Protein AF-0000000065826212 (afdb_homodimer)

Radius of gyration: 25.52 Å; Cα contacts (8 Å, |Δi|>4): 1946; chains: 2; bounding box: 63×69×55 Å

pLDDT: mean 96.59, std 3.27, range [66.75, 99.0]

Nearest PDB structures (foldseek):
  5uc5-assembly1_B  TM=9.990E-01  e=2.179E-78  Malus domestica
  8v8m-assembly1_B  TM=9.984E-01  e=6.139E-76  Panicum virgatum
  4yjy-assembly1_B  TM=9.982E-01  e=7.394E-76  Oryza sativa Indica Group
  8v8n-assembly1_A  TM=9.983E-01  e=1.374E-75  Panicum virgatum
  3wd7-assembly1_B  TM=9.946E-01  e=1.121E-73  Citrus x microcarpa

Solvent-accessible surface area (backbone atoms only — not comparable to full-atom values): 37090 Å² total; per-residue (Å²): 125,76,47,72,62,59,51,48,66,67,33,40,37,87,40,59,15,20,34,36,25,64,14,66,33,59,48,89,45,71,43,52,37,91,54,37,45,64,50,52,29,55,76,34,71,41,66,90,39,61,69,61,43,52,53,46,37,51,50,25,65,66,44,60,34,51,27,26,18,30,79,71,42,73,66,57,42,69,75,35,58,46,47,28,34,62,77,36,70,35,27,49,66,36,41,67,46,34,51,56,47,34,31,52,45,25,44,53,1,38,51,45,10,41,59,65,34,66,58,64,66,75,57,42,41,30,36,38,27,35,27,66,58,34,71,32,26,45,35,48,44,57,52,31,37,61,75,71,64,44,55,52,56,38,34,72,43,55,34,51,39,57,42,29,15,33,38,34,50,55,50,45,50,44,32,31,48,10,27,40,28,48,77,29,26,29,38,37,32,22,24,33,60,52,70,43,54,54,49,26,83,49,96,86,42,57,49,48,50,51,50,70,54,37,56,19,20,23,12,15,14,34,32,30,23,18,64,69,50,82,94,65,45,52,67,42,35,34,51,70,48,64,49,31,34,46,48,81,96,28,85,70,28,26,32,34,44,62,38,33,52,20,41,45,62,43,58,43,89,58,46,39,58,58,48,37,73,44,48,60,60,56,48,46,68,70,25,50,86,60,72,53,84,60,75,75,66,37,31,57,35,50,45,54,89,40,51,64,38,54,52,35,42,33,59,70,64,66,48,56,91,66,57,52,41,44,30,50,49,42,28,18,57,32,28,30,18,47,28,14,37,44,49,48,22,51,48,45,31,34,51,50,10,55,74,70,64,31,61,10,26,34,66,50,26,55,40,30,42,35,39,10,53,23,33,45,34,27,36,21,45,32,37,34,32,37,30,68,105,124,77,48,73,63,58,52,48,65,67,33,40,35,88,40,56,13,20,35,37,24,62,13,66,33,60,48,88,44,70,43,51,37,90,54,37,44,64,50,52,28,54,77,32,71,40,67,91,39,60,69,61,43,52,53,46,38,51,50,26,64,66,45,60,34,52,26,26,19,31,79,72,43,72,68,58,44,70,76,34,58,46,47,27,34,63,77,34,70,36,26,51,65,37,39,66,46,34,51,56,48,34,31,53,44,24,45,52,1,39,50,44,10,41,60,65,35,66,57,65,65,75,58,44,40,29,36,38,28,35,27,67,57,34,72,33,27,46,35,49,43,56,52,32,36,61,75,72,64,45,55,52,55,38,34,73,45,54,33,51,40,56,43,29,15,33,38,35,48,54,50,45,50,44,31,32,48,9,27,40,28,47,77,28,26,31,38,37,32,21,22,33,60,53,70,44,54,53,49,26,83,51,94,86,42,57,48,50,52,52,49,70,54,38,54,20,20,22,10,16,13,35,32,28,23,18,63,68,49,84,95,65,44,52,66,44,35,34,49,70,48,60,48,32,34,45,48,82,95,28,84,70,28,24,33,35,45,63,39,34,54,20,39,44,62,43,58,42,88,57,47,38,58,57,48,37,74,45,47,62,60,55,49,46,68,69,27,49,84,60,75,53,85,58,74,75,65,37,30,58,35,48,42,54,88,40,51,64,40,55,52,35,42,35,59,70,63,65,48,57,89,65,56,54,43,44,28,51,50,43,28,18,58,32,28,30,19,46,27,15,38,43,50,48,22,51,48,46,32,34,50,50,9,55,75,71,65,32,62,11,26,34,66,49,25,55,41,29,40,35,38,10,53,23,32,44,33,27,36,20,43,32,36,34,32,37,30,68,105

Sequence (778 aa):
MVTVNEFRKAQRAEGPATVLAIGTATPPNCVDQSAYADYYFRITNSEDKPELKEKFRRMCEKSMINTRYMHLTEDLLKQNPSFCEYMASSLDARQDIVVNEVPKLGKEAALRAIKEWGRPKSKITHLIFCTTSGVDMPGADFRLTKLLGLRPSVKRFMMYQQGCFAGGTVLRLAKDLAENNKNARVLVVCSEITVITFRGPNDTHLDSLVGQALFGDGAGAVIVGSDPVIGIEKPLFEIVSAAQTILPDSDGAIDGHLREVGLTFHLLKDVPGLISKNIRKSLVEAFKPLGISDWNSIFWIAHPGGPAILDQVETELSLKPDKLKSTRQVLRDYGNMSSACVLFILDEMRNASAKDGHRTTGEGLDWGVLFGFGPGLTVETVVLHSVPTMVTVNEFRKAQRAEGPATVLAIGTATPPNCVDQSAYADYYFRITNSEDKPELKEKFRRMCEKSMINTRYMHLTEDLLKQNPSFCEYMASSLDARQDIVVNEVPKLGKEAALRAIKEWGRPKSKITHLIFCTTSGVDMPGADFRLTKLLGLRPSVKRFMMYQQGCFAGGTVLRLAKDLAENNKNARVLVVCSEITVITFRGPNDTHLDSLVGQALFGDGAGAVIVGSDPVIGIEKPLFEIVSAAQTILPDSDGAIDGHLREVGLTFHLLKDVPGLISKNIRKSLVEAFKPLGISDWNSIFWIAHPGGPAILDQVETELSLKPDKLKSTRQVLRDYGNMSSACVLFILDEMRNASAKDGHRTTGEGLDWGVLFGFGPGLTVETVVLHSVPT

Secondary structure (DSSP, 8-state):
---HHHHHHHH--SS--EEEEEEEE--S-EEEHHHHHHHHHHHTT-TT-HHHHHHHHHHHHHTT--EEE-S--HHHHHH-GGGGSSS---HHHHHHHHHHHHHHHHHHHHHHHHHHHTS-GGG--EEEEEESS--EES-HHHHHHHHHT--TT-EEEEEES--TTHHHHHHHHHHHHHHHSTT--EEEEEEE-GGGT-----TT-HHHHHHHHHB--EEEEEEEESSPPTTTS---EEEEEEEEEEPTT-TTSEEEEEETTEEEEEE-TTHHHHHHHHHHHHHHHHHGGGT---GGGSEEEE--S-HHHHHHHHHHTTPPTTTTHHHHHHHHHH-B-GGGHHHHHHHHHHHHHHHTT-SBTBTTBSEEEEEEEEGGGEEEEEEEEE-B-/---HHHHHHHH--SS--EEEEEEEE--S-EEEHHHHHHHHHHHTT-TT-HHHHHHHHHHHHHTT--EEE-S--HHHHHH-GGGGSSS---HHHHHHHHHHHHHHHHHHHHHHHHHHHTS-GGG--EEEEEESS--EES-HHHHHHHHHT--TT-EEEEEES--TTHHHHHHHHHHHHHHHSTT--EEEEEEE-GGGT-----TT-HHHHHHHHHB--EEEEEEEESSPPTTTS---EEEEEEEEEEPTT-TTSEEEEEETTEEEEEE-TTHHHHHHHHHHHHHHHHHGGGT---GGGSEEEE--S-HHHHHHHHHHTTPPTTTTHHHHHHHHHH-B-GGGHHHHHHHHHHHHHHHTT-SBTBTTBSEEEEEEEEGGGEEEEEEEEE-B-

Organism: Daucus carota (NCBI:txid4039)

Foldseek 3Di:
DQDPVNVQVVFFFDFFKFWFFKFKFFDPAKDFLQCVLVVLCVLLVNVVCVVVSVVLNVLLVQQLAGMAGAPDDSVNCVVPNLLAAAQRQDQVVLLVPCLPVQLVQQLRRLVRRVVSQPDDLQLAQEEEEEEADNDDVVGSQVVNCVVNVYDPNRHYDYHYRPWQQVLLVQVQVLRVVQRSGPSHKYKYKYWYHCSQLGYHDDPVACVSSSCVSFAHTMMMITIMHGPDDPPRTHGFKGFDDKDKDQQPPCPPQWDWDQDSSGIYIDHDPCLLVSCLVCVLVVVCVVCVVVVDNQQQLAAEQEQPPGPSNVVSNCVSNVHDPCSCVLLSVLCHHHGHNISRSSSSSLVSQQVVLVVVVAQWSRVVHFKYWHWTAHPSGMIMIIIIGTDGD/DQDPVNVQVVFFFDFFKFWFFKFKFFDPAKDFLQCVLVVLCVLLVNVVCVVVSVVLNVLLVQQLAGMAGAPDDSVNCVVPNLLAAAQRQDQVVLLVPCLPVQLVQQLRRLVRRVVSQPDDLQLAQEEEEEEADNDDVVGSQVVNCVVNVYDPNRHYDYHYRPWQQVLLVQVQVLRVVQRSGPSHKYKYKYWYHCSQLGYHDDPVACVSSSCVSFAHTMMMITIMHGPDDPPRTHGFKGFDDKDKDQQPPCPPQWDWDQDSSGIYIDHDPCLLVSCLVCVQVVVCVVCVVVVDNQQQLAAEQEQPPGPSNVVSNCVSNVHDPCSCVLLSVLCHHHGHNISRSSSSSLVSQQVVLVVVVAQWSRVVHFKYWHWTAHPSGMIMIIIIGTDGD

InterPro domains:
  IPR001099 Chalcone/stilbene synthase, N-terminal [PF00195] (5-228)
  IPR011141 Polyketide synthase, type III [PIRSF000451] (4-386)
  IPR011141 Polyketide synthase, type III [PTHR11877] (4-387)
  IPR012328 Chalcone/stilbene synthase, C-terminal [PF02797] (238-388)
  IPR016039 Thiolase-like [G3DSA:3.40.47.10] (1-235)
  IPR016039 Thiolase-like [G3DSA:3.40.47.10] (236-389)
  IPR016039 Thiolase-like [SSF53901] (1-233)
  IPR016039 Thiolase-like [SSF53901] (235-387)
  IPR018088 Chalcone/stilbene synthase, active site [PS00441] (156-172)

Structure (mmCIF, N/CA/C/O backbone):
data_AF-0000000065826212-model_v1
#
loop_
_entity.id
_entity.type
_entity.pdbx_description
1 polymer 'Chalcone synthase 9'
#
loop_
_atom_site.group_PDB
_atom_site.id
_atom_site.type_symbol
_atom_site.label_atom_id
_atom_site.label_alt_id
_atom_site.label_comp_id
_atom_site.label_asym_id
_atom_site.label_entity_id
_atom_site.label_seq_id
_atom_site.pdbx_PDB_ins_code
_atom_site.Cartn_x
_atom_site.Cartn_y
_atom_site.Cartn_z
_atom_site.occupancy
_atom_site.B_iso_or_equiv
_atom_site.auth_seq_id
_atom_site.auth_comp_id
_atom_site.auth_asym_id
_atom_site.auth_atom_id
_atom_site.pdbx_PDB_model_num
ATOM 1 N N . MET A 1 1 ? 29.766 -10.992 -20.578 1 66.75 1 MET A N 1
ATOM 2 C CA . MET A 1 1 ? 28.453 -10.992 -19.938 1 66.75 1 MET A CA 1
ATOM 3 C C . MET A 1 1 ? 28.484 -10.211 -18.625 1 66.75 1 MET A C 1
ATOM 5 O O . MET A 1 1 ? 29.406 -10.359 -17.828 1 66.75 1 MET A O 1
ATOM 9 N N . VAL A 1 2 ? 27.594 -9.188 -18.531 1 77 2 VAL A N 1
ATOM 10 C CA . VAL A 1 2 ? 27.562 -8.352 -17.328 1 77 2 VAL A CA 1
ATOM 11 C C . VAL A 1 2 ? 27.234 -9.203 -16.109 1 77 2 VAL A C 1
ATOM 13 O O . VAL A 1 2 ? 26.375 -10.086 -16.172 1 77 2 VAL A O 1
ATOM 16 N N . THR A 1 3 ? 28.047 -9.125 -15.07 1 85.38 3 THR A N 1
ATOM 17 C CA . THR A 1 3 ? 27.781 -9.844 -13.836 1 85.38 3 THR A CA 1
ATOM 18 C C . THR A 1 3 ? 26.656 -9.164 -13.047 1 85.38 3 THR A C 1
ATOM 20 O O . THR A 1 3 ? 26.344 -8 -13.297 1 85.38 3 THR A O 1
ATOM 23 N N . VAL A 1 4 ? 26.047 -9.859 -12.18 1 91.56 4 VAL A N 1
ATOM 24 C CA . VAL A 1 4 ? 24.984 -9.328 -11.328 1 91.56 4 VAL A CA 1
ATOM 25 C C . VAL A 1 4 ? 25.516 -8.133 -10.539 1 91.56 4 VAL A C 1
ATOM 27 O O . VAL A 1 4 ? 24.828 -7.113 -10.422 1 91.56 4 VAL A O 1
ATOM 3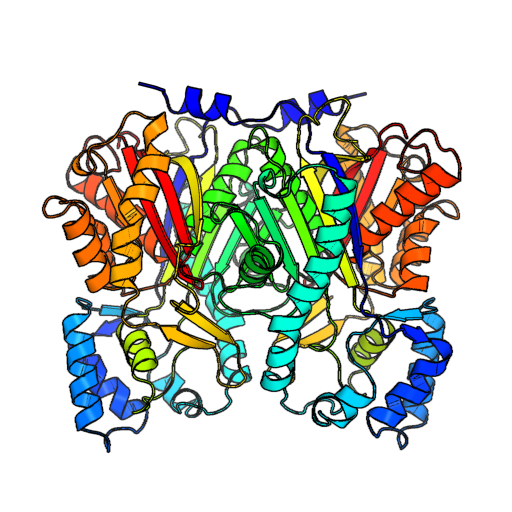0 N N . ASN A 1 5 ? 26.734 -8.203 -10.07 1 89.5 5 ASN A N 1
ATOM 31 C CA . ASN A 1 5 ? 27.312 -7.125 -9.266 1 89.5 5 ASN A CA 1
ATOM 32 C C . ASN A 1 5 ? 27.562 -5.871 -10.102 1 89.5 5 ASN A C 1
ATOM 34 O O . ASN A 1 5 ? 27.391 -4.754 -9.617 1 89.5 5 ASN A O 1
ATOM 38 N N . GLU A 1 6 ? 28.016 -6.051 -11.273 1 86.12 6 GLU A N 1
ATOM 39 C CA . GLU A 1 6 ? 28.219 -4.91 -12.164 1 86.12 6 GLU A CA 1
ATOM 40 C C . GLU A 1 6 ? 26.891 -4.223 -12.484 1 86.12 6 GLU A C 1
ATOM 42 O O . GLU A 1 6 ? 26.828 -2.992 -12.531 1 86.12 6 GLU A O 1
ATOM 47 N N . PHE A 1 7 ? 25.969 -5.016 -12.625 1 87.62 7 PHE A N 1
ATOM 48 C CA . PHE A 1 7 ? 24.641 -4.477 -12.883 1 87.62 7 PHE A CA 1
ATOM 49 C C . PHE A 1 7 ? 24.141 -3.674 -11.688 1 87.62 7 PHE A C 1
ATOM 51 O O . PHE A 1 7 ? 23.641 -2.564 -11.852 1 87.62 7 PHE A O 1
ATOM 58 N N . ARG A 1 8 ? 24.297 -4.23 -10.578 1 89.06 8 ARG A N 1
ATOM 59 C CA . ARG A 1 8 ? 23.875 -3.594 -9.336 1 89.06 8 ARG A CA 1
ATOM 60 C C . ARG A 1 8 ? 24.594 -2.262 -9.133 1 89.06 8 ARG A C 1
ATOM 62 O O . ARG A 1 8 ? 23.953 -1.255 -8.805 1 89.06 8 ARG A O 1
ATOM 69 N N . LYS A 1 9 ? 25.859 -2.215 -9.32 1 87.31 9 LYS A N 1
ATOM 70 C CA . LYS A 1 9 ? 26.656 -1.01 -9.102 1 87.31 9 LYS A CA 1
ATOM 71 C C . LYS A 1 9 ? 26.234 0.1 -10.07 1 87.31 9 LYS A C 1
ATOM 73 O O . LYS A 1 9 ? 26.266 1.28 -9.711 1 87.31 9 LYS A O 1
ATOM 78 N N . ALA A 1 10 ? 25.781 -0.319 -11.156 1 87.25 10 ALA A N 1
ATOM 79 C CA . ALA A 1 10 ? 25.406 0.648 -12.188 1 87.25 10 ALA A CA 1
ATOM 80 C C . ALA A 1 10 ? 24.031 1.25 -11.922 1 87.25 10 ALA A C 1
ATOM 82 O O . ALA A 1 10 ? 23.703 2.305 -12.461 1 87.25 10 ALA A O 1
ATOM 83 N N . GLN A 1 11 ? 23.297 0.675 -11.094 1 89.88 11 GLN A N 1
ATOM 84 C CA . GLN A 1 11 ? 21.906 1.058 -10.922 1 89.88 11 GLN A CA 1
ATOM 85 C C . GLN A 1 11 ? 21.734 2.012 -9.75 1 89.88 11 GLN A C 1
ATOM 87 O O . GLN A 1 11 ? 20.672 2.615 -9.578 1 89.88 11 GLN A O 1
ATOM 92 N N . ARG A 1 12 ? 22.766 2.283 -8.977 1 93.56 12 ARG A N 1
ATOM 93 C CA . ARG A 1 12 ? 22.609 3.041 -7.742 1 93.56 12 ARG A CA 1
ATOM 94 C C . ARG A 1 12 ? 22.984 4.508 -7.945 1 93.56 12 ARG A C 1
ATOM 96 O O . ARG A 1 12 ? 23.891 4.82 -8.703 1 93.56 12 ARG A O 1
ATOM 103 N N . ALA A 1 13 ? 22.266 5.348 -7.195 1 96.25 13 ALA A N 1
ATOM 104 C CA . ALA A 1 13 ? 22.609 6.766 -7.176 1 96.25 13 ALA A CA 1
ATOM 105 C C . ALA A 1 13 ? 23.766 7.039 -6.219 1 96.25 13 ALA A C 1
ATOM 107 O O . ALA A 1 13 ? 24.141 6.172 -5.422 1 96.25 13 ALA A O 1
ATOM 108 N N . GLU A 1 14 ? 24.344 8.234 -6.312 1 95.06 14 GLU A N 1
ATOM 109 C CA . GLU A 1 14 ? 25.484 8.594 -5.473 1 95.06 14 GLU A CA 1
ATOM 110 C C . GLU A 1 14 ? 25.047 9.414 -4.266 1 95.06 14 GLU A C 1
ATOM 112 O O . GLU A 1 14 ? 25.469 9.141 -3.139 1 95.06 14 GLU A O 1
ATOM 117 N N . GLY A 1 15 ? 24.203 10.383 -4.488 1 95.56 15 GLY A N 1
ATOM 118 C CA . GLY A 1 15 ? 23.844 11.32 -3.441 1 95.56 15 GLY A CA 1
ATOM 119 C C . GLY A 1 15 ? 22.594 10.922 -2.693 1 95.56 15 GLY A C 1
ATOM 120 O O . GLY A 1 15 ? 21.953 9.914 -3.021 1 95.56 15 GLY A O 1
ATOM 121 N N . PRO A 1 16 ? 22.25 11.68 -1.645 1 97.12 16 PRO A N 1
ATOM 122 C CA . PRO A 1 16 ? 21.047 11.391 -0.864 1 97.12 16 PRO A CA 1
ATOM 123 C C . PRO A 1 16 ? 19.766 11.742 -1.612 1 97.12 16 PRO A C 1
ATOM 125 O O . PRO A 1 16 ? 19.781 12.594 -2.5 1 97.12 16 PRO A O 1
ATOM 128 N N . ALA A 1 17 ? 18.703 11.039 -1.271 1 98.38 17 ALA A N 1
ATOM 129 C CA . ALA A 1 17 ? 17.391 11.438 -1.74 1 98.38 17 ALA A CA 1
ATOM 130 C C . ALA A 1 17 ? 17.062 12.859 -1.312 1 98.38 17 ALA A C 1
ATOM 132 O O . ALA A 1 17 ? 17.312 13.25 -0.168 1 98.38 17 ALA A O 1
ATOM 133 N N . THR A 1 18 ? 16.5 13.617 -2.23 1 98.69 18 THR A N 1
ATOM 134 C CA . THR A 1 18 ? 16.219 15.031 -2.006 1 98.69 18 THR A CA 1
ATOM 135 C C . THR A 1 18 ? 14.859 15.414 -2.561 1 98.69 18 THR A C 1
ATOM 137 O O . THR A 1 18 ? 14.5 15.031 -3.678 1 98.69 18 THR A O 1
ATOM 140 N N . VAL A 1 19 ? 14.109 16.109 -1.721 1 98.88 19 VAL A N 1
ATOM 141 C CA . VAL A 1 19 ? 12.883 16.719 -2.225 1 98.88 19 VAL A CA 1
ATOM 142 C C . VAL A 1 19 ? 13.227 17.844 -3.193 1 98.88 19 VAL A C 1
ATOM 144 O O . VAL A 1 19 ? 13.961 18.781 -2.84 1 98.88 19 VAL A O 1
ATOM 147 N N . LEU A 1 20 ? 12.617 17.797 -4.383 1 98.88 20 LEU A N 1
ATOM 148 C CA . LEU A 1 20 ? 13.031 18.703 -5.445 1 98.88 20 LEU A CA 1
ATOM 149 C C . LEU A 1 20 ? 11.906 19.672 -5.801 1 98.88 20 LEU A C 1
ATOM 151 O O . LEU A 1 20 ? 12.148 20.703 -6.438 1 98.88 20 LEU A O 1
ATOM 155 N N . ALA A 1 21 ? 10.758 19.328 -5.48 1 98.88 21 ALA A N 1
ATOM 156 C CA . ALA A 1 21 ? 9.578 20.156 -5.73 1 98.88 21 ALA A CA 1
ATOM 157 C C . ALA A 1 21 ? 8.414 19.734 -4.836 1 98.88 21 ALA A C 1
ATOM 159 O O . ALA A 1 21 ? 8.359 18.594 -4.379 1 98.88 21 ALA A O 1
ATOM 160 N N . ILE A 1 22 ? 7.57 20.656 -4.566 1 98.88 22 ILE A N 1
ATOM 161 C CA . ILE A 1 22 ? 6.383 20.422 -3.754 1 98.88 22 ILE A CA 1
ATOM 162 C C . ILE A 1 22 ? 5.168 21.078 -4.398 1 98.88 22 ILE A C 1
ATOM 164 O O . ILE A 1 22 ? 5.266 22.203 -4.914 1 98.88 22 ILE A O 1
ATOM 168 N N . GLY A 1 23 ? 4.047 20.344 -4.473 1 98.94 23 GLY A N 1
ATOM 169 C CA . GLY A 1 23 ? 2.754 20.875 -4.883 1 98.94 23 GLY A CA 1
ATOM 170 C C . GLY A 1 23 ? 1.63 20.5 -3.934 1 98.94 23 GLY A C 1
ATOM 171 O O . GLY A 1 23 ? 1.597 19.391 -3.412 1 98.94 23 GLY A O 1
ATOM 172 N N . THR A 1 24 ? 0.751 21.469 -3.65 1 98.94 24 THR A N 1
ATOM 173 C CA . THR A 1 24 ? -0.397 21.219 -2.785 1 98.94 24 THR A CA 1
ATOM 174 C C . THR A 1 24 ? -1.692 21.641 -3.475 1 98.94 24 THR A C 1
ATOM 176 O O . THR A 1 24 ? -1.679 22.484 -4.375 1 98.94 24 THR A O 1
ATOM 179 N N . ALA A 1 25 ? -2.758 20.984 -3.107 1 98.94 25 ALA A N 1
ATOM 180 C CA . ALA A 1 25 ? -4.078 21.297 -3.658 1 98.94 25 ALA A CA 1
ATOM 181 C C . ALA A 1 25 ? -5.176 20.969 -2.648 1 98.94 25 ALA A C 1
ATOM 183 O O . ALA A 1 25 ? -5.016 20.094 -1.8 1 98.94 25 ALA A O 1
ATOM 184 N N . THR A 1 26 ? -6.223 21.703 -2.686 1 98.88 26 THR A N 1
ATOM 185 C CA . THR A 1 26 ? -7.441 21.469 -1.927 1 98.88 26 THR A CA 1
ATOM 186 C C . THR A 1 26 ? -8.664 21.531 -2.836 1 98.88 26 THR A C 1
ATOM 188 O O . THR A 1 26 ? -8.609 22.094 -3.926 1 98.88 26 THR A O 1
ATOM 191 N N . PRO A 1 27 ? -9.766 20.844 -2.441 1 98.56 27 PRO A N 1
ATOM 192 C CA . PRO A 1 27 ? -11.016 21.125 -3.152 1 98.56 27 PRO A CA 1
ATOM 193 C C . PRO A 1 27 ? -11.445 22.594 -3.049 1 98.56 27 PRO A C 1
ATOM 195 O O . PRO A 1 27 ? -10.945 23.328 -2.186 1 98.56 27 PRO A O 1
ATOM 198 N N . PRO A 1 28 ? -12.336 23.016 -3.945 1 97.88 28 PRO A N 1
ATOM 199 C CA . PRO A 1 28 ? -12.695 24.438 -3.982 1 97.88 28 PRO A CA 1
ATOM 200 C C . PRO A 1 28 ? -13.609 24.844 -2.83 1 97.88 28 PRO A C 1
ATOM 202 O O . PRO A 1 28 ? -13.641 26.016 -2.449 1 97.88 28 PRO A O 1
ATOM 205 N N . ASN A 1 29 ? -14.352 23.922 -2.201 1 98.06 29 ASN A N 1
ATOM 206 C CA . ASN A 1 29 ? -15.305 24.266 -1.153 1 98.06 29 ASN A CA 1
ATOM 207 C C . ASN A 1 29 ? -14.609 24.531 0.179 1 98.06 29 ASN A C 1
ATOM 209 O O . ASN A 1 29 ? -14.078 23.594 0.8 1 98.06 29 ASN A O 1
ATOM 213 N N . CYS A 1 30 ? -14.609 25.719 0.633 1 98.06 30 CYS A N 1
ATOM 214 C CA . CYS A 1 30 ? -14 26.141 1.896 1 98.06 30 CYS A CA 1
ATOM 215 C C . CYS A 1 30 ? -15.055 26.25 2.992 1 98.06 30 CYS A C 1
ATOM 217 O O . CYS A 1 30 ? -16.078 26.906 2.803 1 98.06 30 CYS A O 1
ATOM 219 N N . VAL A 1 31 ? -14.781 25.656 4.055 1 96.75 31 VAL A N 1
ATOM 220 C CA . VAL A 1 31 ? -15.68 25.656 5.203 1 96.75 31 VAL A CA 1
ATOM 221 C C . VAL A 1 31 ? -15.07 26.484 6.332 1 96.75 31 VAL A C 1
ATOM 223 O O . VAL A 1 31 ? -13.898 26.312 6.676 1 96.75 31 VAL A O 1
ATOM 226 N N . ASP A 1 32 ? -15.883 27.375 6.91 1 97.94 32 ASP A N 1
ATOM 227 C CA . ASP A 1 32 ? -15.477 28.141 8.078 1 97.94 32 ASP A CA 1
ATOM 228 C C . ASP A 1 32 ? -15.766 27.391 9.367 1 97.94 32 ASP A C 1
ATOM 230 O O . ASP A 1 32 ? -16.922 27.062 9.656 1 97.94 32 ASP A O 1
ATOM 234 N N . GLN A 1 33 ? -14.727 27.219 10.172 1 98.25 33 GLN A N 1
ATOM 235 C CA . GLN A 1 33 ? -14.844 26.391 11.375 1 98.25 33 GLN A CA 1
ATOM 236 C C . GLN A 1 33 ? -15.828 27.016 12.359 1 98.25 33 GLN A C 1
ATOM 238 O O . GLN A 1 33 ? -16.516 26.297 13.086 1 98.25 33 GLN A O 1
ATOM 243 N N . SER A 1 34 ? -15.938 28.312 12.453 1 97.81 34 SER A N 1
ATOM 244 C CA . SER A 1 34 ? -16.781 29 13.438 1 97.81 34 SER A CA 1
ATOM 245 C C . SER A 1 34 ? -18.266 28.766 13.148 1 97.81 34 SER A C 1
ATOM 247 O O . SER A 1 34 ? -19.094 28.844 14.055 1 97.81 34 SER A O 1
ATOM 249 N N . ALA A 1 35 ? -18.594 28.484 11.898 1 97.56 35 ALA A N 1
ATOM 250 C CA . ALA A 1 35 ? -19.984 28.281 11.508 1 97.56 35 ALA A CA 1
ATOM 251 C C . ALA A 1 35 ? -20.297 26.797 11.336 1 97.56 35 ALA A C 1
ATOM 253 O O . ALA A 1 35 ? -21.438 26.422 11.047 1 97.56 35 ALA A O 1
ATOM 254 N N . TYR A 1 36 ? -19.375 25.969 11.547 1 98.12 36 TYR A N 1
ATOM 255 C CA . TYR A 1 36 ? -19.469 24.578 11.094 1 98.12 36 TYR A CA 1
ATOM 256 C C . TYR A 1 36 ? -20.453 23.797 11.953 1 98.12 36 TYR A C 1
ATOM 258 O O . TYR A 1 36 ? -21.172 22.922 11.453 1 98.12 36 TYR A O 1
ATOM 266 N N . ALA A 1 37 ? -20.453 24.016 13.242 1 98.25 37 ALA A N 1
ATOM 267 C CA . ALA A 1 37 ? -21.359 23.297 14.125 1 98.25 37 ALA A CA 1
ATOM 268 C C . ALA A 1 37 ? -22.812 23.484 13.688 1 98.25 37 ALA A C 1
ATOM 270 O O . ALA A 1 37 ? -23.578 22.516 13.633 1 98.25 37 ALA A O 1
ATOM 271 N N . ASP A 1 38 ? -23.234 24.75 13.375 1 98.19 38 ASP A N 1
ATOM 272 C CA . ASP A 1 38 ? -24.594 25.031 12.906 1 98.19 38 ASP A CA 1
ATOM 273 C C . ASP A 1 38 ? -24.859 24.312 11.578 1 98.19 38 ASP A C 1
ATOM 275 O O . ASP A 1 38 ? -25.922 23.703 11.406 1 98.19 38 ASP A O 1
ATOM 279 N N . TYR A 1 39 ? -24 24.453 10.719 1 97.88 39 TYR A N 1
ATOM 280 C CA . TYR A 1 39 ? -24.125 23.797 9.422 1 97.88 39 TYR A CA 1
ATOM 281 C C . TYR A 1 39 ? -24.266 22.297 9.578 1 97.88 39 TYR A C 1
ATOM 283 O O . TYR A 1 39 ? -25.188 21.688 9.008 1 97.88 39 TYR A O 1
ATOM 291 N N . TYR A 1 40 ? -23.328 21.688 10.32 1 98.19 40 TYR A N 1
ATOM 292 C CA . TYR A 1 40 ? -23.234 20.25 10.484 1 98.19 40 TYR A CA 1
ATOM 293 C C . TYR A 1 40 ? -24.531 19.688 11.07 1 98.19 40 TYR A C 1
ATOM 295 O O . TYR A 1 40 ? -25.062 18.688 10.57 1 98.19 40 TYR A O 1
ATOM 303 N N . PHE A 1 41 ? -25.062 20.266 12.055 1 98.31 41 PHE A N 1
ATOM 304 C CA . PHE A 1 41 ? -26.266 19.75 12.711 1 98.31 41 PHE A CA 1
ATOM 305 C C . PHE A 1 41 ? -27.5 20.016 11.859 1 98.31 41 PHE A C 1
ATOM 307 O O . PHE A 1 41 ? -28.469 19.234 11.883 1 98.31 41 PHE A O 1
ATOM 314 N N . ARG A 1 42 ? -27.5 21.078 11.102 1 98.19 42 ARG A N 1
ATOM 315 C CA . ARG A 1 42 ? -28.609 21.344 10.188 1 98.19 42 ARG A CA 1
ATOM 316 C C . ARG A 1 42 ? -28.641 20.312 9.062 1 98.19 42 ARG A C 1
ATOM 318 O O . ARG A 1 42 ? -29.656 19.641 8.852 1 98.19 42 ARG A O 1
ATOM 325 N N . ILE A 1 43 ? -27.516 20.094 8.375 1 97.62 43 ILE A N 1
ATOM 326 C CA . ILE A 1 43 ? -27.469 19.281 7.16 1 97.62 43 ILE A CA 1
ATOM 327 C C . ILE A 1 43 ? -27.656 17.812 7.52 1 97.62 43 ILE A C 1
ATOM 329 O O . ILE A 1 43 ? -28.125 17.016 6.699 1 97.62 43 ILE A O 1
ATOM 333 N N . THR A 1 44 ? -27.281 17.406 8.758 1 97.75 44 THR A N 1
ATOM 334 C CA . THR A 1 44 ? -27.438 16.031 9.195 1 97.75 44 THR A CA 1
ATOM 335 C C . THR A 1 44 ? -28.781 15.828 9.898 1 97.75 44 THR A C 1
ATOM 337 O O . THR A 1 44 ? -29 14.805 10.547 1 97.75 44 THR A O 1
ATOM 340 N N . ASN A 1 45 ? -29.625 16.844 9.859 1 96.62 45 ASN A N 1
ATOM 341 C CA . ASN A 1 45 ? -30.938 16.797 10.477 1 96.62 45 ASN A CA 1
ATOM 342 C C . ASN A 1 45 ? -30.844 16.422 11.961 1 96.62 45 ASN A C 1
ATOM 344 O O . ASN A 1 45 ? -31.531 15.516 12.414 1 96.62 45 ASN A O 1
ATOM 348 N N . SER A 1 46 ? -29.953 17.062 12.68 1 97.06 46 SER A N 1
ATOM 349 C CA . SER A 1 46 ? -29.703 16.734 14.078 1 97.06 46 SER A CA 1
ATOM 350 C C . SER A 1 46 ? -29.875 17.953 14.969 1 97.06 46 SER A C 1
ATOM 352 O O . SER A 1 46 ? -29.25 18.062 16.031 1 97.06 46 SER A O 1
ATOM 354 N N . GLU A 1 47 ? -30.703 18.875 14.609 1 96.62 47 GLU A N 1
ATOM 355 C CA . GLU A 1 47 ? -30.938 20.094 15.375 1 96.62 47 GLU A CA 1
ATOM 356 C C . GLU A 1 47 ? -31.719 19.812 16.656 1 96.62 47 GLU A C 1
ATOM 358 O O . GLU A 1 47 ? -31.781 20.641 17.547 1 96.62 47 GLU A O 1
ATOM 363 N N . ASP A 1 48 ? -32.312 18.656 16.656 1 96 48 ASP A N 1
ATOM 364 C CA . ASP A 1 48 ? -33.094 18.25 17.844 1 96 48 ASP A CA 1
ATOM 365 C C . ASP A 1 48 ? -32.156 17.844 18.969 1 96 48 ASP A C 1
ATOM 367 O O . ASP A 1 48 ? -32.625 17.406 20.031 1 96 48 ASP A O 1
ATOM 371 N N . LYS A 1 49 ? -30.859 17.938 18.828 1 95.44 49 LYS A N 1
ATOM 372 C CA . LYS A 1 49 ? -29.859 17.594 19.828 1 95.44 49 LYS A CA 1
ATOM 373 C C . LYS A 1 49 ? -29.031 18.828 20.219 1 95.44 49 LYS A C 1
ATOM 375 O O . LYS A 1 49 ? -27.812 18.828 20.062 1 95.44 49 LYS A O 1
ATOM 380 N N . PRO A 1 50 ? -29.625 19.828 20.875 1 96.75 50 PRO A N 1
ATOM 381 C CA . PRO A 1 50 ? -28.953 21.094 21.125 1 96.75 50 PRO A CA 1
ATOM 382 C C . PRO A 1 50 ? -27.75 20.938 22.047 1 96.75 50 PRO A C 1
ATOM 384 O O . PRO A 1 50 ? -26.75 21.656 21.891 1 96.75 50 PRO A O 1
ATOM 387 N N . GLU A 1 51 ? -27.781 20.078 23.047 1 97.19 51 GLU A N 1
ATOM 388 C CA . GLU A 1 51 ? -26.672 19.875 23.953 1 97.19 51 GLU A CA 1
ATOM 389 C C . GLU A 1 51 ? -25.453 19.297 23.234 1 97.19 51 GLU A C 1
ATOM 391 O O . GLU A 1 51 ? -24.328 19.703 23.484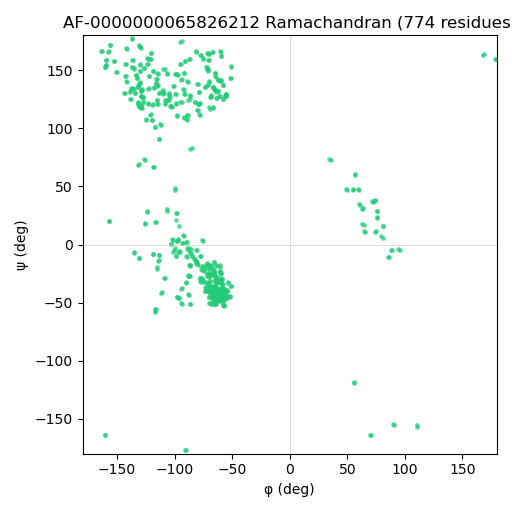 1 97.19 51 GLU A O 1
ATOM 396 N N . LEU A 1 52 ? -25.781 18.281 22.406 1 97.38 52 LEU A N 1
ATOM 397 C CA . LEU A 1 52 ? -24.703 17.688 21.609 1 97.38 52 LEU A CA 1
ATOM 398 C C . LEU A 1 52 ? -24.109 18.703 20.641 1 97.38 52 LEU A C 1
ATOM 400 O O . LEU A 1 52 ? -22.891 18.719 20.406 1 97.38 52 LEU A O 1
ATOM 404 N N . LYS A 1 53 ? -24.875 19.562 20.062 1 97.94 53 LYS A N 1
ATOM 405 C CA . LYS A 1 53 ? -24.406 20.625 19.188 1 97.94 53 LYS A CA 1
ATOM 406 C C . LYS A 1 53 ? -23.469 21.578 19.922 1 97.94 53 LYS A C 1
ATOM 408 O O . LYS A 1 53 ? -22.438 21.984 19.375 1 97.94 53 LYS A O 1
ATOM 413 N N . GLU A 1 54 ? -23.844 21.969 21.094 1 97.62 54 GLU A N 1
ATOM 414 C CA . GLU A 1 54 ? -23.016 22.875 21.875 1 97.62 54 GLU A CA 1
ATOM 415 C C . GLU A 1 54 ? -21.672 22.219 22.219 1 97.62 54 GLU A C 1
ATOM 417 O O . GLU A 1 54 ? -20.641 22.891 22.203 1 97.62 54 GLU A O 1
ATOM 422 N N . LYS A 1 55 ? -21.75 20.984 22.562 1 96.75 55 LYS A N 1
ATOM 423 C CA . LYS A 1 55 ? -20.5 20.266 22.797 1 96.75 55 LYS A CA 1
ATOM 424 C C . LYS A 1 55 ? -19.609 20.266 21.547 1 96.75 55 LYS A C 1
ATOM 426 O O . LYS A 1 55 ? -18.406 20.484 21.656 1 96.75 55 LYS A O 1
ATOM 431 N N . PHE A 1 56 ? -20.281 20.016 20.406 1 97.75 56 PHE A N 1
ATOM 432 C CA . PHE A 1 56 ? -19.547 20.016 19.156 1 97.75 56 PHE A CA 1
ATOM 433 C C . PHE A 1 56 ? -18.984 21.391 18.844 1 97.75 56 PHE A C 1
ATOM 435 O O . PHE A 1 56 ? -17.875 21.516 18.328 1 97.75 56 PHE A O 1
ATOM 442 N N . ARG A 1 57 ? -19.656 22.406 19.094 1 97.94 57 ARG A N 1
ATOM 443 C CA . ARG A 1 57 ? -19.203 23.781 18.906 1 97.94 57 ARG A CA 1
ATOM 444 C C . ARG A 1 57 ? -17.922 24.031 19.703 1 97.94 57 ARG A C 1
ATOM 446 O O . ARG A 1 57 ? -16.984 24.641 19.203 1 97.94 57 ARG A O 1
ATOM 453 N N . ARG A 1 58 ? -17.891 23.578 20.875 1 97 58 ARG A N 1
ATOM 454 C CA . ARG A 1 58 ? -16.703 23.734 21.719 1 97 58 ARG A CA 1
ATOM 455 C C . ARG A 1 58 ? -15.523 22.969 21.125 1 97 58 ARG A C 1
ATOM 457 O O . ARG A 1 58 ? -14.391 23.438 21.188 1 97 58 ARG A O 1
ATOM 464 N N . MET A 1 59 ? -15.805 21.781 20.594 1 95.81 59 MET A N 1
ATOM 465 C CA . MET A 1 59 ? -14.758 21.016 19.922 1 95.81 59 MET A CA 1
ATOM 466 C C . MET A 1 59 ? -14.188 21.812 18.75 1 95.81 59 MET A C 1
ATOM 468 O O . MET A 1 59 ? -12.969 21.859 18.562 1 95.81 59 MET A O 1
ATOM 472 N N . CYS A 1 60 ? -15.039 22.391 17.969 1 97.75 60 CYS A N 1
ATOM 473 C CA . CYS A 1 60 ? -14.617 23.188 16.828 1 97.75 60 CYS A CA 1
ATOM 474 C C . CYS A 1 60 ? -13.773 24.375 17.281 1 97.75 60 CYS A C 1
ATOM 476 O O . CYS A 1 60 ? -12.734 24.672 16.688 1 97.75 60 CYS A O 1
ATOM 478 N N . GLU A 1 61 ? -14.18 25.031 18.312 1 96.56 61 GLU A N 1
ATOM 479 C CA . GLU A 1 61 ? -13.469 26.188 18.844 1 96.56 61 GLU A CA 1
ATOM 480 C C . GLU A 1 61 ? -12.086 25.812 19.359 1 96.56 61 GLU A C 1
ATOM 482 O O . GLU A 1 61 ? -11.117 26.547 19.156 1 96.56 61 GLU A O 1
ATOM 487 N N . LYS A 1 62 ? -11.984 24.688 19.953 1 95.5 62 LYS A N 1
ATOM 488 C CA . LYS A 1 62 ? -10.742 24.25 20.594 1 95.5 62 LYS A CA 1
ATOM 489 C C . LYS A 1 62 ? -9.805 23.625 19.562 1 95.5 62 LYS A C 1
ATOM 491 O O . LYS A 1 62 ? -8.625 23.391 19.859 1 95.5 62 LYS A O 1
ATOM 496 N N . SER A 1 63 ? -10.281 23.344 18.391 1 96 63 SER A N 1
ATOM 497 C CA . SER A 1 63 ? -9.492 22.672 17.359 1 96 63 SER A CA 1
ATOM 498 C C . SER A 1 63 ? -8.391 23.594 16.844 1 96 63 SER A C 1
ATOM 500 O O . SER A 1 63 ? -7.449 23.125 16.188 1 96 63 SER A O 1
ATOM 502 N N . MET A 1 64 ? -8.469 24.859 17.047 1 96.19 64 MET A N 1
ATOM 503 C CA . MET A 1 64 ? -7.559 25.891 16.562 1 96.19 64 MET A CA 1
ATOM 504 C C . MET A 1 64 ? -7.586 25.969 15.039 1 96.19 64 MET A C 1
ATOM 506 O O . MET A 1 64 ? -6.648 26.469 14.414 1 96.19 64 MET A O 1
ATOM 510 N N . ILE A 1 65 ? -8.602 25.391 14.445 1 98.44 65 ILE A N 1
ATOM 511 C CA . ILE A 1 65 ? -8.828 25.438 13 1 98.44 65 ILE A CA 1
ATOM 512 C C . ILE A 1 65 ? -9.719 26.625 12.656 1 98.44 65 ILE A C 1
ATOM 514 O O . ILE A 1 65 ? -10.703 26.906 13.352 1 98.44 65 ILE A O 1
ATOM 518 N N . ASN A 1 66 ? -9.305 27.406 11.617 1 98.62 66 ASN A N 1
ATOM 519 C CA . ASN A 1 66 ? -10.133 28.484 11.109 1 98.62 66 ASN A CA 1
ATOM 520 C C . ASN A 1 66 ? -10.953 28.047 9.898 1 98.62 66 ASN A C 1
ATOM 522 O O . ASN A 1 66 ? -12.133 28.375 9.789 1 98.62 66 ASN A O 1
ATOM 526 N N . THR A 1 67 ? -10.25 27.375 8.984 1 98.69 67 THR A N 1
ATOM 527 C CA . THR A 1 67 ? -10.898 26.938 7.754 1 98.69 67 THR A CA 1
ATOM 528 C C . THR A 1 67 ? -10.484 25.5 7.414 1 98.69 67 THR A C 1
ATOM 530 O O . THR A 1 67 ? -9.43 25.031 7.852 1 98.69 67 THR A O 1
ATOM 533 N N . ARG A 1 68 ? -11.344 24.859 6.738 1 98.12 68 ARG A N 1
ATOM 534 C CA . ARG A 1 68 ? -11.07 23.562 6.109 1 98.12 68 ARG A CA 1
ATOM 535 C C . ARG A 1 68 ? -11.648 23.516 4.699 1 98.12 68 ARG A C 1
ATOM 537 O O . ARG A 1 68 ? -12.516 24.312 4.344 1 98.12 68 ARG A O 1
ATOM 544 N N . TYR A 1 69 ? -11.102 22.641 3.957 1 98.75 69 TYR A N 1
ATOM 545 C CA . TYR A 1 69 ? -11.602 22.406 2.604 1 98.75 69 TYR A CA 1
ATOM 546 C C . TYR A 1 69 ? -12.164 21 2.457 1 98.75 69 TYR A C 1
ATOM 548 O O . TYR A 1 69 ? -11.617 20.047 3.008 1 98.75 69 TYR A O 1
ATOM 556 N N . MET A 1 70 ? -13.273 20.938 1.757 1 98.25 70 MET A N 1
ATOM 557 C CA . MET A 1 70 ? -13.945 19.656 1.642 1 98.25 70 MET A CA 1
ATOM 558 C C . MET A 1 70 ? -14.523 19.469 0.245 1 98.25 70 MET A C 1
ATOM 560 O O . MET A 1 70 ? -15.039 20.406 -0.35 1 98.25 70 MET A O 1
ATOM 564 N N . HIS A 1 71 ? -14.391 18.266 -0.232 1 98.5 71 HIS A N 1
ATOM 565 C CA . HIS A 1 71 ? -15.094 17.891 -1.454 1 98.5 71 HIS A CA 1
ATOM 566 C C . HIS A 1 71 ? -16.609 17.922 -1.25 1 98.5 71 HIS A C 1
ATOM 568 O O . HIS A 1 71 ? -17.359 18.266 -2.17 1 98.5 71 HIS A O 1
ATOM 574 N N . LEU A 1 72 ? -17.047 17.531 -0.097 1 98 72 LEU A N 1
ATOM 575 C CA . LEU A 1 72 ? -18.453 17.516 0.249 1 98 72 LEU A CA 1
ATOM 576 C C . LEU A 1 72 ? -19.031 18.938 0.222 1 98 72 LEU A C 1
ATOM 578 O O . LEU A 1 72 ? -18.422 19.875 0.74 1 98 72 LEU A O 1
ATOM 582 N N . THR A 1 73 ? -20.078 19.078 -0.386 1 97.94 73 THR A N 1
ATOM 583 C CA . THR A 1 73 ? -20.875 20.297 -0.39 1 97.94 73 THR A CA 1
ATOM 584 C C . THR A 1 73 ? -22.281 20.047 0.148 1 97.94 73 THR A C 1
ATOM 586 O O . THR A 1 73 ? -22.688 18.891 0.286 1 97.94 73 THR A O 1
ATOM 589 N N . GLU A 1 74 ? -22.906 21.141 0.456 1 97.31 74 GLU A N 1
ATOM 590 C CA . GLU A 1 74 ? -24.297 21 0.916 1 97.31 74 GLU A CA 1
ATOM 591 C C . GLU A 1 74 ? -25.156 20.297 -0.127 1 97.31 74 GLU A C 1
ATOM 593 O O . GLU A 1 74 ? -25.953 19.422 0.211 1 97.31 74 GLU A O 1
ATOM 598 N N . ASP A 1 75 ? -24.984 20.625 -1.356 1 97.94 75 ASP A N 1
ATOM 599 C CA . ASP A 1 75 ? -25.75 20.016 -2.439 1 97.94 75 ASP A CA 1
ATOM 600 C C . ASP A 1 75 ? -25.484 18.516 -2.541 1 97.94 75 ASP A C 1
ATOM 602 O O . ASP A 1 75 ? -26.422 17.719 -2.709 1 97.94 75 ASP A O 1
ATOM 606 N N . LEU A 1 76 ? -24.266 18.141 -2.49 1 97.88 76 LEU A N 1
ATOM 607 C CA . LEU A 1 76 ? -23.906 16.734 -2.557 1 97.88 76 LEU A CA 1
ATOM 608 C C . LEU A 1 76 ? -24.531 15.945 -1.409 1 97.88 76 LEU A C 1
ATOM 610 O O . LEU A 1 76 ? -25.031 14.836 -1.607 1 97.88 76 LEU A O 1
ATOM 614 N N . LEU A 1 77 ? -24.516 16.547 -0.255 1 98 77 LEU A N 1
ATOM 615 C CA . LEU A 1 77 ? -25.062 15.883 0.922 1 98 77 LEU A CA 1
ATOM 616 C C . LEU A 1 77 ? -26.578 15.766 0.823 1 98 77 LEU A C 1
ATOM 618 O O . LEU A 1 77 ? -27.156 14.758 1.237 1 98 77 LEU A O 1
ATOM 622 N N . LYS A 1 78 ? -27.219 16.797 0.289 1 97.81 78 LYS A N 1
ATOM 623 C CA . LYS A 1 78 ? -28.672 16.734 0.081 1 97.81 78 LYS A CA 1
ATOM 624 C C . LYS A 1 78 ? -29.031 15.625 -0.901 1 97.81 78 LYS A C 1
ATOM 626 O O . LYS A 1 78 ? -30.078 14.984 -0.763 1 97.81 78 LYS A O 1
ATOM 631 N N . GLN A 1 79 ? -28.172 15.359 -1.826 1 97.56 79 GLN A N 1
ATOM 632 C CA . GLN A 1 79 ? -28.406 14.336 -2.838 1 97.56 79 GLN A CA 1
ATOM 633 C C . GLN A 1 79 ? -28.078 12.945 -2.297 1 97.56 79 GLN A C 1
ATOM 635 O O . GLN A 1 79 ? -28.469 11.938 -2.887 1 97.56 79 GLN A O 1
ATOM 640 N N . ASN A 1 80 ? -27.359 12.898 -1.187 1 97.62 80 ASN A N 1
ATOM 641 C CA . ASN A 1 80 ? -26.969 11.648 -0.549 1 97.62 80 ASN A CA 1
ATOM 642 C C . ASN A 1 80 ? -27.281 11.656 0.944 1 97.62 80 ASN A C 1
ATOM 644 O O . ASN A 1 80 ? -26.375 11.594 1.774 1 97.62 80 ASN A O 1
ATOM 648 N N . PRO A 1 81 ? -28.547 11.633 1.282 1 97.19 81 PRO A N 1
ATOM 649 C CA . PRO A 1 81 ? -28.938 11.781 2.689 1 97.19 81 PRO A CA 1
ATOM 650 C C . PRO A 1 81 ? -28.344 10.68 3.576 1 97.19 81 PRO A C 1
ATOM 652 O O . PRO A 1 81 ? -28.156 10.891 4.777 1 97.19 81 PRO A O 1
ATOM 655 N N . SER A 1 82 ? -28.031 9.516 2.992 1 97.19 82 SER A N 1
ATOM 656 C CA . SER A 1 82 ? -27.453 8.422 3.773 1 97.19 82 SER A CA 1
ATOM 657 C C . SER A 1 82 ? -26.078 8.773 4.293 1 97.19 82 SER A C 1
ATOM 659 O O . SER A 1 82 ? -25.594 8.18 5.266 1 97.19 82 SER A O 1
ATOM 661 N N . PHE A 1 83 ? -25.406 9.703 3.689 1 97.56 83 PHE A N 1
ATOM 662 C CA . PHE A 1 83 ? -24.109 10.172 4.172 1 97.56 83 PHE A CA 1
ATOM 663 C C . PHE A 1 83 ? -24.25 10.867 5.52 1 97.56 83 PHE A C 1
ATOM 665 O O . PHE A 1 83 ? -23.297 10.938 6.293 1 97.56 83 PHE A O 1
ATOM 672 N N . CYS A 1 84 ? -25.453 11.359 5.773 1 97 84 CYS A N 1
ATOM 673 C CA . CYS A 1 84 ? -25.688 12.242 6.91 1 97 84 CYS A CA 1
ATOM 674 C C . CYS A 1 84 ? -26.203 11.461 8.117 1 97 84 CYS A C 1
ATOM 676 O O . CYS A 1 84 ? -26.391 12.023 9.195 1 97 84 CYS A O 1
ATOM 678 N N . GLU A 1 85 ? -26.469 10.195 7.906 1 95.75 85 GLU A N 1
ATOM 679 C CA . GLU A 1 85 ? -26.875 9.32 9 1 95.75 85 GLU A CA 1
ATOM 680 C C . GLU A 1 85 ? -25.656 8.633 9.625 1 95.75 85 GLU A C 1
ATOM 682 O O . GLU A 1 85 ? -24.734 8.234 8.922 1 95.75 85 GLU A O 1
ATOM 687 N N . TYR A 1 86 ? -25.766 8.406 10.875 1 92.81 86 TYR A N 1
ATOM 688 C CA . TYR A 1 86 ? -24.594 7.898 11.586 1 92.81 86 TYR A CA 1
ATOM 689 C C . TYR A 1 86 ? -24.266 6.473 11.148 1 92.81 86 TYR A C 1
ATOM 691 O O . TYR A 1 86 ? -23.109 6.137 10.93 1 92.81 86 TYR A O 1
ATOM 699 N N . MET A 1 87 ? -25.234 5.566 10.977 1 90.56 87 MET A N 1
ATOM 700 C CA . MET A 1 87 ? -24.906 4.164 10.734 1 90.56 87 MET A CA 1
ATOM 701 C C . MET A 1 87 ? -25.594 3.66 9.461 1 90.56 87 MET A C 1
ATOM 703 O O . MET A 1 87 ? -25.734 2.451 9.266 1 90.56 87 MET A O 1
ATOM 707 N N . ALA A 1 88 ? -26.016 4.523 8.648 1 94.94 88 ALA A N 1
ATOM 708 C CA . ALA A 1 88 ? -26.656 4.074 7.41 1 94.94 88 ALA A CA 1
ATOM 709 C C . ALA A 1 88 ? -25.609 3.521 6.434 1 94.94 88 ALA A C 1
ATOM 711 O O . ALA A 1 88 ? -24.531 4.098 6.266 1 94.94 88 ALA A O 1
ATOM 712 N N . SER A 1 89 ? -25.953 2.35 5.805 1 96.25 89 SER A N 1
ATOM 713 C CA . SER A 1 89 ? -25.094 1.817 4.75 1 96.25 89 SER A CA 1
ATOM 714 C C . SER A 1 89 ? -25.047 2.764 3.553 1 96.25 89 SER A C 1
ATOM 716 O O . SER A 1 89 ? -26.078 3.127 2.994 1 96.25 89 SER A O 1
ATOM 718 N N . SER A 1 90 ? -23.828 3.148 3.148 1 97.94 90 SER A N 1
ATOM 719 C CA . SER A 1 90 ? -23.672 4.094 2.049 1 97.94 90 SER A CA 1
ATOM 720 C C . SER A 1 90 ? -22.297 3.959 1.395 1 97.94 90 SER A C 1
ATOM 722 O O . SER A 1 90 ? -21.828 4.879 0.713 1 97.94 90 SER A O 1
ATOM 724 N N . LEU A 1 91 ? -21.656 2.824 1.584 1 98 91 LEU A N 1
ATOM 725 C CA . LEU A 1 91 ? -20.297 2.641 1.078 1 98 91 LEU A CA 1
ATOM 726 C C . LEU A 1 91 ? -20.266 2.734 -0.444 1 98 91 LEU A C 1
ATOM 728 O O . LEU A 1 91 ? -19.359 3.34 -1.015 1 98 91 LEU A O 1
ATOM 732 N N . ASP A 1 92 ? -21.219 2.119 -1.091 1 98.06 92 ASP A N 1
ATOM 733 C CA . ASP A 1 92 ? -21.203 2.094 -2.551 1 98.06 92 ASP A CA 1
ATOM 734 C C . ASP A 1 92 ? -21.219 3.51 -3.123 1 98.06 92 ASP A C 1
ATOM 736 O O . ASP A 1 92 ? -20.438 3.824 -4.023 1 98.06 92 ASP A O 1
ATOM 740 N N . ALA A 1 93 ? -22.125 4.336 -2.566 1 98.19 93 ALA A N 1
ATOM 741 C CA . ALA A 1 93 ? -22.219 5.711 -3.043 1 98.19 93 ALA A CA 1
ATOM 742 C C . ALA A 1 93 ? -20.938 6.488 -2.744 1 98.19 93 ALA A C 1
ATOM 744 O O . ALA A 1 93 ? -20.5 7.309 -3.553 1 98.19 93 ALA A O 1
ATOM 745 N N . ARG A 1 94 ? -20.375 6.316 -1.628 1 98.44 94 ARG A N 1
ATOM 746 C CA . ARG A 1 94 ? -19.125 6.973 -1.256 1 98.44 94 ARG A CA 1
ATOM 747 C C . ARG A 1 94 ? -18 6.543 -2.178 1 98.44 94 ARG A C 1
ATOM 749 O O . ARG A 1 94 ? -17.219 7.379 -2.656 1 98.44 94 ARG A O 1
ATOM 756 N N . GLN A 1 95 ? -17.891 5.223 -2.424 1 98.12 95 GLN A N 1
ATOM 757 C CA . GLN A 1 95 ? -16.875 4.676 -3.312 1 98.12 95 GLN A CA 1
ATOM 758 C C . GLN A 1 95 ? -17 5.266 -4.715 1 98.12 95 GLN A C 1
ATOM 760 O O . GLN A 1 95 ? -15.984 5.578 -5.352 1 98.12 95 GLN A O 1
ATOM 765 N N . ASP A 1 96 ? -18.203 5.441 -5.176 1 97.94 96 ASP A N 1
ATOM 766 C CA . ASP A 1 96 ? -18.406 6.012 -6.504 1 97.94 96 ASP A CA 1
ATOM 767 C C . ASP A 1 96 ? -17.781 7.402 -6.613 1 97.94 96 ASP A C 1
ATOM 769 O O . ASP A 1 96 ? -17.344 7.801 -7.691 1 97.94 96 ASP A O 1
ATOM 773 N N . ILE A 1 97 ? -17.734 8.062 -5.527 1 98.38 97 ILE A N 1
ATOM 774 C CA . ILE A 1 97 ? -17.203 9.422 -5.523 1 98.38 97 ILE A CA 1
ATOM 775 C C . ILE A 1 97 ? -15.688 9.375 -5.344 1 98.38 97 ILE A C 1
ATOM 777 O O . ILE A 1 97 ? -14.945 9.891 -6.184 1 98.38 97 ILE A O 1
ATOM 781 N N . VAL A 1 98 ? -15.211 8.688 -4.367 1 98.5 98 VAL A N 1
ATOM 782 C CA . VAL A 1 98 ? -13.828 8.859 -3.941 1 98.5 98 VAL A CA 1
ATOM 783 C C . VAL A 1 98 ? -12.898 8.117 -4.902 1 98.5 98 VAL A C 1
ATOM 785 O O . VAL A 1 98 ? -11.75 8.523 -5.094 1 98.5 98 VAL A O 1
ATOM 788 N N . VAL A 1 99 ? -13.312 7.062 -5.535 1 98.25 99 VAL A N 1
ATOM 789 C CA . VAL A 1 99 ? -12.477 6.344 -6.496 1 98.25 99 VAL A CA 1
ATOM 790 C C . VAL A 1 99 ? -12.094 7.277 -7.645 1 98.25 99 VAL A C 1
ATOM 792 O O . VAL A 1 99 ? -10.992 7.176 -8.195 1 98.25 99 VAL A O 1
ATOM 795 N N . ASN A 1 100 ? -12.984 8.188 -7.922 1 98 100 ASN A N 1
ATOM 796 C CA . ASN A 1 100 ? -12.734 9.117 -9.023 1 98 100 ASN A CA 1
ATOM 797 C C . ASN A 1 100 ? -12.102 10.414 -8.523 1 98 100 ASN A C 1
ATOM 799 O O . ASN A 1 100 ? -11.203 10.953 -9.164 1 98 100 ASN A O 1
ATOM 803 N N . GLU A 1 101 ? -12.508 10.906 -7.387 1 98.75 101 GLU A N 1
ATOM 804 C CA . GLU A 1 101 ? -12.172 12.266 -6.977 1 98.75 101 GLU A CA 1
ATOM 805 C C . GLU A 1 101 ? -10.82 12.305 -6.258 1 98.75 101 GLU A C 1
ATOM 807 O O . GLU A 1 101 ? -10.109 13.305 -6.32 1 98.75 101 GLU A O 1
ATOM 812 N N . VAL A 1 102 ? -10.453 11.219 -5.641 1 98.81 102 VAL A N 1
ATOM 813 C CA . VAL A 1 102 ? -9.188 11.188 -4.918 1 98.81 102 VAL A CA 1
ATOM 814 C C . VAL A 1 102 ? -8.031 11.352 -5.902 1 98.81 102 VAL A C 1
ATOM 816 O O . VAL A 1 102 ? -7.172 12.219 -5.723 1 98.81 102 VAL A O 1
ATOM 819 N N . PRO A 1 103 ? -7.965 10.555 -6.992 1 98.88 103 PRO A N 1
ATOM 820 C CA . PRO A 1 103 ? -6.871 10.75 -7.945 1 98.88 103 PRO A CA 1
ATOM 821 C C . PRO A 1 103 ? -6.938 12.102 -8.648 1 98.88 103 PRO A C 1
ATOM 823 O O . PRO A 1 103 ? -5.898 12.672 -8.992 1 98.88 103 PRO A O 1
ATOM 826 N N . LYS A 1 104 ? -8.133 12.664 -8.852 1 98.88 104 LYS A N 1
ATOM 827 C CA . LYS A 1 104 ? -8.25 13.977 -9.484 1 98.88 104 LYS A CA 1
ATOM 828 C C . LYS A 1 104 ? -7.648 15.07 -8.609 1 98.88 104 LYS A C 1
ATOM 830 O O . LYS A 1 104 ? -6.961 15.961 -9.109 1 98.88 104 LYS A O 1
ATOM 835 N N . LEU A 1 105 ? -7.973 15.031 -7.332 1 98.94 105 LEU A N 1
ATOM 836 C CA . LEU A 1 105 ? -7.359 15.984 -6.414 1 98.94 105 LEU A CA 1
ATOM 837 C C . LEU A 1 105 ? -5.844 15.805 -6.379 1 98.94 105 LEU A C 1
ATOM 839 O O . LEU A 1 105 ? -5.098 16.781 -6.367 1 98.94 105 LEU A O 1
ATOM 843 N N . GLY A 1 106 ? -5.398 14.539 -6.344 1 98.94 106 GLY A N 1
ATOM 844 C CA . GLY A 1 106 ? -3.975 14.25 -6.418 1 98.94 106 GLY A CA 1
ATOM 845 C C . GLY A 1 106 ? -3.316 14.805 -7.664 1 98.94 106 GLY A C 1
ATOM 846 O O . GLY A 1 106 ? -2.178 15.273 -7.617 1 98.94 106 GLY A O 1
ATOM 847 N N . LYS A 1 107 ? -4.023 14.734 -8.75 1 98.94 107 LYS A N 1
ATOM 848 C CA . LYS A 1 107 ? -3.518 15.25 -10.023 1 98.94 107 LYS A CA 1
ATOM 849 C C . LYS A 1 107 ? -3.205 16.75 -9.93 1 98.94 107 LYS A C 1
ATOM 851 O O . LYS A 1 107 ? -2.18 17.203 -10.43 1 98.94 107 LYS A O 1
ATOM 856 N N . GLU A 1 108 ? -4.074 17.469 -9.266 1 98.94 108 GLU A N 1
ATOM 857 C CA . GLU A 1 108 ? -3.859 18.906 -9.133 1 98.94 108 GLU A CA 1
ATOM 858 C C . GLU A 1 108 ? -2.562 19.203 -8.383 1 98.94 108 GLU A C 1
ATOM 860 O O . GLU A 1 108 ? -1.772 20.047 -8.805 1 98.94 108 GLU A O 1
ATOM 865 N N . ALA A 1 109 ? -2.361 18.531 -7.289 1 98.94 109 ALA A N 1
ATOM 866 C CA . ALA A 1 109 ? -1.124 18.703 -6.531 1 98.94 109 ALA A CA 1
ATOM 867 C C . ALA A 1 109 ? 0.087 18.266 -7.352 1 98.94 109 ALA A C 1
ATOM 869 O O . ALA A 1 109 ? 1.12 18.938 -7.352 1 98.94 109 ALA A O 1
ATOM 870 N N . ALA A 1 110 ? -0.03 17.141 -8.031 1 98.94 110 ALA A N 1
ATOM 871 C CA . ALA A 1 110 ? 1.062 16.594 -8.828 1 98.94 110 ALA A CA 1
ATOM 872 C C . ALA A 1 110 ? 1.469 17.547 -9.938 1 98.94 110 ALA A C 1
ATOM 874 O O . ALA A 1 110 ? 2.66 17.75 -10.188 1 98.94 110 ALA A O 1
ATOM 875 N N . LEU A 1 111 ? 0.469 18.109 -10.586 1 98.94 111 LEU A N 1
ATOM 876 C CA . LEU A 1 111 ? 0.758 19.031 -11.68 1 98.94 111 LEU A CA 1
ATOM 877 C C . LEU A 1 111 ? 1.516 20.25 -11.172 1 98.94 111 LEU A C 1
ATOM 879 O O . LEU A 1 111 ? 2.416 20.75 -11.844 1 98.94 111 LEU A O 1
ATOM 883 N N . ARG A 1 112 ? 1.18 20.766 -10 1 98.88 112 ARG A N 1
ATOM 884 C CA . ARG A 1 112 ? 1.885 21.891 -9.414 1 98.88 112 ARG A CA 1
ATOM 885 C C . ARG A 1 112 ? 3.322 21.516 -9.062 1 98.88 112 ARG A C 1
ATOM 887 O O . ARG A 1 112 ? 4.242 22.312 -9.266 1 98.88 112 ARG A O 1
ATOM 894 N N . ALA A 1 113 ? 3.506 20.344 -8.516 1 98.88 113 ALA A N 1
ATOM 895 C CA . ALA A 1 113 ? 4.855 19.875 -8.211 1 98.88 113 ALA A CA 1
ATOM 896 C C . ALA A 1 113 ? 5.688 19.734 -9.484 1 98.88 113 ALA A C 1
ATOM 898 O O . ALA A 1 113 ? 6.859 20.125 -9.516 1 98.88 113 ALA A O 1
ATOM 899 N N . ILE A 1 114 ? 5.098 19.125 -10.5 1 98.88 114 ILE A N 1
ATOM 900 C CA . ILE A 1 114 ? 5.801 18.922 -11.766 1 98.88 114 ILE A CA 1
ATOM 901 C C . ILE A 1 114 ? 6.16 20.266 -12.391 1 98.88 114 ILE A C 1
ATOM 903 O O . ILE A 1 114 ? 7.266 20.438 -12.914 1 98.88 114 ILE A O 1
ATOM 907 N N . LYS A 1 115 ? 5.215 21.172 -12.367 1 98.56 115 LYS A N 1
ATOM 908 C CA . LYS A 1 115 ? 5.492 22.516 -12.875 1 98.56 115 LYS A CA 1
ATOM 909 C C . LYS A 1 115 ? 6.668 23.156 -12.148 1 98.56 115 LYS A C 1
ATOM 911 O O . LYS A 1 115 ? 7.562 23.719 -12.773 1 98.56 115 LYS A O 1
ATOM 916 N N . GLU A 1 116 ? 6.652 23.062 -10.859 1 98.25 116 GLU A N 1
ATOM 917 C CA . GLU A 1 116 ? 7.754 23.625 -10.078 1 98.25 116 GLU A CA 1
ATOM 918 C C . GLU A 1 116 ? 9.07 22.906 -10.391 1 98.25 116 GLU A C 1
ATOM 920 O O . GLU A 1 116 ? 10.125 23.547 -10.469 1 98.25 116 GLU A O 1
ATOM 925 N N . TRP A 1 117 ? 9 21.625 -10.461 1 98.5 117 TRP A N 1
ATOM 926 C CA . TRP A 1 117 ? 10.164 20.812 -10.766 1 98.5 117 TRP A CA 1
ATOM 927 C C . TRP A 1 117 ? 10.812 21.25 -12.078 1 98.5 117 TRP A C 1
ATOM 929 O O . TRP A 1 117 ? 12.039 21.25 -12.203 1 98.5 117 TRP A O 1
ATOM 939 N N . GLY A 1 118 ? 9.977 21.594 -13.062 1 97.5 118 GLY A N 1
ATOM 940 C CA . GLY A 1 118 ? 10.453 22.188 -14.297 1 97.5 118 GLY A CA 1
ATOM 941 C C . GLY A 1 118 ? 10.992 21.172 -15.289 1 97.5 118 GLY A C 1
ATOM 942 O O . GLY A 1 118 ? 11.797 21.516 -16.156 1 97.5 118 GLY A O 1
ATOM 943 N N . ARG A 1 119 ? 10.734 19.984 -15.156 1 97.62 119 ARG A N 1
ATOM 944 C CA . ARG A 1 119 ? 11.156 18.953 -16.094 1 97.62 119 ARG A CA 1
ATOM 945 C C . ARG A 1 119 ? 9.961 18.203 -16.656 1 97.62 119 ARG A C 1
ATOM 947 O O . ARG A 1 119 ? 8.859 18.266 -16.109 1 97.62 119 ARG A O 1
ATOM 954 N N . PRO A 1 120 ? 10.172 17.547 -17.797 1 97.44 120 PRO A N 1
ATOM 955 C CA . PRO A 1 120 ? 9.055 16.828 -18.422 1 97.44 120 PRO A CA 1
ATOM 956 C C . PRO A 1 120 ? 8.555 15.664 -17.562 1 97.44 120 PRO A C 1
ATOM 958 O O . PRO A 1 120 ? 9.359 14.961 -16.938 1 97.44 120 PRO A O 1
ATOM 961 N N . LYS A 1 121 ? 7.293 15.461 -17.609 1 97 121 LYS A N 1
ATOM 962 C CA . LYS A 1 121 ? 6.676 14.391 -16.828 1 97 121 LYS A CA 1
ATOM 963 C C . LYS A 1 121 ? 7.23 13.031 -17.234 1 97 121 LYS A C 1
ATOM 965 O O . LYS A 1 121 ? 7.203 12.078 -16.453 1 97 121 LYS A O 1
ATOM 970 N N . SER A 1 122 ? 7.762 12.883 -18.438 1 97.56 122 SER A N 1
ATOM 971 C CA . SER A 1 122 ? 8.305 11.617 -18.922 1 97.56 122 SER A CA 1
ATOM 972 C C . SER A 1 122 ? 9.539 11.211 -18.125 1 97.56 122 SER A C 1
ATOM 974 O O . SER A 1 122 ? 9.984 10.062 -18.203 1 97.56 122 SER A O 1
ATOM 976 N N . LYS A 1 123 ? 10.117 12.125 -17.375 1 98.31 123 LYS A N 1
ATOM 977 C CA . LYS A 1 123 ? 11.297 11.836 -16.578 1 98.31 123 LYS A CA 1
ATOM 978 C C . LYS A 1 123 ? 10.914 11.234 -15.234 1 98.31 123 LYS A C 1
ATOM 980 O O . LYS A 1 123 ? 11.773 10.711 -14.508 1 98.31 123 LYS A O 1
ATOM 985 N N . ILE A 1 124 ? 9.625 11.281 -14.961 1 98.88 124 ILE A N 1
ATOM 986 C CA . ILE A 1 124 ? 9.172 10.594 -13.758 1 98.88 124 ILE A CA 1
ATOM 987 C C . ILE A 1 124 ? 9.305 9.086 -13.938 1 98.88 124 ILE A C 1
ATOM 989 O O . ILE A 1 124 ? 8.789 8.516 -14.906 1 98.88 124 ILE A O 1
ATOM 993 N N . THR A 1 125 ? 9.969 8.461 -13.016 1 98.81 125 THR A N 1
ATOM 994 C CA . THR A 1 125 ? 10.273 7.043 -13.172 1 98.81 125 THR A CA 1
ATOM 995 C C . THR A 1 125 ? 9.445 6.199 -12.203 1 98.81 125 THR A C 1
ATOM 997 O O . THR A 1 125 ? 9.25 5.004 -12.43 1 98.81 125 THR A O 1
ATOM 1000 N N . HIS A 1 126 ? 9.102 6.762 -11.094 1 98.94 126 HIS A N 1
ATOM 1001 C CA . HIS A 1 126 ? 8.312 6.086 -10.07 1 98.94 126 HIS A CA 1
ATOM 1002 C C . HIS A 1 126 ? 7.129 6.941 -9.633 1 98.94 126 HIS A C 1
ATOM 1004 O O . HIS A 1 126 ? 7.203 8.172 -9.656 1 98.94 126 HIS A O 1
ATOM 1010 N N . LEU A 1 127 ? 6.047 6.301 -9.25 1 98.94 127 LEU A N 1
ATOM 1011 C CA . LEU A 1 127 ? 4.891 6.945 -8.641 1 98.94 127 LEU A CA 1
ATOM 1012 C C . LEU A 1 127 ? 4.492 6.234 -7.348 1 98.94 127 LEU A C 1
ATOM 1014 O O . LEU A 1 127 ? 4.238 5.027 -7.352 1 98.94 127 LEU A O 1
ATOM 1018 N N . ILE A 1 128 ? 4.535 6.945 -6.254 1 98.94 128 ILE A N 1
ATOM 1019 C CA . ILE A 1 128 ? 3.928 6.5 -5.004 1 98.94 128 ILE A CA 1
ATOM 1020 C C . ILE A 1 128 ? 2.619 7.25 -4.77 1 98.94 128 ILE A C 1
ATOM 1022 O O . ILE A 1 128 ? 2.604 8.484 -4.715 1 98.94 128 ILE A O 1
ATOM 1026 N N . PHE A 1 129 ? 1.564 6.566 -4.703 1 98.94 129 PHE A N 1
ATOM 1027 C CA . PHE A 1 129 ? 0.28 7.18 -4.383 1 98.94 129 PHE A CA 1
ATOM 1028 C C . PHE A 1 129 ? -0.234 6.68 -3.037 1 98.94 129 PHE A C 1
ATOM 1030 O O . PHE A 1 129 ? -0.242 5.473 -2.777 1 98.94 129 PHE A O 1
ATOM 1037 N N . CYS A 1 130 ? -0.65 7.609 -2.139 1 98.81 130 CYS A N 1
ATOM 1038 C CA . CYS A 1 130 ? -1.111 7.27 -0.797 1 98.81 130 CYS A CA 1
ATOM 1039 C C . CYS A 1 130 ? -2.453 7.926 -0.5 1 98.81 130 CYS A C 1
ATOM 1041 O O . CYS A 1 130 ? -2.637 9.117 -0.751 1 98.81 130 CYS A O 1
ATOM 1043 N N . THR A 1 131 ? -3.385 7.148 0.006 1 98.69 131 THR A N 1
ATOM 1044 C CA . THR A 1 131 ? -4.684 7.684 0.409 1 98.69 131 THR A CA 1
ATOM 1045 C C . THR A 1 131 ? -5.371 6.738 1.392 1 98.69 131 THR A C 1
ATOM 1047 O O . THR A 1 131 ? -5.07 5.543 1.429 1 98.69 131 THR A O 1
ATOM 1050 N N . THR A 1 132 ? -6.309 7.281 2.146 1 97.19 132 THR A N 1
ATOM 1051 C CA . THR A 1 132 ? -7.09 6.488 3.088 1 97.19 132 THR A CA 1
ATOM 1052 C C . THR A 1 132 ? -8.438 6.102 2.479 1 97.19 132 THR A C 1
ATOM 1054 O O . THR A 1 132 ? -9.281 5.508 3.152 1 97.19 132 THR A O 1
ATOM 1057 N N . SER A 1 133 ? -8.68 6.453 1.231 1 95 133 SER A N 1
ATOM 1058 C CA . SER A 1 133 ? -9.992 6.207 0.646 1 95 133 SER A CA 1
ATOM 1059 C C . SER A 1 133 ? -9.883 5.789 -0.815 1 95 133 SER A C 1
ATOM 1061 O O . SER A 1 133 ? -8.781 5.746 -1.369 1 95 133 SER A O 1
ATOM 1063 N N . GLY A 1 134 ? -10.977 5.336 -1.339 1 96.12 134 GLY A N 1
ATOM 1064 C CA . GLY A 1 134 ? -11.047 4.992 -2.75 1 96.12 134 GLY A CA 1
ATOM 1065 C C . GLY A 1 134 ? -10.336 3.699 -3.09 1 96.12 134 GLY A C 1
ATOM 1066 O O . GLY A 1 134 ? -9.633 3.621 -4.098 1 96.12 134 GLY A O 1
ATOM 1067 N N . VAL A 1 135 ? -10.438 2.73 -2.203 1 96 135 VAL A N 1
ATOM 1068 C CA . VAL A 1 135 ? -9.789 1.441 -2.416 1 96 135 VAL A CA 1
ATOM 1069 C C . VAL A 1 135 ? -10.43 0.728 -3.602 1 96 135 VAL A C 1
ATOM 1071 O O . VAL A 1 135 ? -11.633 0.432 -3.58 1 96 135 VAL A O 1
ATOM 1074 N N . ASP A 1 136 ? -9.633 0.49 -4.598 1 96.19 136 ASP A N 1
ATOM 1075 C CA . ASP A 1 136 ? -10.109 -0.089 -5.852 1 96.19 136 ASP A CA 1
ATOM 1076 C C . ASP A 1 136 ? -8.969 -0.761 -6.613 1 96.19 136 ASP A C 1
ATOM 1078 O O . ASP A 1 136 ? -7.801 -0.652 -6.223 1 96.19 136 ASP A O 1
ATOM 1082 N N . MET A 1 137 ? -9.328 -1.578 -7.629 1 96.81 137 MET A N 1
ATOM 1083 C CA . MET A 1 137 ? -8.359 -2.197 -8.531 1 96.81 137 MET A CA 1
ATOM 1084 C C . MET A 1 137 ? -8.773 -2.006 -9.984 1 96.81 137 MET A C 1
ATOM 1086 O O . MET A 1 137 ? -9.867 -2.416 -10.391 1 96.81 137 MET A O 1
ATOM 1090 N N . PRO A 1 138 ? -8.016 -1.407 -10.828 1 96.88 138 PRO A N 1
ATOM 1091 C CA . PRO A 1 138 ? -6.715 -0.835 -10.461 1 96.88 138 PRO A CA 1
ATOM 1092 C C . PRO A 1 138 ? -6.844 0.355 -9.516 1 96.88 138 PRO A C 1
ATOM 1094 O O . PRO A 1 138 ? -7.945 0.864 -9.305 1 96.88 138 PRO A O 1
ATOM 1097 N N . GLY A 1 139 ? -5.793 0.726 -8.93 1 97.38 139 GLY A N 1
ATOM 1098 C CA . GLY A 1 139 ? -5.812 1.692 -7.844 1 97.38 139 GLY A CA 1
ATOM 1099 C C . GLY A 1 139 ? -5.664 3.125 -8.32 1 97.38 139 GLY A C 1
ATOM 1100 O O . GLY A 1 139 ? -5.688 3.395 -9.523 1 97.38 139 GLY A O 1
ATOM 1101 N N . ALA A 1 140 ? -5.613 4.02 -7.344 1 98.5 140 ALA A N 1
ATOM 1102 C CA . ALA A 1 140 ? -5.473 5.449 -7.605 1 98.5 140 ALA A CA 1
ATOM 1103 C C . ALA A 1 140 ? -4.16 5.754 -8.32 1 98.5 140 ALA A C 1
ATOM 1105 O O . ALA A 1 140 ? -4.074 6.699 -9.109 1 98.5 140 ALA A O 1
ATOM 1106 N N . ASP A 1 141 ? -3.113 4.98 -8.031 1 98.69 141 ASP A N 1
ATOM 1107 C CA . ASP A 1 141 ? -1.839 5.133 -8.727 1 98.69 141 ASP A CA 1
ATOM 1108 C C . ASP A 1 141 ? -2.006 4.941 -10.234 1 98.69 141 ASP A C 1
ATOM 1110 O O . ASP A 1 141 ? -1.485 5.727 -11.023 1 98.69 141 ASP A O 1
ATOM 1114 N N . PHE A 1 142 ? -2.732 3.875 -10.594 1 98.44 142 PHE A N 1
ATOM 1115 C CA . PHE A 1 142 ? -3.041 3.592 -11.992 1 98.44 142 PHE A CA 1
ATOM 1116 C C . PHE A 1 142 ? -3.84 4.73 -12.617 1 98.44 142 PHE A C 1
ATOM 1118 O O . PHE A 1 142 ? -3.502 5.215 -13.695 1 98.44 142 PHE A O 1
ATOM 1125 N N . ARG A 1 143 ? -4.867 5.168 -11.938 1 98.12 143 ARG A N 1
ATOM 1126 C CA . ARG A 1 143 ? -5.723 6.238 -12.445 1 98.12 143 ARG A CA 1
ATOM 1127 C C . ARG A 1 143 ? -4.938 7.535 -12.617 1 98.12 143 ARG A C 1
ATOM 1129 O O . ARG A 1 143 ? -5.102 8.242 -13.609 1 98.12 143 ARG A O 1
ATOM 1136 N N . LEU A 1 144 ? -4.133 7.855 -11.625 1 98.81 144 LEU A N 1
ATOM 1137 C CA . LEU A 1 144 ? -3.34 9.078 -11.727 1 98.81 144 LEU A CA 1
ATOM 1138 C C . LEU A 1 144 ? -2.369 9 -12.898 1 98.81 144 LEU A C 1
ATOM 1140 O O . LEU A 1 144 ? -2.123 10.008 -13.57 1 98.81 144 LEU A O 1
ATOM 1144 N N . THR A 1 145 ? -1.721 7.828 -13.117 1 98.75 145 THR A N 1
ATOM 1145 C CA . THR A 1 145 ? -0.828 7.641 -14.25 1 98.75 145 THR A CA 1
ATOM 1146 C C . THR A 1 145 ? -1.521 8.031 -15.555 1 98.75 145 THR A C 1
ATOM 1148 O O . THR A 1 145 ? -0.947 8.75 -16.375 1 98.75 145 THR A O 1
ATOM 1151 N N . LYS A 1 146 ? -2.721 7.598 -15.672 1 97.81 146 LYS A N 1
ATOM 1152 C CA . LYS A 1 146 ? -3.494 7.914 -16.875 1 97.81 146 LYS A CA 1
ATOM 1153 C C . LYS A 1 146 ? -3.859 9.391 -16.922 1 97.81 146 LYS A C 1
ATOM 1155 O O . LYS A 1 146 ? -3.725 10.039 -17.953 1 97.81 146 LYS A O 1
ATOM 1160 N N . LEU A 1 147 ? -4.324 9.938 -15.797 1 98.56 147 LEU A N 1
ATOM 1161 C CA . LEU A 1 147 ? -4.754 11.336 -15.719 1 98.56 147 LEU A CA 1
ATOM 1162 C C . LEU A 1 147 ? -3.605 12.273 -16.078 1 98.56 147 LEU A C 1
ATOM 1164 O O . LEU A 1 147 ? -3.818 13.297 -16.734 1 98.56 147 LEU A O 1
ATOM 1168 N N . LEU A 1 148 ? -2.391 11.922 -15.633 1 98.75 148 LEU A N 1
ATOM 1169 C CA . LEU A 1 148 ? -1.229 12.781 -15.836 1 98.75 148 LEU A CA 1
ATOM 1170 C C . LEU A 1 148 ? -0.581 12.5 -17.188 1 98.75 148 LEU A C 1
ATOM 1172 O O . LEU A 1 148 ? 0.215 13.312 -17.672 1 98.75 148 LEU A O 1
ATOM 1176 N N . GLY A 1 149 ? -0.902 11.32 -17.781 1 98.25 149 GLY A N 1
ATOM 1177 C CA . GLY A 1 149 ? -0.216 10.914 -18.984 1 98.25 149 GLY A CA 1
ATOM 1178 C C . GLY A 1 149 ? 1.224 10.5 -18.75 1 98.25 149 GLY A C 1
ATOM 1179 O O . GLY A 1 149 ? 2.113 10.852 -19.531 1 98.25 149 GLY A O 1
ATOM 1180 N N . LEU A 1 150 ? 1.491 9.844 -17.656 1 98.75 150 LEU A N 1
ATOM 1181 C CA . LEU A 1 150 ? 2.834 9.32 -17.422 1 98.75 150 LEU A CA 1
ATOM 1182 C C . LEU A 1 150 ? 3.131 8.141 -18.328 1 98.75 150 LEU A C 1
ATOM 1184 O O . LEU A 1 150 ? 2.215 7.551 -18.906 1 98.75 150 LEU A O 1
ATOM 1188 N N . ARG A 1 151 ? 4.434 7.781 -18.438 1 97.94 151 ARG A N 1
ATOM 1189 C CA . ARG A 1 151 ? 4.82 6.609 -19.219 1 97.94 151 ARG A CA 1
ATOM 1190 C C . ARG A 1 151 ? 4.191 5.344 -18.656 1 97.94 151 ARG A C 1
ATOM 1192 O O . ARG A 1 151 ? 4.098 5.18 -17.438 1 97.94 151 ARG A O 1
ATOM 1199 N N . PRO A 1 152 ? 3.768 4.434 -19.516 1 97.38 152 PRO A N 1
ATOM 1200 C CA . PRO A 1 152 ? 3.193 3.174 -19.047 1 97.38 152 PRO A CA 1
ATOM 1201 C C . PRO A 1 152 ? 4.176 2.357 -18.203 1 97.38 152 PRO A C 1
ATOM 1203 O O . PRO A 1 152 ? 3.768 1.454 -17.469 1 97.38 152 PRO A O 1
ATOM 1206 N N . SER A 1 153 ? 5.445 2.662 -18.328 1 97.81 153 SER A N 1
ATOM 1207 C CA . SER A 1 153 ? 6.473 1.896 -17.625 1 97.81 153 SER A CA 1
ATOM 1208 C C . SER A 1 153 ? 6.812 2.52 -16.281 1 97.81 153 SER A C 1
ATOM 1210 O O . SER A 1 153 ? 7.723 2.062 -15.594 1 97.81 153 SER A O 1
ATOM 1212 N N . VAL A 1 154 ? 6.102 3.662 -15.914 1 98.69 154 VAL A N 1
ATOM 1213 C CA . VAL A 1 154 ? 6.34 4.215 -14.586 1 98.69 154 VAL A CA 1
ATOM 1214 C C . VAL A 1 154 ? 6.105 3.141 -13.531 1 98.69 154 VAL A C 1
ATOM 1216 O O . VAL A 1 154 ? 5.121 2.4 -13.594 1 98.69 154 VAL A O 1
ATOM 1219 N N . LYS A 1 155 ? 7.02 2.93 -12.664 1 98.62 155 LYS A N 1
ATOM 1220 C CA . LYS A 1 155 ? 6.895 1.93 -11.609 1 98.62 155 LYS A CA 1
ATOM 1221 C C . LYS A 1 155 ? 6.09 2.471 -10.43 1 98.62 155 LYS A C 1
ATOM 1223 O O . LYS A 1 155 ? 6.5 3.436 -9.781 1 98.62 155 LYS A O 1
ATOM 1228 N N . ARG A 1 156 ? 5.004 1.805 -10.07 1 98.81 156 ARG A N 1
ATOM 1229 C CA . ARG A 1 156 ? 4.035 2.398 -9.156 1 98.81 156 ARG A CA 1
ATOM 1230 C C . ARG A 1 156 ? 3.98 1.624 -7.84 1 98.81 156 ARG A C 1
ATOM 1232 O O . ARG A 1 156 ? 4.164 0.405 -7.824 1 98.81 156 ARG A O 1
ATOM 1239 N N . PHE A 1 157 ? 3.734 2.328 -6.77 1 98.81 157 PHE A N 1
ATOM 1240 C CA . PHE A 1 157 ? 3.379 1.788 -5.465 1 98.81 157 PHE A CA 1
ATOM 1241 C C . PHE A 1 157 ? 2.119 2.455 -4.926 1 98.81 157 PHE A C 1
ATOM 1243 O O . PHE A 1 157 ? 2.098 3.668 -4.707 1 98.81 157 PHE A O 1
ATOM 1250 N N . MET A 1 158 ? 1.105 1.683 -4.734 1 98.75 158 MET A N 1
ATOM 1251 C CA . MET A 1 158 ? -0.169 2.154 -4.199 1 98.75 158 MET A CA 1
ATOM 1252 C C . MET A 1 158 ? -0.273 1.862 -2.707 1 98.75 158 MET A C 1
ATOM 1254 O O . MET A 1 158 ? -0.161 0.709 -2.287 1 98.75 158 MET A O 1
ATOM 1258 N N . MET A 1 159 ? -0.46 2.9 -1.845 1 98.38 159 MET A N 1
ATOM 1259 C CA . MET A 1 159 ? -0.56 2.744 -0.396 1 98.38 159 MET A CA 1
ATOM 1260 C C . MET A 1 159 ? -1.934 3.178 0.104 1 98.38 159 MET A C 1
ATOM 1262 O O . MET A 1 159 ? -2.17 4.367 0.328 1 98.38 159 MET A O 1
ATOM 1266 N N . TYR A 1 160 ? -2.758 2.217 0.357 1 98.19 160 TYR A N 1
ATOM 1267 C CA . TYR A 1 160 ? -4.086 2.486 0.892 1 98.19 160 TYR A CA 1
ATOM 1268 C C . TYR A 1 160 ? -4.094 2.396 2.412 1 98.19 160 TYR A C 1
ATOM 1270 O O . TYR A 1 160 ? -3.42 1.539 2.992 1 98.19 160 TYR A O 1
ATOM 1278 N N . GLN A 1 161 ? -4.824 3.258 3 1 97.12 161 GLN A N 1
ATOM 1279 C CA . GLN A 1 161 ? -5.336 3.121 4.359 1 97.12 161 GLN A CA 1
ATOM 1280 C C . GLN A 1 161 ? -4.195 3.006 5.367 1 97.12 161 GLN A C 1
ATOM 1282 O O . GLN A 1 161 ? -4.215 2.133 6.238 1 97.12 161 GLN A O 1
ATOM 1287 N N . GLN A 1 162 ? -3.252 3.887 5.203 1 96.56 162 GLN A N 1
ATOM 1288 C CA . GLN A 1 162 ? -2.172 3.953 6.184 1 96.56 162 GLN A CA 1
ATOM 1289 C C . GLN A 1 162 ? -2.518 4.918 7.316 1 96.56 162 GLN A C 1
ATOM 1291 O O . GLN A 1 162 ? -2.105 4.715 8.461 1 96.56 162 GLN A O 1
ATOM 1296 N N . GLY A 1 163 ? -3.26 5.961 6.988 1 95.38 163 GLY A N 1
ATOM 1297 C CA . GLY A 1 163 ? -3.625 6.973 7.969 1 95.38 163 GLY A CA 1
ATOM 1298 C C . GLY A 1 163 ? -2.615 8.102 8.062 1 95.38 163 GLY A C 1
ATOM 1299 O O . GLY A 1 163 ? -1.918 8.406 7.094 1 95.38 163 GLY A O 1
ATOM 1300 N N . CYS A 1 164 ? -2.545 8.742 9.164 1 96.19 164 CYS A N 1
ATOM 1301 C CA . CYS A 1 164 ? -1.909 10.047 9.328 1 96.19 164 CYS A CA 1
ATOM 1302 C C . CYS A 1 164 ? -0.392 9.914 9.359 1 96.19 164 CYS A C 1
ATOM 1304 O O . CYS A 1 164 ? 0.326 10.883 9.109 1 96.19 164 CYS A O 1
ATOM 1306 N N . PHE A 1 165 ? 0.139 8.789 9.648 1 97.88 165 PHE A N 1
ATOM 1307 C CA . PHE A 1 165 ? 1.594 8.688 9.672 1 97.88 165 PHE A CA 1
ATOM 1308 C C . PHE A 1 165 ? 2.141 8.5 8.258 1 97.88 165 PHE A C 1
ATOM 1310 O O . PHE A 1 165 ? 3.35 8.609 8.039 1 97.88 165 PHE A O 1
ATOM 1317 N N . ALA A 1 166 ? 1.3 8.359 7.312 1 98.12 166 ALA A N 1
ATOM 1318 C CA . ALA A 1 166 ? 1.69 7.891 5.988 1 98.12 166 ALA A CA 1
ATOM 1319 C C . ALA A 1 166 ? 2.496 8.953 5.246 1 98.12 166 ALA A C 1
ATOM 1321 O O . ALA A 1 166 ? 3.246 8.633 4.316 1 98.12 166 ALA A O 1
ATOM 1322 N N . GLY A 1 167 ? 2.311 10.227 5.598 1 98.44 167 GLY A N 1
ATOM 1323 C CA . GLY A 1 167 ? 3.172 11.234 5.004 1 98.44 167 GLY A CA 1
ATOM 1324 C C . GLY A 1 167 ? 4.648 10.938 5.195 1 98.44 167 GLY A C 1
ATOM 1325 O O . GLY A 1 167 ? 5.457 11.203 4.301 1 98.44 167 GLY A O 1
ATOM 1326 N N . GLY A 1 168 ? 4.996 10.453 6.391 1 98.69 168 GLY A N 1
ATOM 1327 C CA . GLY A 1 168 ? 6.359 10.016 6.633 1 98.69 168 GLY A CA 1
ATOM 1328 C C . GLY A 1 168 ? 6.711 8.727 5.914 1 98.69 168 GLY A C 1
ATOM 1329 O O . GLY A 1 168 ? 7.832 8.57 5.426 1 98.69 168 GLY A O 1
ATOM 1330 N N . THR A 1 169 ? 5.742 7.852 5.824 1 98.81 169 THR A N 1
ATOM 1331 C CA . THR A 1 169 ? 5.965 6.547 5.207 1 98.81 169 THR A CA 1
ATOM 1332 C C . THR A 1 169 ? 6.328 6.703 3.732 1 98.81 169 THR A C 1
ATOM 1334 O O . THR A 1 169 ? 7.238 6.035 3.238 1 98.81 169 THR A O 1
ATOM 1337 N N . VAL A 1 170 ? 5.613 7.566 3.029 1 98.88 170 VAL A N 1
ATOM 1338 C CA . VAL A 1 170 ? 5.84 7.715 1.596 1 98.88 170 VAL A CA 1
ATOM 1339 C C . VAL A 1 170 ? 7.199 8.367 1.353 1 98.88 170 VAL A C 1
ATOM 1341 O O . VAL A 1 170 ? 7.871 8.07 0.363 1 98.88 170 VAL A O 1
ATOM 1344 N N . LEU A 1 171 ? 7.648 9.219 2.232 1 98.94 171 LEU A N 1
ATOM 1345 C CA . LEU A 1 171 ? 8.977 9.812 2.102 1 98.94 171 LEU A CA 1
ATOM 1346 C C . LEU A 1 171 ? 10.062 8.781 2.381 1 98.94 171 LEU A C 1
ATOM 1348 O O . LEU A 1 171 ? 11.102 8.773 1.714 1 98.94 171 LEU A O 1
ATOM 1352 N N . ARG A 1 172 ? 9.805 7.93 3.41 1 98.88 172 ARG A N 1
ATOM 1353 C CA . ARG A 1 172 ? 10.727 6.836 3.689 1 98.88 172 ARG A CA 1
ATOM 1354 C C . ARG A 1 172 ? 10.883 5.926 2.477 1 98.88 172 ARG A C 1
ATOM 1356 O O . ARG A 1 172 ? 12 5.562 2.104 1 98.88 172 ARG A O 1
ATOM 1363 N N . LEU A 1 173 ? 9.789 5.609 1.849 1 98.88 173 LEU A N 1
ATOM 1364 C CA . LEU A 1 173 ? 9.805 4.777 0.65 1 98.88 173 LEU A CA 1
ATOM 1365 C C . LEU A 1 173 ? 10.508 5.5 -0.497 1 98.88 173 LEU A C 1
ATOM 1367 O O . LEU A 1 173 ? 11.352 4.914 -1.181 1 98.88 173 LEU A O 1
ATOM 1371 N N . ALA A 1 174 ? 10.172 6.734 -0.717 1 98.94 174 ALA A N 1
ATOM 1372 C CA . ALA A 1 174 ? 10.766 7.523 -1.789 1 98.94 174 ALA A CA 1
ATOM 1373 C C . ALA A 1 174 ? 12.289 7.602 -1.632 1 98.94 174 ALA A C 1
ATOM 1375 O O . ALA A 1 174 ? 13.023 7.57 -2.621 1 98.94 174 ALA A O 1
ATOM 1376 N N . LYS A 1 175 ? 12.727 7.715 -0.413 1 98.75 175 LYS A N 1
ATOM 1377 C CA . LYS A 1 175 ? 14.164 7.762 -0.137 1 98.75 175 LYS A CA 1
ATOM 1378 C C . LYS A 1 175 ? 14.867 6.52 -0.671 1 98.75 175 LYS A C 1
ATOM 1380 O O . LYS A 1 175 ? 15.875 6.625 -1.379 1 98.75 175 LYS A O 1
ATOM 1385 N N . ASP A 1 176 ? 14.344 5.375 -0.306 1 98.5 176 ASP A N 1
ATOM 1386 C CA . ASP A 1 176 ? 14.977 4.125 -0.722 1 98.5 176 ASP A CA 1
ATOM 1387 C C . ASP A 1 176 ? 14.93 3.969 -2.24 1 98.5 176 ASP A C 1
ATOM 1389 O O . ASP A 1 176 ? 15.898 3.508 -2.85 1 98.5 176 ASP A O 1
ATOM 1393 N N . LEU A 1 177 ? 13.852 4.352 -2.873 1 98.75 177 LEU A N 1
ATOM 1394 C CA . LEU A 1 177 ? 13.719 4.242 -4.324 1 98.75 177 LEU A CA 1
ATOM 1395 C C . LEU A 1 177 ? 14.703 5.176 -5.027 1 98.75 177 LEU A C 1
ATOM 1397 O O . LEU A 1 177 ? 15.398 4.762 -5.957 1 98.75 177 LEU A O 1
ATOM 1401 N N . ALA A 1 178 ? 14.719 6.387 -4.582 1 98.69 178 ALA A N 1
ATOM 1402 C CA . ALA A 1 178 ? 15.555 7.395 -5.227 1 98.69 178 ALA A CA 1
ATOM 1403 C C . ALA A 1 178 ? 17.031 7.035 -5.117 1 98.69 178 ALA A C 1
ATOM 1405 O O . ALA A 1 178 ? 17.797 7.207 -6.07 1 98.69 178 ALA A O 1
ATOM 1406 N N . GLU A 1 179 ? 17.422 6.551 -3.977 1 98.12 179 GLU A N 1
ATOM 1407 C CA . GLU A 1 179 ? 18.828 6.285 -3.709 1 98.12 179 GLU A CA 1
ATOM 1408 C C . GLU A 1 179 ? 19.281 4.992 -4.379 1 98.12 179 GLU A C 1
ATOM 1410 O O . GLU A 1 179 ? 20.438 4.879 -4.793 1 98.12 179 GLU A O 1
ATOM 1415 N N . ASN A 1 180 ? 18.344 4.012 -4.508 1 97.81 180 ASN A N 1
ATOM 1416 C CA . ASN A 1 180 ? 18.75 2.711 -5.035 1 97.81 180 ASN A CA 1
ATOM 1417 C C . ASN A 1 180 ? 18.609 2.662 -6.555 1 97.81 180 ASN A C 1
ATOM 1419 O O . ASN A 1 180 ? 19.062 1.699 -7.188 1 97.81 180 ASN A O 1
ATOM 1423 N N . ASN A 1 181 ? 18 3.629 -7.188 1 97.88 181 ASN A N 1
ATOM 1424 C CA . ASN A 1 181 ? 17.781 3.66 -8.633 1 97.88 181 ASN A CA 1
ATOM 1425 C C . ASN A 1 181 ? 18.344 4.938 -9.25 1 97.88 181 ASN A C 1
ATOM 1427 O O . ASN A 1 181 ? 17.734 6.004 -9.141 1 97.88 181 ASN A O 1
ATOM 1431 N N . LYS A 1 182 ? 19.438 4.789 -9.953 1 97.25 182 LYS A N 1
ATOM 1432 C CA . LYS A 1 182 ? 20.094 5.922 -10.586 1 97.25 182 LYS A CA 1
ATOM 1433 C C . LYS A 1 182 ? 19.141 6.688 -11.492 1 97.25 182 LYS A C 1
ATOM 1435 O O . LYS A 1 182 ? 18.391 6.086 -12.266 1 97.25 182 LYS A O 1
ATOM 1440 N N . ASN A 1 183 ? 19.047 8.008 -11.359 1 97.06 183 ASN A N 1
ATOM 1441 C CA . ASN A 1 183 ? 18.266 8.93 -12.18 1 97.06 183 ASN A CA 1
ATOM 1442 C C . ASN A 1 183 ? 16.781 8.836 -11.859 1 97.06 183 ASN A C 1
ATOM 1444 O O . ASN A 1 183 ? 15.945 9.391 -12.578 1 97.06 183 ASN A O 1
ATOM 1448 N N . ALA A 1 184 ? 16.484 8.172 -10.797 1 98.62 184 ALA A N 1
ATOM 1449 C CA . ALA A 1 184 ? 15.078 8.07 -10.422 1 98.62 184 ALA A CA 1
ATOM 1450 C C . ALA A 1 184 ? 14.5 9.438 -10.047 1 98.62 184 ALA A C 1
ATOM 1452 O O . ALA A 1 184 ? 15.172 10.234 -9.391 1 98.62 184 ALA A O 1
ATOM 1453 N N . ARG A 1 185 ? 13.391 9.734 -10.555 1 98.94 185 ARG A N 1
ATOM 1454 C CA . ARG A 1 185 ? 12.508 10.812 -10.117 1 98.94 185 ARG A CA 1
ATOM 1455 C C . ARG A 1 185 ? 11.156 10.266 -9.68 1 98.94 185 ARG A C 1
ATOM 1457 O O . ARG A 1 185 ? 10.344 9.859 -10.508 1 98.94 185 ARG A O 1
ATOM 1464 N N . VAL A 1 186 ? 10.977 10.297 -8.352 1 98.94 186 VAL A N 1
ATOM 1465 C CA . VAL A 1 186 ? 9.82 9.664 -7.715 1 98.94 186 VAL A CA 1
ATOM 1466 C C . VAL A 1 186 ? 8.75 10.711 -7.434 1 98.94 186 VAL A C 1
ATOM 1468 O O . VAL A 1 186 ? 8.953 11.617 -6.613 1 98.94 186 VAL A O 1
ATOM 1471 N N . LEU A 1 187 ? 7.66 10.641 -8.141 1 99 187 LEU A N 1
ATOM 1472 C CA . LEU A 1 187 ? 6.492 11.445 -7.809 1 99 187 LEU A CA 1
ATOM 1473 C C . LEU A 1 187 ? 5.703 10.812 -6.664 1 99 187 LEU A C 1
ATOM 1475 O O . LEU A 1 187 ? 5.23 9.688 -6.785 1 99 187 LEU A O 1
ATOM 1479 N N . VAL A 1 188 ? 5.645 11.508 -5.551 1 99 188 VAL A N 1
ATOM 1480 C CA . VAL A 1 188 ? 4.859 11.078 -4.398 1 99 188 VAL A CA 1
ATOM 1481 C C . VAL A 1 188 ? 3.586 11.922 -4.297 1 99 188 VAL A C 1
ATOM 1483 O O . VAL A 1 188 ? 3.645 13.148 -4.316 1 99 188 VAL A O 1
ATOM 1486 N N . VAL A 1 189 ? 2.463 11.227 -4.164 1 98.94 189 VAL A N 1
ATOM 1487 C CA . VAL A 1 189 ? 1.198 11.945 -4.031 1 98.94 189 VAL A CA 1
ATOM 1488 C C . VAL A 1 189 ? 0.414 11.398 -2.842 1 98.94 189 VAL A C 1
ATOM 1490 O O . VAL A 1 189 ? 0.123 10.195 -2.783 1 98.94 189 VAL A O 1
ATOM 1493 N N . CYS A 1 190 ? 0.117 12.211 -1.853 1 98.94 190 CYS A N 1
ATOM 1494 C CA . CYS A 1 190 ? -0.857 11.961 -0.796 1 98.94 190 CYS A CA 1
ATOM 1495 C C . CYS A 1 190 ? -2.148 12.727 -1.052 1 98.94 190 CYS A C 1
ATOM 1497 O O . CYS A 1 190 ? -2.139 13.953 -1.14 1 98.94 190 CYS A O 1
ATOM 1499 N N . SER A 1 191 ? -3.246 12.023 -1.212 1 98.94 191 SER A N 1
ATOM 1500 C CA . SER A 1 191 ? -4.531 12.648 -1.516 1 98.94 191 SER A CA 1
ATOM 1501 C C . SER A 1 191 ? -5.633 12.117 -0.603 1 98.94 191 SER A C 1
ATOM 1503 O O . SER A 1 191 ? -5.887 10.914 -0.568 1 98.94 191 SER A O 1
ATOM 1505 N N . GLU A 1 192 ? -6.285 13.023 0.127 1 98.75 192 GLU A N 1
ATOM 1506 C CA . GLU A 1 192 ? -7.254 12.641 1.15 1 98.75 192 GLU A CA 1
ATOM 1507 C C . GLU A 1 192 ? -8.57 13.383 0.966 1 98.75 192 GLU A C 1
ATOM 1509 O O . GLU A 1 192 ? -8.586 14.602 0.802 1 98.75 192 GLU A O 1
ATOM 1514 N N . ILE A 1 193 ? -9.625 12.656 0.927 1 98.5 193 ILE A N 1
ATOM 1515 C CA . ILE A 1 193 ? -10.984 13.18 0.84 1 98.5 193 ILE A CA 1
ATOM 1516 C C . ILE A 1 193 ? -11.844 12.555 1.936 1 98.5 193 ILE A C 1
ATOM 1518 O O . ILE A 1 193 ? -11.914 11.328 2.059 1 98.5 193 ILE A O 1
ATOM 1522 N N . THR A 1 194 ? -12.617 13.305 2.68 1 97 194 THR A N 1
ATOM 1523 C CA . THR A 1 194 ? -13.289 12.883 3.906 1 97 194 THR A CA 1
ATOM 1524 C C . THR A 1 194 ? -14.664 12.289 3.6 1 97 194 THR A C 1
ATOM 1526 O O . THR A 1 194 ? -15.398 11.914 4.512 1 97 194 THR A O 1
ATOM 1529 N N . VAL A 1 195 ? -15.031 12.195 2.328 1 98.12 195 VAL A N 1
ATOM 1530 C CA . VAL A 1 195 ? -16.312 11.633 1.925 1 98.12 195 VAL A CA 1
ATOM 1531 C C . VAL A 1 195 ? -16.516 10.266 2.578 1 98.12 195 VAL A C 1
ATOM 1533 O O . VAL A 1 195 ? -17.625 9.922 2.992 1 98.12 195 VAL A O 1
ATOM 1536 N N . ILE A 1 196 ? -15.5 9.531 2.734 1 97.38 196 ILE A N 1
ATOM 1537 C CA . ILE A 1 196 ? -15.547 8.148 3.195 1 97.38 196 ILE A CA 1
ATOM 1538 C C . ILE A 1 196 ? -15.805 8.117 4.699 1 97.38 196 ILE A C 1
ATOM 1540 O O . ILE A 1 196 ? -16.25 7.098 5.238 1 97.38 196 ILE A O 1
ATOM 1544 N N . THR A 1 197 ? -15.586 9.211 5.461 1 96.5 197 THR A N 1
ATOM 1545 C CA . THR A 1 197 ? -15.641 9.211 6.922 1 96.5 197 THR A CA 1
ATOM 1546 C C . THR A 1 197 ? -16.797 10.078 7.418 1 96.5 197 THR A C 1
ATOM 1548 O O . THR A 1 197 ? -17.141 10.031 8.602 1 96.5 197 THR A O 1
ATOM 1551 N N . PHE A 1 198 ? -17.391 10.898 6.582 1 97.62 198 PHE A N 1
ATOM 1552 C CA . PHE A 1 198 ? -18.422 11.836 7.02 1 97.62 198 PHE A CA 1
ATOM 1553 C C . PHE A 1 198 ? -19.672 11.086 7.477 1 97.62 198 PHE A C 1
ATOM 1555 O O . PHE A 1 198 ? -20.109 10.141 6.816 1 97.62 198 PHE A O 1
ATOM 1562 N N . ARG A 1 199 ? -20.203 11.477 8.531 1 97.19 199 ARG A N 1
ATOM 1563 C CA . ARG A 1 199 ? -21.469 10.938 9 1 97.19 199 ARG A CA 1
ATOM 1564 C C . ARG A 1 199 ? -22.094 11.844 10.062 1 97.19 199 ARG A C 1
ATOM 1566 O O . ARG A 1 199 ? -21.438 12.758 10.555 1 97.19 199 ARG A O 1
ATOM 1573 N N . GLY A 1 200 ? -23.391 11.648 10.406 1 97.25 200 GLY A N 1
ATOM 1574 C CA . GLY A 1 200 ? -24.094 12.445 11.406 1 97.25 200 GLY A CA 1
ATOM 1575 C C . GLY A 1 200 ? -23.609 12.172 12.82 1 97.25 200 GLY A C 1
ATOM 1576 O O . GLY A 1 200 ? -22.875 11.211 13.062 1 97.25 200 GLY A O 1
ATOM 1577 N N . PRO A 1 201 ? -23.969 13.078 13.703 1 96.94 201 PRO A N 1
ATOM 1578 C CA . PRO A 1 201 ? -23.531 12.953 15.094 1 96.94 201 PRO A CA 1
ATOM 1579 C C . PRO A 1 201 ? -24.234 11.812 15.836 1 96.94 201 PRO A C 1
ATOM 1581 O O . PRO A 1 201 ? -25.312 11.375 15.414 1 96.94 201 PRO A O 1
ATOM 1584 N N . ASN A 1 202 ? -23.562 11.32 16.719 1 93.88 202 ASN A N 1
ATOM 1585 C CA . ASN A 1 202 ? -24.094 10.305 17.625 1 93.88 202 ASN A CA 1
ATOM 1586 C C . ASN A 1 202 ? -23.656 10.555 19.062 1 93.88 202 ASN A C 1
ATOM 1588 O O . ASN A 1 202 ? -22.469 10.812 19.328 1 93.88 202 ASN A O 1
ATOM 1592 N N . ASP A 1 203 ? -24.578 10.453 20.078 1 90.25 203 ASP A N 1
ATOM 1593 C CA . ASP A 1 203 ? -24.344 10.852 21.469 1 90.25 203 ASP A CA 1
ATOM 1594 C C . ASP A 1 203 ? -23.406 9.867 22.172 1 90.25 203 ASP A C 1
ATOM 1596 O O . ASP A 1 203 ? -22.797 10.195 23.188 1 90.25 203 ASP A O 1
ATOM 1600 N N . THR A 1 204 ? -23.297 8.695 21.641 1 89.75 204 THR A N 1
ATOM 1601 C CA . THR A 1 204 ? -22.469 7.691 22.297 1 89.75 204 THR A CA 1
ATOM 1602 C C . THR A 1 204 ? -21.109 7.578 21.609 1 89.75 204 THR A C 1
ATOM 1604 O O . THR A 1 204 ? -20.234 6.852 22.078 1 89.75 204 THR A O 1
ATOM 1607 N N . HIS A 1 205 ? -20.938 8.25 20.578 1 89.69 205 HIS A N 1
ATOM 1608 C CA . HIS A 1 205 ? -19.672 8.172 19.844 1 89.69 205 HIS A CA 1
ATOM 1609 C C . HIS A 1 205 ? -19.078 9.562 19.641 1 89.69 205 HIS A C 1
ATOM 1611 O O . HIS A 1 205 ? -18.969 10.031 18.5 1 89.69 205 HIS A O 1
ATOM 1617 N N . LEU A 1 206 ? -18.578 10.109 20.656 1 88.94 206 LEU A N 1
ATOM 1618 C CA . LEU A 1 206 ? -18.031 11.461 20.641 1 88.94 206 LEU A CA 1
ATOM 1619 C C . LEU A 1 206 ? -16.734 11.508 19.844 1 88.94 206 LEU A C 1
ATOM 1621 O O . LEU A 1 206 ? -16.359 12.555 19.312 1 88.94 206 LEU A O 1
ATOM 1625 N N . ASP A 1 207 ? -15.977 10.375 19.766 1 87.81 207 ASP A N 1
ATOM 1626 C CA . ASP A 1 207 ? -14.758 10.297 18.953 1 87.81 207 ASP A CA 1
ATOM 1627 C C . ASP A 1 207 ? -15.047 10.602 17.5 1 87.81 207 ASP A C 1
ATOM 1629 O O . ASP A 1 207 ? -14.227 11.219 16.812 1 87.81 207 ASP A O 1
ATOM 1633 N N . SER A 1 208 ? -16.219 10.203 17.062 1 90.62 208 SER A N 1
ATOM 1634 C CA . SER A 1 208 ? -16.625 10.523 15.695 1 90.62 208 SER A CA 1
ATOM 1635 C C . SER A 1 208 ? -16.75 12.031 15.5 1 90.62 208 SER A C 1
ATOM 1637 O O . SER A 1 208 ? -16.391 12.562 14.453 1 90.62 208 SER A O 1
ATOM 1639 N N . LEU A 1 209 ? -17.25 12.742 16.516 1 94.44 209 LEU A N 1
ATOM 1640 C CA . LEU A 1 209 ? -17.406 14.195 16.453 1 94.44 209 LEU A CA 1
ATOM 1641 C C . LEU A 1 209 ? -16.062 14.898 16.391 1 94.44 209 LEU A C 1
ATOM 1643 O O . LEU A 1 209 ? -15.906 15.898 15.68 1 94.44 209 LEU A O 1
ATOM 1647 N N . VAL A 1 210 ? -15.148 14.359 17.094 1 92.81 210 VAL A N 1
ATOM 1648 C CA . VAL A 1 210 ? -13.805 14.93 17.062 1 92.81 210 VAL A CA 1
ATOM 1649 C C . VAL A 1 210 ? -13.258 14.891 15.641 1 92.81 210 VAL A C 1
ATOM 1651 O O . VAL A 1 210 ? -12.719 15.883 15.148 1 92.81 210 VAL A O 1
ATOM 1654 N N . GLY A 1 211 ? -13.391 13.719 14.992 1 94.06 211 GLY A N 1
ATOM 1655 C CA . GLY A 1 211 ? -12.961 13.602 13.609 1 94.06 211 GLY A CA 1
ATOM 1656 C C . GLY A 1 211 ? -13.648 14.594 12.68 1 94.06 211 GLY A C 1
ATOM 1657 O O . GLY A 1 211 ? -13.016 15.188 11.812 1 94.06 211 GLY A O 1
ATOM 1658 N N . GLN A 1 212 ? -14.938 14.781 12.914 1 96.62 212 GLN A N 1
ATOM 1659 C CA . GLN A 1 212 ? -15.711 15.703 12.078 1 96.62 212 GLN A CA 1
ATOM 1660 C C . GLN A 1 212 ? -15.25 17.141 12.273 1 96.62 212 GLN A C 1
ATOM 1662 O O . GLN A 1 212 ? -15.391 17.969 11.375 1 96.62 212 GLN A O 1
ATOM 1667 N N . ALA A 1 213 ? -14.688 17.438 13.406 1 96.69 213 ALA A N 1
ATOM 1668 C CA . ALA A 1 213 ? -14.242 18.797 13.719 1 96.69 213 ALA A CA 1
ATOM 1669 C C . ALA A 1 213 ? -12.828 19.047 13.211 1 96.69 213 ALA A C 1
ATOM 1671 O O . ALA A 1 213 ? -12.414 20.188 13.055 1 96.69 213 ALA A O 1
ATOM 1672 N N . LEU A 1 214 ? -12.094 17.969 12.906 1 96.69 214 LEU A N 1
ATOM 1673 C CA . LEU A 1 214 ? -10.656 18.125 12.695 1 96.69 214 LEU A CA 1
ATOM 1674 C C . LEU A 1 214 ? -10.297 17.891 11.234 1 96.69 214 LEU A C 1
ATOM 1676 O O . LEU A 1 214 ? -9.453 18.609 10.68 1 96.69 214 LEU A O 1
ATOM 1680 N N . PHE A 1 215 ? -10.898 16.875 10.609 1 97.25 215 PHE A N 1
ATOM 1681 C CA . PHE A 1 215 ? -10.398 16.375 9.336 1 97.25 215 PHE A CA 1
ATOM 1682 C C . PHE A 1 215 ? -10.852 17.281 8.188 1 97.25 215 PHE A C 1
ATOM 1684 O O . PHE A 1 215 ? -11.984 17.766 8.18 1 97.25 215 PHE A O 1
ATOM 1691 N N . GLY A 1 216 ? -9.977 17.547 7.277 1 98.19 216 GLY A N 1
ATOM 1692 C CA . GLY A 1 216 ? -10.219 18.234 6.02 1 98.19 216 GLY A CA 1
ATOM 1693 C C . GLY A 1 216 ? -9.633 17.5 4.82 1 98.19 216 GLY A C 1
ATOM 1694 O O . GLY A 1 216 ? -8.969 16.469 4.977 1 98.19 216 GLY A O 1
ATOM 1695 N N . ASP A 1 217 ? -9.984 18 3.652 1 98.81 217 ASP A N 1
ATOM 1696 C CA . ASP A 1 217 ? -9.508 17.406 2.412 1 98.81 217 ASP A CA 1
ATOM 1697 C C . ASP A 1 217 ? -8.289 18.156 1.871 1 98.81 217 ASP A C 1
ATOM 1699 O O . ASP A 1 217 ? -8.203 19.375 1.989 1 98.81 217 ASP A O 1
ATOM 1703 N N . GLY A 1 218 ? -7.395 17.406 1.252 1 98.94 218 GLY A N 1
ATOM 1704 C CA . GLY A 1 218 ? -6.227 18 0.618 1 98.94 218 GLY A CA 1
ATOM 1705 C C . GLY A 1 218 ? -5.305 16.969 -0.012 1 98.94 218 GLY A C 1
ATOM 1706 O O . GLY A 1 218 ? -5.414 15.781 0.267 1 98.94 218 GLY A O 1
ATOM 1707 N N . ALA A 1 219 ? -4.516 17.469 -0.914 1 98.94 219 ALA A N 1
ATOM 1708 C CA . ALA A 1 219 ? -3.51 16.625 -1.563 1 98.94 219 ALA A CA 1
ATOM 1709 C C . ALA A 1 219 ? -2.158 17.344 -1.616 1 98.94 219 ALA A C 1
ATOM 1711 O O . ALA A 1 219 ? -2.088 18.531 -1.894 1 98.94 219 ALA A O 1
ATOM 1712 N N . GLY A 1 220 ? -1.166 16.656 -1.199 1 98.94 220 GLY A N 1
ATOM 1713 C CA . GLY A 1 220 ? 0.216 17.094 -1.364 1 98.94 220 GLY A CA 1
ATOM 1714 C C . GLY A 1 220 ? 1.021 16.156 -2.258 1 98.94 220 GLY A C 1
ATOM 1715 O O . GLY A 1 220 ? 0.822 14.945 -2.24 1 98.94 220 GLY A O 1
ATOM 1716 N N . ALA A 1 221 ? 1.893 16.719 -3.059 1 98.94 221 ALA A N 1
ATOM 1717 C CA . ALA A 1 221 ? 2.781 15.969 -3.938 1 98.94 221 ALA A CA 1
ATOM 1718 C C . ALA A 1 221 ? 4.219 16.469 -3.832 1 98.94 221 ALA A C 1
ATOM 1720 O O . ALA A 1 221 ? 4.449 17.672 -3.682 1 98.94 221 ALA A O 1
ATOM 1721 N N . VAL A 1 222 ? 5.156 15.609 -3.898 1 98.94 222 VAL A N 1
ATOM 1722 C CA . VAL A 1 222 ? 6.566 15.984 -3.961 1 98.94 222 VAL A CA 1
ATOM 1723 C C . VAL A 1 222 ? 7.273 15.156 -5.031 1 98.94 222 VAL A C 1
ATOM 1725 O O . VAL A 1 222 ? 6.824 14.062 -5.383 1 98.94 222 VAL A O 1
ATOM 1728 N N . ILE A 1 223 ? 8.258 15.672 -5.605 1 98.94 223 ILE A N 1
ATOM 1729 C CA . ILE A 1 223 ? 9.195 14.93 -6.441 1 98.94 223 ILE A CA 1
ATOM 1730 C C . ILE A 1 223 ? 10.508 14.711 -5.684 1 98.94 223 ILE A C 1
ATOM 1732 O O . ILE A 1 223 ? 11.117 15.672 -5.199 1 98.94 223 ILE A O 1
ATOM 1736 N N . VAL A 1 224 ? 10.922 13.469 -5.555 1 98.94 224 VAL A N 1
ATOM 1737 C CA . VAL A 1 224 ? 12.125 13.094 -4.816 1 98.94 224 VAL A CA 1
ATOM 1738 C C . VAL A 1 224 ? 13.125 12.43 -5.758 1 98.94 224 VAL A C 1
ATOM 1740 O O . VAL A 1 224 ? 12.75 11.602 -6.586 1 98.94 224 VAL A O 1
ATOM 1743 N N . GLY A 1 225 ? 14.32 12.789 -5.684 1 98.75 225 GLY A N 1
ATOM 1744 C CA . GLY A 1 225 ? 15.383 12.18 -6.469 1 98.75 225 GLY A CA 1
ATOM 1745 C C . GLY A 1 225 ? 16.766 12.414 -5.875 1 98.75 225 GLY A C 1
ATOM 1746 O O . GLY A 1 225 ? 16.969 13.344 -5.102 1 98.75 225 GLY A O 1
ATOM 1747 N N . SER A 1 226 ? 17.688 11.531 -6.168 1 98.06 226 SER A N 1
ATOM 1748 C CA . SER A 1 226 ? 19.094 11.727 -5.844 1 98.06 226 SER A CA 1
ATOM 1749 C C . SER A 1 226 ? 19.828 12.414 -6.988 1 98.06 226 SER A C 1
ATOM 1751 O O . SER A 1 226 ? 19.359 12.406 -8.133 1 98.06 226 SER A O 1
ATOM 1753 N N . ASP A 1 227 ? 20.984 13.07 -6.664 1 97.69 227 ASP A N 1
ATOM 1754 C CA . ASP A 1 227 ? 21.891 13.648 -7.66 1 97.69 227 ASP A CA 1
ATOM 1755 C C . ASP A 1 227 ? 21.141 14.648 -8.547 1 97.69 227 ASP A C 1
ATOM 1757 O O . ASP A 1 227 ? 21.109 14.5 -9.766 1 97.69 227 ASP A O 1
ATOM 1761 N N . PRO A 1 228 ? 20.609 15.672 -7.922 1 97.56 228 PRO A N 1
ATOM 1762 C CA . PRO A 1 228 ? 19.875 16.672 -8.703 1 97.56 228 PRO A CA 1
ATOM 1763 C C . PRO A 1 228 ? 20.688 17.203 -9.883 1 97.56 228 PRO A C 1
ATOM 1765 O O . PRO A 1 228 ? 21.906 17.359 -9.781 1 97.56 228 PRO A O 1
ATOM 1768 N N . VAL A 1 229 ? 19.984 17.438 -10.945 1 96.75 229 VAL A N 1
ATOM 1769 C CA . VAL A 1 229 ? 20.609 18.062 -12.117 1 96.75 229 VAL A CA 1
ATOM 1770 C C . VAL A 1 229 ? 20.953 19.516 -11.812 1 96.75 229 VAL A C 1
ATOM 1772 O O . VAL A 1 229 ? 20.062 20.359 -11.703 1 96.75 229 VAL A O 1
ATOM 1775 N N . ILE A 1 230 ? 22.203 19.812 -11.836 1 94.12 230 ILE A N 1
ATOM 1776 C CA . ILE A 1 230 ? 22.703 21.125 -11.438 1 94.12 230 ILE A CA 1
ATOM 1777 C C . ILE A 1 230 ? 22.172 22.188 -12.391 1 94.12 230 ILE A C 1
ATOM 1779 O O . ILE A 1 230 ? 22.219 22.016 -13.609 1 94.12 230 ILE A O 1
ATOM 1783 N N . GLY A 1 231 ? 21.656 23.234 -11.859 1 93.88 231 GLY A N 1
ATOM 1784 C CA . GLY A 1 231 ? 21.188 24.359 -12.656 1 93.88 231 GLY A CA 1
ATOM 1785 C C . GLY A 1 231 ? 19.766 24.203 -13.133 1 93.88 231 GLY A C 1
ATOM 1786 O O . GLY A 1 231 ? 19.156 25.156 -13.617 1 93.88 231 GLY A O 1
ATOM 1787 N N . ILE A 1 232 ? 19.188 23.016 -12.984 1 95.31 232 ILE A N 1
ATOM 1788 C CA . ILE A 1 232 ? 17.844 22.766 -13.453 1 95.31 232 ILE A CA 1
ATOM 1789 C C . ILE A 1 232 ? 16.938 22.422 -12.266 1 95.31 232 ILE A C 1
ATOM 1791 O O . ILE A 1 232 ? 15.922 23.094 -12.039 1 95.31 232 ILE A O 1
ATOM 1795 N N . GLU A 1 233 ? 17.312 21.406 -11.547 1 97.5 233 GLU A N 1
ATOM 1796 C CA . GLU A 1 233 ? 16.547 20.984 -10.383 1 97.5 233 GLU A CA 1
ATOM 1797 C C . GLU A 1 233 ? 17 21.703 -9.117 1 97.5 233 GLU A C 1
ATOM 1799 O O . GLU A 1 233 ? 18.203 21.953 -8.945 1 97.5 233 GLU A O 1
ATOM 1804 N N . LYS A 1 234 ? 16.125 22.062 -8.312 1 96 234 LYS A N 1
ATOM 1805 C CA . LYS A 1 234 ? 16.391 22.828 -7.102 1 96 234 LYS A CA 1
ATOM 1806 C C . LYS A 1 234 ? 16.125 22 -5.852 1 96 234 LYS A C 1
ATOM 1808 O O . LYS A 1 234 ? 15 21.953 -5.363 1 96 234 LYS A O 1
ATOM 1813 N N . PRO A 1 235 ? 17.172 21.531 -5.227 1 98 235 PRO A N 1
ATOM 1814 C CA . PRO A 1 235 ? 16.984 20.766 -3.992 1 98 235 PRO A CA 1
ATOM 1815 C C . PRO A 1 235 ? 16.344 21.594 -2.881 1 98 235 PRO A C 1
ATOM 1817 O O . PRO A 1 235 ? 16.656 22.781 -2.732 1 98 235 PRO A O 1
ATOM 1820 N N . LEU A 1 236 ? 15.484 21 -2.129 1 98.56 236 LEU A N 1
ATOM 1821 C CA . LEU A 1 236 ? 14.797 21.703 -1.047 1 98.56 236 LEU A CA 1
ATOM 1822 C C . LEU A 1 236 ? 15.156 21.094 0.305 1 98.56 236 LEU A C 1
ATOM 1824 O O . LEU A 1 236 ? 15.555 21.812 1.227 1 98.56 236 LEU A O 1
ATOM 1828 N N . PHE A 1 237 ? 14.961 19.766 0.5 1 98.75 237 PHE A N 1
ATOM 1829 C CA . PHE A 1 237 ? 15.258 19.016 1.715 1 98.75 237 PHE A CA 1
ATOM 1830 C C . PHE A 1 237 ? 15.883 17.656 1.378 1 98.75 237 PHE A C 1
ATOM 1832 O O . PHE A 1 237 ? 15.312 16.875 0.618 1 98.75 237 PHE A O 1
ATOM 1839 N N . GLU A 1 238 ? 17.031 17.391 1.929 1 98.56 238 GLU A N 1
ATOM 1840 C CA . GLU A 1 238 ? 17.578 16.047 1.846 1 98.56 238 GLU A CA 1
ATOM 1841 C C . GLU A 1 238 ? 16.922 15.117 2.867 1 98.56 238 GLU A C 1
ATOM 1843 O O . GLU A 1 238 ? 16.688 15.516 4.012 1 98.56 238 GLU A O 1
ATOM 1848 N N . ILE A 1 239 ? 16.5 13.984 2.438 1 98.69 239 ILE A N 1
ATOM 1849 C CA . ILE A 1 239 ? 15.992 12.961 3.34 1 98.69 239 ILE A CA 1
ATOM 1850 C C . ILE A 1 239 ? 17.141 12.07 3.812 1 98.69 239 ILE A C 1
ATOM 1852 O O . ILE A 1 239 ? 17.641 11.242 3.053 1 98.69 239 ILE A O 1
ATOM 1856 N N . VAL A 1 240 ? 17.484 12.156 5.062 1 98 240 VAL A N 1
ATOM 1857 C CA . VAL A 1 240 ? 18.734 11.602 5.543 1 98 240 VAL A CA 1
ATOM 1858 C C . VAL A 1 240 ? 18.516 10.18 6.066 1 98 240 VAL A C 1
ATOM 1860 O O . VAL A 1 240 ? 19.219 9.25 5.684 1 98 240 VAL A O 1
ATOM 1863 N N . SER A 1 241 ? 17.562 10.039 6.902 1 97.19 241 SER A N 1
ATOM 1864 C CA . SER A 1 241 ? 17.188 8.742 7.453 1 97.19 241 SER A CA 1
ATOM 1865 C C . SER A 1 241 ? 15.711 8.719 7.84 1 97.19 241 SER A C 1
ATOM 1867 O O . SER A 1 241 ? 15.07 9.773 7.91 1 97.19 241 SER A O 1
ATOM 1869 N N . ALA A 1 242 ? 15.188 7.602 7.91 1 97.25 242 ALA A N 1
ATOM 1870 C CA . ALA A 1 242 ? 13.789 7.43 8.297 1 97.25 242 ALA A CA 1
ATOM 1871 C C . ALA A 1 242 ? 13.609 6.184 9.164 1 97.25 242 ALA A C 1
ATOM 1873 O O . ALA A 1 242 ? 14.297 5.176 8.961 1 97.25 242 ALA A O 1
ATOM 1874 N N . ALA A 1 243 ? 12.703 6.266 10.109 1 97.38 243 ALA A N 1
ATOM 1875 C CA . ALA A 1 243 ? 12.383 5.168 11.016 1 97.38 243 ALA A CA 1
ATOM 1876 C C . ALA A 1 243 ? 10.883 5.129 11.312 1 97.38 243 ALA A C 1
ATOM 1878 O O . ALA A 1 243 ? 10.18 6.121 11.125 1 97.38 243 ALA A O 1
ATOM 1879 N N . GLN A 1 244 ? 10.43 4.008 11.656 1 98.25 244 GLN A N 1
ATOM 1880 C CA . GLN A 1 244 ? 9.055 3.789 12.094 1 98.25 244 GLN A CA 1
ATOM 1881 C C . GLN A 1 244 ? 9.016 3.016 13.414 1 98.25 244 GLN A C 1
ATOM 1883 O O . GLN A 1 244 ? 9.781 2.072 13.609 1 98.25 244 GLN A O 1
ATOM 1888 N N . THR A 1 245 ? 8.125 3.406 14.297 1 98.12 245 THR A N 1
ATOM 1889 C CA . THR A 1 245 ? 8.047 2.744 15.594 1 98.12 245 THR A CA 1
ATOM 1890 C C . THR A 1 245 ? 6.598 2.643 16.062 1 98.12 245 THR A C 1
ATOM 1892 O O . THR A 1 245 ? 5.848 3.617 15.977 1 98.12 245 THR A O 1
ATOM 1895 N N . ILE A 1 246 ? 6.188 1.442 16.469 1 97.88 246 ILE A N 1
ATOM 1896 C CA . ILE A 1 246 ? 4.941 1.277 17.203 1 97.88 246 ILE A CA 1
ATOM 1897 C C . ILE A 1 246 ? 5.145 1.675 18.672 1 97.88 246 ILE A C 1
ATOM 1899 O O . ILE A 1 246 ? 6 1.112 19.359 1 97.88 246 ILE A O 1
ATOM 1903 N N . LEU A 1 247 ? 4.379 2.656 19.125 1 97.31 247 LEU A N 1
ATOM 1904 C CA . LEU A 1 247 ? 4.551 3.121 20.5 1 97.31 247 LEU A CA 1
ATOM 1905 C C . LEU A 1 247 ? 4.074 2.07 21.5 1 97.31 247 LEU A C 1
ATOM 1907 O O . LEU A 1 247 ? 3.062 1.403 21.266 1 97.31 247 LEU A O 1
ATOM 1911 N N . PRO A 1 248 ? 4.785 1.887 22.594 1 94.62 248 PRO A N 1
ATOM 1912 C CA . PRO A 1 248 ? 4.383 0.902 23.609 1 94.62 248 PRO A CA 1
ATOM 1913 C C . PRO A 1 248 ? 3.055 1.251 24.281 1 94.62 248 PRO A C 1
ATOM 1915 O O . PRO A 1 248 ? 2.715 2.43 24.406 1 94.62 248 PRO A O 1
ATOM 1918 N N . ASP A 1 249 ? 2.281 0.235 24.672 1 91.25 249 ASP A N 1
ATOM 1919 C CA . ASP A 1 249 ? 1.051 0.342 25.438 1 91.25 249 ASP A CA 1
ATOM 1920 C C . ASP A 1 249 ? 0.001 1.165 24.703 1 91.25 249 ASP A C 1
ATOM 1922 O O . ASP A 1 249 ? -0.723 1.954 25.312 1 91.25 249 ASP A O 1
ATOM 1926 N N . SER A 1 250 ? 0.009 1.041 23.406 1 92.62 250 SER A N 1
ATOM 1927 C CA . SER A 1 250 ? -0.848 1.932 22.625 1 92.62 250 SER A CA 1
ATOM 1928 C C . SER A 1 250 ? -1.914 1.15 21.859 1 92.62 250 SER A C 1
ATOM 1930 O O . SER A 1 250 ? -2.525 1.672 20.922 1 92.62 250 SER A O 1
ATOM 1932 N N . ASP A 1 251 ? -2.197 -0.062 22.266 1 89.75 251 ASP A N 1
ATOM 1933 C CA . ASP A 1 251 ? -3.17 -0.903 21.578 1 89.75 251 ASP A CA 1
ATOM 1934 C C . ASP A 1 251 ? -4.539 -0.229 21.531 1 89.75 251 ASP A C 1
ATOM 1936 O O . ASP A 1 251 ? -5.055 0.221 22.547 1 89.75 251 ASP A O 1
ATOM 1940 N N . GLY A 1 252 ? -5.031 -0.117 20.312 1 90.56 252 GLY A N 1
ATOM 1941 C CA . GLY A 1 252 ? -6.371 0.415 20.141 1 90.56 252 GLY A CA 1
ATOM 1942 C C . GLY A 1 252 ? -6.43 1.929 20.203 1 90.56 252 GLY A C 1
ATOM 1943 O O . GLY A 1 252 ? -7.512 2.518 20.188 1 90.56 252 GLY A O 1
ATOM 1944 N N . ALA A 1 253 ? -5.305 2.615 20.281 1 92.88 253 ALA A N 1
ATOM 1945 C CA . ALA A 1 253 ? -5.27 4.062 20.469 1 92.88 253 ALA A CA 1
ATOM 1946 C C . ALA A 1 253 ? -5.918 4.785 19.297 1 92.88 253 ALA A C 1
ATOM 1948 O O . ALA A 1 253 ? -6.66 5.75 19.484 1 92.88 253 ALA A O 1
ATOM 1949 N N . ILE A 1 254 ? -5.574 4.457 18.125 1 94.31 254 ILE A N 1
ATOM 1950 C CA . ILE A 1 254 ? -6.16 4.98 16.891 1 94.31 254 ILE A CA 1
ATOM 1951 C C . ILE A 1 254 ? -6.531 3.826 15.969 1 94.31 254 ILE A C 1
ATOM 1953 O O . ILE A 1 254 ? -5.66 3.072 15.523 1 94.31 254 ILE A O 1
ATOM 1957 N N . ASP A 1 255 ? -7.812 3.725 15.672 1 94.88 255 ASP A N 1
ATOM 1958 C CA . ASP A 1 255 ? -8.281 2.65 14.805 1 94.88 255 ASP A CA 1
ATOM 1959 C C . ASP A 1 255 ? -9.234 3.186 13.734 1 94.88 255 ASP A C 1
ATOM 1961 O O . ASP A 1 255 ? -9.914 4.191 13.953 1 94.88 255 ASP A O 1
ATOM 1965 N N . GLY A 1 256 ? -9.18 2.6 12.602 1 95.12 256 GLY A N 1
ATOM 1966 C CA . GLY A 1 256 ? -10.141 2.789 11.531 1 95.12 256 GLY A CA 1
ATOM 1967 C C . GLY A 1 256 ? -10.641 1.484 10.93 1 95.12 256 GLY A C 1
ATOM 1968 O O . GLY A 1 256 ? -9.867 0.536 10.773 1 95.12 256 GLY A O 1
ATOM 1969 N N . HIS A 1 257 ? -11.938 1.397 10.703 1 96.19 257 HIS A N 1
ATOM 1970 C CA . HIS A 1 257 ? -12.531 0.186 10.148 1 96.19 257 HIS A CA 1
ATOM 1971 C C . HIS A 1 257 ? -13.383 0.499 8.922 1 96.19 257 HIS A C 1
ATOM 1973 O O . HIS A 1 257 ? -14.305 1.312 9 1 96.19 257 HIS A O 1
ATOM 1979 N N . LEU A 1 258 ? -13.055 -0.123 7.836 1 97.12 258 LEU A N 1
ATOM 1980 C CA . LEU A 1 258 ? -13.883 -0.019 6.637 1 97.12 258 LEU A CA 1
ATOM 1981 C C . LEU A 1 258 ? -15.094 -0.941 6.73 1 97.12 258 LEU A C 1
ATOM 1983 O O . LEU A 1 258 ? -14.945 -2.154 6.887 1 97.12 258 LEU A O 1
ATOM 1987 N N . ARG A 1 259 ? -16.266 -0.36 6.648 1 97.19 259 ARG A N 1
ATOM 1988 C CA . ARG A 1 259 ? -17.547 -1.067 6.805 1 97.19 259 ARG A CA 1
ATOM 1989 C C . ARG A 1 259 ? -18.547 -0.62 5.754 1 97.19 259 ARG A C 1
ATOM 1991 O O . ARG A 1 259 ? -18.25 0.242 4.926 1 97.19 259 ARG A O 1
ATOM 1998 N N . GLU A 1 260 ? -19.719 -1.236 5.766 1 97.81 260 GLU A N 1
ATOM 1999 C CA . GLU A 1 260 ? -20.797 -0.87 4.855 1 97.81 260 GLU A CA 1
ATOM 2000 C C . GLU A 1 260 ? -21.219 0.586 5.047 1 97.81 260 GLU A C 1
ATOM 2002 O O . GLU A 1 260 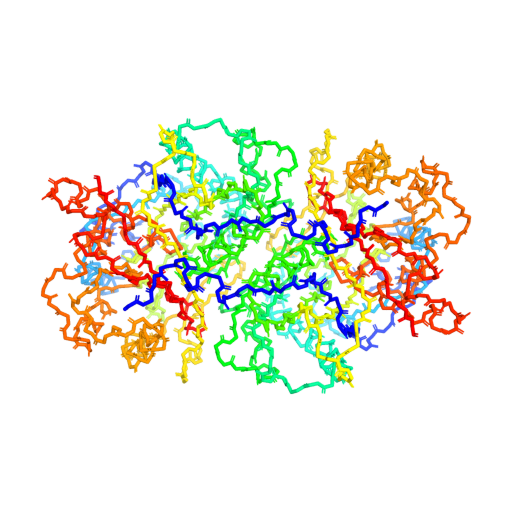? -21.672 1.235 4.102 1 97.81 260 GLU A O 1
ATOM 2007 N N . VAL A 1 261 ? -20.984 1.18 6.195 1 97 261 VAL A N 1
ATOM 2008 C CA . VAL A 1 261 ? -21.344 2.553 6.527 1 97 261 VAL A CA 1
ATOM 2009 C C . VAL A 1 261 ? -20.25 3.508 6.047 1 97 261 VAL A C 1
ATOM 2011 O O . VAL A 1 261 ? -20.422 4.73 6.105 1 97 261 VAL A O 1
ATOM 2014 N N . GLY A 1 262 ? -19.172 3.039 5.578 1 96.56 262 GLY A N 1
ATOM 2015 C CA . GLY A 1 262 ? -17.969 3.816 5.273 1 96.56 262 GLY A CA 1
ATOM 2016 C C . GLY A 1 262 ? -16.812 3.523 6.211 1 96.56 262 GLY A C 1
ATOM 2017 O O . GLY A 1 262 ? -16.656 2.393 6.676 1 96.56 262 GLY A O 1
ATOM 2018 N N . LEU A 1 263 ? -15.977 4.465 6.301 1 96.31 263 LEU A N 1
ATOM 2019 C CA . LEU A 1 263 ? -14.828 4.328 7.184 1 96.31 263 LEU A CA 1
ATOM 2020 C C . LEU A 1 263 ? -15.109 4.953 8.547 1 96.31 263 LEU A C 1
ATOM 2022 O O . LEU A 1 263 ? -15.422 6.141 8.641 1 96.31 263 LEU A O 1
ATOM 2026 N N . THR A 1 264 ? -14.977 4.145 9.57 1 94.56 264 THR A N 1
ATOM 2027 C CA . THR A 1 264 ? -15.172 4.637 10.93 1 94.56 264 THR A CA 1
ATOM 2028 C C . THR A 1 264 ? -13.844 4.758 11.664 1 94.56 264 THR A C 1
ATOM 2030 O O . THR A 1 264 ? -12.906 4 11.383 1 94.56 264 THR A O 1
ATOM 2033 N N . PHE A 1 265 ? -13.789 5.75 12.539 1 91.56 265 PHE A N 1
ATOM 2034 C CA . PHE A 1 265 ? -12.578 5.965 13.328 1 91.56 265 PHE A CA 1
ATOM 2035 C C . PHE A 1 265 ? -12.883 5.898 14.82 1 91.56 265 PHE A C 1
ATOM 2037 O O . PHE A 1 265 ? -13.961 6.309 15.258 1 91.56 265 PHE A O 1
ATOM 2044 N N . HIS A 1 266 ? -11.914 5.375 15.484 1 91 266 HIS A N 1
ATOM 2045 C CA . HIS A 1 266 ? -11.914 5.387 16.938 1 91 266 HIS A CA 1
ATOM 2046 C C . HIS A 1 266 ? -10.609 5.953 17.484 1 91 266 HIS A C 1
ATOM 2048 O O . HIS A 1 266 ? -9.523 5.527 17.078 1 91 266 HIS A O 1
ATOM 2054 N N . LEU A 1 267 ? -10.742 6.914 18.328 1 90.06 267 LEU A N 1
ATOM 2055 C CA . LEU A 1 267 ? -9.602 7.57 18.969 1 90.06 267 LEU A CA 1
ATOM 2056 C C . LEU A 1 267 ? -9.711 7.496 20.484 1 90.06 267 LEU A C 1
ATOM 2058 O O . LEU A 1 267 ? -10.711 7.926 21.062 1 90.06 267 LEU A O 1
ATOM 2062 N N . LEU A 1 268 ? -8.68 6.902 21.031 1 89.31 268 LEU A N 1
ATOM 2063 C CA . LEU A 1 268 ? -8.617 6.969 22.5 1 89.31 268 LEU A CA 1
ATOM 2064 C C . LEU A 1 268 ? -8.289 8.383 22.953 1 89.31 268 LEU A C 1
ATOM 2066 O O . LEU A 1 268 ? -7.504 9.086 22.312 1 89.31 268 LEU A O 1
ATOM 2070 N N . LYS A 1 269 ? -8.805 8.711 24.141 1 84.81 269 LYS A N 1
ATOM 2071 C CA . LYS A 1 269 ? -8.656 10.047 24.703 1 84.81 269 LYS A CA 1
ATOM 2072 C C . LYS A 1 269 ? -7.191 10.352 25.016 1 84.81 269 LYS A C 1
ATOM 2074 O O . LYS A 1 269 ? -6.754 11.5 24.922 1 84.81 269 LYS A O 1
ATOM 2079 N N . ASP A 1 270 ? -6.438 9.336 25.281 1 90.31 270 ASP A N 1
ATOM 2080 C CA . ASP A 1 270 ? -5.098 9.594 25.812 1 90.31 270 ASP A CA 1
ATOM 2081 C C . ASP A 1 270 ? -4.051 9.516 24.703 1 90.31 270 ASP A C 1
ATOM 2083 O O . ASP A 1 270 ? -2.867 9.297 24.969 1 90.31 270 ASP A O 1
ATOM 2087 N N . VAL A 1 271 ? -4.387 9.664 23.484 1 92.19 271 VAL A N 1
ATOM 2088 C CA . VAL A 1 271 ? -3.453 9.617 22.359 1 92.19 271 VAL A CA 1
ATOM 2089 C C . VAL A 1 271 ? -2.389 10.695 22.531 1 92.19 271 VAL A C 1
ATOM 2091 O O . VAL A 1 271 ? -1.194 10.43 22.375 1 92.19 271 VAL A O 1
ATOM 2094 N N . PRO A 1 272 ? -2.709 11.977 22.906 1 92.88 272 PRO A N 1
ATOM 2095 C CA . PRO A 1 272 ? -1.686 13.008 23.109 1 92.88 272 PRO A CA 1
ATOM 2096 C C . PRO A 1 272 ? -0.664 12.617 24.172 1 92.88 272 PRO A C 1
ATOM 2098 O O . PRO A 1 272 ? 0.538 12.82 23.984 1 92.88 272 PRO A O 1
ATOM 2101 N N . GLY A 1 273 ? -1.137 12.031 25.203 1 93.88 273 GLY A N 1
ATOM 2102 C CA . GLY A 1 273 ? -0.25 11.594 26.266 1 93.88 273 GLY A CA 1
ATOM 2103 C C . GLY A 1 273 ? 0.686 10.477 25.844 1 93.88 273 GLY A C 1
ATOM 2104 O O . GLY A 1 273 ? 1.861 10.469 26.219 1 93.88 273 GLY A O 1
ATOM 2105 N N . LEU A 1 274 ? 0.189 9.539 25.109 1 94.88 274 LEU A N 1
ATOM 2106 C CA . LEU A 1 274 ? 0.995 8.422 24.609 1 94.88 274 LEU A CA 1
ATOM 2107 C C . LEU A 1 274 ? 2.113 8.922 23.703 1 94.88 274 LEU A C 1
ATOM 2109 O O . LEU A 1 274 ? 3.252 8.461 23.797 1 94.88 274 LEU A O 1
ATOM 2113 N N . ILE A 1 275 ? 1.801 9.852 22.812 1 93.88 275 ILE A N 1
ATOM 2114 C CA . ILE A 1 275 ? 2.785 10.406 21.891 1 93.88 275 ILE A CA 1
ATOM 2115 C C . ILE A 1 275 ? 3.846 11.18 22.672 1 93.88 275 ILE A C 1
ATOM 2117 O O . ILE A 1 275 ? 5.047 10.984 22.453 1 93.88 275 ILE A O 1
ATOM 2121 N N . SER A 1 276 ? 3.381 12.031 23.547 1 91.56 276 SER A N 1
ATOM 2122 C CA . SER A 1 276 ? 4.281 12.875 24.328 1 91.56 276 SER A CA 1
ATOM 2123 C C . SER A 1 276 ? 5.273 12.039 25.125 1 91.56 276 SER A C 1
ATOM 2125 O O . SER A 1 276 ? 6.453 12.375 25.219 1 91.56 276 SER A O 1
ATOM 2127 N N . LYS A 1 277 ? 4.855 10.961 25.641 1 91.88 277 LYS A N 1
ATOM 2128 C CA . LYS A 1 277 ? 5.672 10.102 26.5 1 91.88 277 LYS A CA 1
ATOM 2129 C C . LYS A 1 277 ? 6.777 9.422 25.688 1 91.88 277 LYS A C 1
ATOM 2131 O O . LYS A 1 277 ? 7.809 9.039 26.25 1 91.88 277 LYS A O 1
ATOM 2136 N N . ASN A 1 278 ? 6.609 9.328 24.438 1 94.06 278 ASN A N 1
ATOM 2137 C CA . ASN A 1 278 ? 7.516 8.477 23.672 1 94.06 278 ASN A CA 1
ATOM 2138 C C . ASN A 1 278 ? 8.281 9.273 22.625 1 94.06 278 ASN A C 1
ATOM 2140 O O . ASN A 1 278 ? 9.25 8.781 22.047 1 94.06 278 ASN A O 1
ATOM 2144 N N . ILE A 1 279 ? 7.945 10.492 22.438 1 94.94 279 ILE A N 1
ATOM 2145 C CA . ILE A 1 279 ? 8.484 11.273 21.328 1 94.94 279 ILE A CA 1
ATOM 2146 C C . ILE A 1 279 ? 9.977 11.508 21.547 1 94.94 279 ILE A C 1
ATOM 2148 O O . ILE A 1 279 ? 10.758 11.531 20.594 1 94.94 279 ILE A O 1
ATOM 2152 N N . ARG A 1 280 ? 10.445 11.711 22.781 1 96.19 280 ARG A N 1
ATOM 2153 C CA . ARG A 1 280 ? 11.852 11.953 23.078 1 96.19 280 ARG A CA 1
ATOM 2154 C C . ARG A 1 280 ? 12.703 10.758 22.672 1 96.19 280 ARG A C 1
ATOM 2156 O O . ARG A 1 280 ? 13.789 10.922 22.109 1 96.19 280 ARG A O 1
ATOM 2163 N N . LYS A 1 281 ? 12.242 9.617 23 1 96.12 281 LYS A N 1
ATOM 2164 C CA . LYS A 1 281 ? 12.984 8.406 22.641 1 96.12 281 LYS A CA 1
ATOM 2165 C C . LYS A 1 281 ? 13.188 8.32 21.125 1 96.12 281 LYS A C 1
ATOM 2167 O O . LYS A 1 281 ? 14.281 7.984 20.672 1 96.12 281 LYS A O 1
ATOM 2172 N N . SER A 1 282 ? 12.148 8.594 20.359 1 95.94 282 SER A N 1
ATOM 2173 C CA . SER A 1 282 ? 12.242 8.57 18.906 1 95.94 282 SER A CA 1
ATOM 2174 C C . SER A 1 282 ? 13.258 9.586 18.406 1 95.94 282 SER A C 1
ATOM 2176 O O . SER A 1 282 ? 14.031 9.289 17.484 1 95.94 282 SER A O 1
ATOM 2178 N N . LEU A 1 283 ? 13.266 10.719 19 1 97.75 283 LEU A N 1
ATOM 2179 C CA . LEU A 1 283 ? 14.195 11.781 18.609 1 97.75 283 LEU A CA 1
ATOM 2180 C C . LEU A 1 283 ? 15.633 11.383 18.922 1 97.75 283 LEU A C 1
ATOM 2182 O O . LEU A 1 283 ? 16.531 11.562 18.094 1 97.75 283 LEU A O 1
ATOM 2186 N N . VAL A 1 284 ? 15.836 10.891 20.078 1 97.88 284 VAL A N 1
ATOM 2187 C CA . VAL A 1 284 ? 17.172 10.492 20.516 1 97.88 284 VAL A CA 1
ATOM 2188 C C . VAL A 1 284 ? 17.719 9.43 19.562 1 97.88 284 VAL A C 1
ATOM 2190 O O . VAL A 1 284 ? 18.859 9.523 19.094 1 97.88 284 VAL A O 1
ATOM 2193 N N . GLU A 1 285 ? 16.922 8.461 19.266 1 96.25 285 GLU A N 1
ATOM 2194 C CA . GLU A 1 285 ? 17.359 7.395 18.375 1 96.25 285 GLU A CA 1
ATOM 2195 C C . GLU A 1 285 ? 17.688 7.934 16.984 1 96.25 285 GLU A C 1
ATOM 2197 O O . GLU A 1 285 ? 18.656 7.5 16.344 1 96.25 285 GLU A O 1
ATOM 2202 N N . ALA A 1 286 ? 16.906 8.859 16.516 1 96.44 286 ALA A N 1
ATOM 2203 C CA . ALA A 1 286 ? 17.047 9.391 15.164 1 96.44 286 ALA A CA 1
ATOM 2204 C C . ALA A 1 286 ? 18.281 10.297 15.055 1 96.44 286 ALA A C 1
ATOM 2206 O O . ALA A 1 286 ? 18.953 10.312 14.023 1 96.44 286 ALA A O 1
ATOM 2207 N N . PHE A 1 287 ? 18.672 11.008 16.078 1 97.19 287 PHE A N 1
ATOM 2208 C CA . PHE A 1 287 ? 19.641 12.086 15.938 1 97.19 287 PHE A CA 1
ATOM 2209 C C . PHE A 1 287 ? 20.938 11.75 16.656 1 97.19 287 PHE A C 1
ATOM 2211 O O . PHE A 1 287 ? 21.953 12.43 16.484 1 97.19 287 PHE A O 1
ATOM 2218 N N . LYS A 1 288 ? 20.906 10.664 17.422 1 95.44 288 LYS A N 1
ATOM 2219 C CA . LYS A 1 288 ? 22.125 10.25 18.125 1 95.44 288 LYS A CA 1
ATOM 2220 C C . LYS A 1 288 ? 23.297 10.102 17.156 1 95.44 288 LYS A C 1
ATOM 2222 O O . LYS A 1 288 ? 24.391 10.594 17.406 1 95.44 288 LYS A O 1
ATOM 2227 N N . PRO A 1 289 ? 23.094 9.492 16.016 1 92.62 289 PRO A N 1
ATOM 2228 C CA . PRO A 1 289 ? 24.219 9.328 15.086 1 92.62 289 PRO A CA 1
ATOM 2229 C C . PRO A 1 289 ? 24.75 10.664 14.57 1 92.62 289 PRO A C 1
ATOM 2231 O O . PRO A 1 289 ? 25.859 10.734 14.047 1 92.62 289 PRO A O 1
ATOM 2234 N N . LEU A 1 290 ? 23.969 11.711 14.703 1 94.12 290 LEU A N 1
ATOM 2235 C CA . LEU A 1 290 ? 24.328 13.023 14.195 1 94.12 290 LEU A CA 1
ATOM 2236 C C . LEU A 1 290 ? 24.891 13.906 15.312 1 94.12 290 LEU A C 1
ATOM 2238 O O . LEU A 1 290 ? 25.359 15.016 15.062 1 94.12 290 LEU A O 1
ATOM 2242 N N . GLY A 1 291 ? 24.797 13.477 16.578 1 94.94 291 GLY A N 1
ATOM 2243 C CA . GLY A 1 291 ? 25.281 14.227 17.719 1 94.94 291 GLY A CA 1
ATOM 2244 C C . GLY A 1 291 ? 24.391 15.383 18.109 1 94.94 291 GLY A C 1
ATOM 2245 O O . GLY A 1 291 ? 24.859 16.375 18.672 1 94.94 291 GLY A O 1
ATOM 2246 N N . ILE A 1 292 ? 23.172 15.344 17.766 1 96.81 292 ILE A N 1
ATOM 2247 C CA . ILE A 1 292 ? 22.219 16.422 18.047 1 96.81 292 ILE A CA 1
ATOM 2248 C C . ILE A 1 292 ? 21.312 16 19.203 1 96.81 292 ILE A C 1
ATOM 2250 O O . ILE A 1 292 ? 20.703 14.93 19.172 1 96.81 292 ILE A O 1
ATOM 2254 N N . SER A 1 293 ? 21.219 16.828 20.234 1 96.69 293 SER A N 1
ATOM 2255 C CA . SER A 1 293 ? 20.375 16.531 21.375 1 96.69 293 SER A CA 1
ATOM 2256 C C . SER A 1 293 ? 19.562 17.75 21.812 1 96.69 293 SER A C 1
ATOM 2258 O O . SER A 1 293 ? 18.734 17.672 22.719 1 96.69 293 SER A O 1
ATOM 2260 N N . ASP A 1 294 ? 19.844 18.891 21.188 1 97.81 294 ASP A N 1
ATOM 2261 C CA . ASP A 1 294 ? 19.062 20.094 21.422 1 97.81 294 ASP A CA 1
ATOM 2262 C C . ASP A 1 294 ? 17.906 20.203 20.422 1 97.81 294 ASP A C 1
ATOM 2264 O O . ASP A 1 294 ? 18.141 20.531 19.25 1 97.81 294 ASP A O 1
ATOM 2268 N N . TRP A 1 295 ? 16.781 20.031 20.891 1 98 295 TRP A N 1
ATOM 2269 C CA . TRP A 1 295 ? 15.609 19.953 20.016 1 98 295 TRP A CA 1
ATOM 2270 C C . TRP A 1 295 ? 15.172 21.328 19.562 1 98 295 TRP A C 1
ATOM 2272 O O . TRP A 1 295 ? 14.336 21.453 18.656 1 98 295 TRP A O 1
ATOM 2282 N N . ASN A 1 296 ? 15.703 22.359 20.109 1 97.94 296 ASN A N 1
ATOM 2283 C CA . ASN A 1 296 ? 15.461 23.703 19.641 1 97.94 296 ASN A CA 1
ATOM 2284 C C . ASN A 1 296 ? 16.453 24.109 18.547 1 97.94 296 ASN A C 1
ATOM 2286 O O . ASN A 1 296 ? 16.328 25.172 17.938 1 97.94 296 ASN A O 1
ATOM 2290 N N . SER A 1 297 ? 17.391 23.234 18.281 1 97.62 297 SER A N 1
ATOM 2291 C CA . SER A 1 297 ? 18.391 23.531 17.266 1 97.62 297 SER A CA 1
ATOM 2292 C C . SER A 1 297 ? 18.016 22.906 15.922 1 97.62 297 SER A C 1
ATOM 2294 O O . SER A 1 297 ? 18.781 22.969 14.969 1 97.62 297 SER A O 1
ATOM 2296 N N . ILE A 1 298 ? 16.859 22.312 15.883 1 98.19 298 ILE A N 1
ATOM 2297 C CA . ILE A 1 298 ? 16.406 21.703 14.633 1 98.19 298 ILE A CA 1
ATOM 2298 C C . ILE A 1 298 ? 15.047 22.281 14.242 1 98.19 298 ILE A C 1
ATOM 2300 O O . ILE A 1 298 ? 14.328 22.828 15.078 1 98.19 298 ILE A O 1
ATOM 2304 N N . PHE A 1 299 ? 14.711 22.25 12.883 1 98.44 299 PHE A N 1
ATOM 2305 C CA . PHE A 1 299 ? 13.367 22.641 12.461 1 98.44 299 PHE A CA 1
ATOM 2306 C C . PHE A 1 299 ? 12.406 21.469 12.523 1 98.44 299 PHE A C 1
ATOM 2308 O O . PHE A 1 299 ? 12.836 20.312 12.539 1 98.44 299 PHE A O 1
ATOM 2315 N N . TRP A 1 300 ? 11.07 21.766 12.57 1 98.38 300 TRP A N 1
ATOM 2316 C CA . TRP A 1 300 ? 10.086 20.734 12.898 1 98.38 300 TRP A CA 1
ATOM 2317 C C . TRP A 1 300 ? 8.984 20.688 11.844 1 98.38 300 TRP A C 1
ATOM 2319 O O . TRP A 1 300 ? 8.422 21.719 11.477 1 98.38 300 TRP A O 1
ATOM 2329 N N . ILE A 1 301 ? 8.766 19.516 11.328 1 98.38 301 ILE A N 1
ATOM 2330 C CA . ILE A 1 301 ? 7.582 19.156 10.555 1 98.38 301 ILE A CA 1
ATOM 2331 C C . ILE A 1 301 ? 6.762 18.125 11.305 1 98.38 301 ILE A C 1
ATOM 2333 O O . ILE A 1 301 ? 6.934 16.922 11.102 1 98.38 301 ILE A O 1
ATOM 2337 N N . ALA A 1 302 ? 5.824 18.562 12.102 1 97.38 302 ALA A N 1
ATOM 2338 C CA . ALA A 1 302 ? 5.043 17.656 12.93 1 97.38 302 ALA A CA 1
ATOM 2339 C C . ALA A 1 302 ? 3.619 17.516 12.406 1 97.38 302 ALA A C 1
ATOM 2341 O O . ALA A 1 302 ? 2.916 18.5 12.227 1 97.38 302 ALA A O 1
ATOM 2342 N N . HIS A 1 303 ? 3.252 16.25 12.156 1 97.31 303 HIS A N 1
ATOM 2343 C CA . HIS A 1 303 ? 1.871 16.031 11.75 1 97.31 303 HIS A CA 1
ATOM 2344 C C . HIS A 1 303 ? 0.893 16.578 12.781 1 97.31 303 HIS A C 1
ATOM 2346 O O . HIS A 1 303 ? 0.986 16.25 13.969 1 97.31 303 HIS A O 1
ATOM 2352 N N . PRO A 1 304 ? -0.027 17.375 12.352 1 94.06 304 PRO A N 1
ATOM 2353 C CA . PRO A 1 304 ? -0.98 17.969 13.297 1 94.06 304 PRO A CA 1
ATOM 2354 C C . PRO A 1 304 ? -2.17 17.047 13.578 1 94.06 304 PRO A C 1
ATOM 2356 O O . PRO A 1 304 ? -3.271 17.297 13.078 1 94.06 304 PRO A O 1
ATOM 2359 N N . GLY A 1 305 ? -2.078 16.109 14.445 1 89.75 305 GLY A N 1
ATOM 2360 C CA . GLY A 1 305 ? -3.223 15.328 14.875 1 89.75 305 GLY A CA 1
ATOM 2361 C C . GLY A 1 305 ? -4.312 16.156 15.523 1 89.75 305 GLY A C 1
ATOM 2362 O O . GLY A 1 305 ? -5.5 15.875 15.359 1 89.75 305 GLY A O 1
ATOM 2363 N N . GLY A 1 306 ? -4.086 17.156 16.188 1 90.88 306 GLY A N 1
ATOM 2364 C CA . GLY A 1 306 ? -4.844 18.156 16.938 1 90.88 306 GLY A CA 1
ATOM 2365 C C . GLY A 1 306 ? -3.977 19.031 17.812 1 90.88 306 GLY A C 1
ATOM 2366 O O . GLY A 1 306 ? -2.801 18.719 18.031 1 90.88 306 GLY A O 1
ATOM 2367 N N . PRO A 1 307 ? -4.586 20.094 18.188 1 93.12 307 PRO A N 1
ATOM 2368 C CA . PRO A 1 307 ? -3.779 21.031 18.969 1 93.12 307 PRO A CA 1
ATOM 2369 C C . PRO A 1 307 ? -3.236 20.406 20.25 1 93.12 307 PRO A C 1
ATOM 2371 O O . PRO A 1 307 ? -2.135 20.75 20.703 1 93.12 307 PRO A O 1
ATOM 2374 N N . ALA A 1 308 ? -3.932 19.469 20.828 1 92.06 308 ALA A N 1
ATOM 2375 C CA . ALA A 1 308 ? -3.512 18.844 22.078 1 92.06 308 ALA A CA 1
ATOM 2376 C C . ALA A 1 308 ? -2.197 18.094 21.906 1 92.06 308 ALA A C 1
ATOM 2378 O O . ALA A 1 308 ? -1.348 18.094 22.797 1 92.06 308 ALA A O 1
ATOM 2379 N N . ILE A 1 309 ? -2.078 17.391 20.797 1 92.88 309 ILE A N 1
ATOM 2380 C CA . ILE A 1 309 ? -0.846 16.672 20.5 1 92.88 309 ILE A CA 1
ATOM 2381 C C . ILE A 1 309 ? 0.318 17.641 20.375 1 92.88 309 ILE A C 1
ATOM 2383 O O . ILE A 1 309 ? 1.385 17.438 20.953 1 92.88 309 ILE A O 1
ATOM 2387 N N . LEU A 1 310 ? 0.149 18.719 19.672 1 95.38 310 LEU A N 1
ATOM 2388 C CA . LEU A 1 310 ? 1.194 19.703 19.453 1 95.38 310 LEU A CA 1
ATOM 2389 C C . LEU A 1 310 ? 1.6 20.375 20.766 1 95.38 310 LEU A C 1
ATOM 2391 O O . LEU A 1 310 ? 2.789 20.562 21.031 1 95.38 310 LEU A O 1
ATOM 2395 N N . ASP A 1 311 ? 0.602 20.703 21.547 1 95.12 311 ASP A N 1
ATOM 2396 C CA . ASP A 1 311 ? 0.868 21.312 22.859 1 95.12 311 ASP A CA 1
ATOM 2397 C C . ASP A 1 311 ? 1.712 20.375 23.734 1 95.12 311 ASP A C 1
ATOM 2399 O O . ASP A 1 311 ? 2.658 20.828 24.375 1 95.12 311 ASP A O 1
ATOM 2403 N N . GLN A 1 312 ? 1.382 19.156 23.734 1 94.06 312 GLN A N 1
ATOM 2404 C CA . GLN A 1 312 ? 2.088 18.188 24.562 1 94.06 312 GLN A CA 1
ATOM 2405 C C . GLN A 1 312 ? 3.514 17.969 24.078 1 94.06 312 GLN A C 1
ATOM 2407 O O . GLN A 1 312 ? 4.434 17.781 24.875 1 94.06 312 GLN A O 1
ATOM 2412 N N . VAL A 1 313 ? 3.635 17.922 22.781 1 93.75 313 VAL A N 1
ATOM 2413 C CA . VAL A 1 313 ? 4.969 17.797 22.219 1 93.75 313 VAL A CA 1
ATOM 2414 C C . VAL A 1 313 ? 5.824 19 22.625 1 93.75 313 VAL A C 1
ATOM 2416 O O . VAL A 1 313 ? 6.973 18.828 23.047 1 93.75 313 VAL A O 1
ATOM 2419 N N . GLU A 1 314 ? 5.301 20.203 22.5 1 96.12 314 GLU A N 1
ATOM 2420 C CA . GLU A 1 314 ? 6.016 21.422 22.875 1 96.12 314 GLU A CA 1
ATOM 2421 C C . GLU A 1 314 ? 6.41 21.391 24.344 1 96.12 314 GLU A C 1
ATOM 2423 O O . GLU A 1 314 ? 7.539 21.734 24.703 1 96.12 314 GLU A O 1
ATOM 2428 N N . THR A 1 315 ? 5.488 20.938 25.125 1 96.06 315 THR A N 1
ATOM 2429 C CA . THR A 1 315 ? 5.723 20.906 26.562 1 96.06 315 THR A CA 1
ATOM 2430 C C . THR A 1 315 ? 6.77 19.859 26.906 1 96.06 315 THR A C 1
ATOM 2432 O O . THR A 1 315 ? 7.734 20.141 27.625 1 96.06 315 THR A O 1
ATOM 2435 N N . GLU A 1 316 ? 6.602 18.672 26.422 1 95.88 316 GLU A N 1
ATOM 2436 C CA . GLU A 1 316 ? 7.477 17.547 26.734 1 95.88 316 GLU A CA 1
ATOM 2437 C C . GLU A 1 316 ? 8.922 17.844 26.328 1 95.88 316 GLU A C 1
ATOM 2439 O O . GLU A 1 316 ? 9.859 17.453 27.031 1 95.88 316 GLU A O 1
ATOM 2444 N N . LEU A 1 317 ? 9.078 18.5 25.25 1 97 317 LEU A N 1
ATOM 2445 C CA . LEU A 1 317 ? 10.414 18.719 24.703 1 97 317 LEU A CA 1
ATOM 2446 C C . LEU A 1 317 ? 10.906 20.125 25.016 1 97 317 LEU A C 1
ATOM 2448 O O . LEU A 1 317 ? 11.992 20.516 24.578 1 97 317 LEU A O 1
ATOM 2452 N N . SER A 1 318 ? 10.156 20.922 25.766 1 97.12 318 SER A N 1
ATOM 2453 C CA . SER A 1 318 ? 10.484 22.312 26.109 1 97.12 318 SER A CA 1
ATOM 2454 C C . SER A 1 318 ? 10.859 23.109 24.859 1 97.12 318 SER A C 1
ATOM 2456 O O . SER A 1 318 ? 11.898 23.766 24.828 1 97.12 318 SER A O 1
ATOM 2458 N N . LEU A 1 319 ? 10.023 22.938 23.859 1 97.5 319 LEU A N 1
ATOM 2459 C CA . LEU A 1 319 ? 10.258 23.672 22.625 1 97.5 319 LEU A CA 1
ATOM 2460 C C . LEU A 1 319 ? 9.961 25.156 22.797 1 97.5 319 LEU A C 1
ATOM 2462 O O . LEU A 1 319 ? 9.008 25.516 23.484 1 97.5 319 LEU A O 1
ATOM 2466 N N . LYS A 1 320 ? 10.844 25.984 22.234 1 95.75 320 LYS A N 1
ATOM 2467 C CA . LYS A 1 320 ? 10.578 27.422 2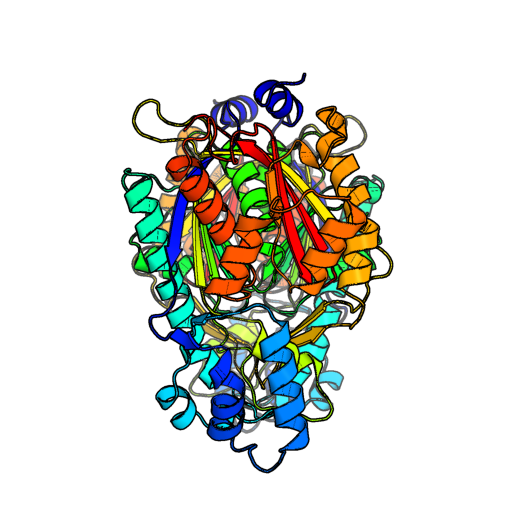2.219 1 95.75 320 LYS A CA 1
ATOM 2468 C C . LYS A 1 320 ? 9.289 27.734 21.469 1 95.75 320 LYS A C 1
ATOM 2470 O O . LYS A 1 320 ? 8.859 26.953 20.609 1 95.75 320 LYS A O 1
ATOM 2475 N N . PRO A 1 321 ? 8.93 29.031 21.734 1 86.81 321 PRO A N 1
ATOM 2476 C CA . PRO A 1 321 ? 7.707 29.438 21.047 1 86.81 321 PRO A CA 1
ATOM 2477 C C . PRO A 1 321 ? 7.883 29.484 19.531 1 86.81 321 PRO A C 1
ATOM 2479 O O . PRO A 1 321 ? 8.969 29.812 19.031 1 86.81 321 PRO A O 1
ATOM 2482 N N . ASP A 1 322 ? 7.094 29.031 18.703 1 89.81 322 ASP A N 1
ATOM 2483 C CA . ASP A 1 322 ? 7.008 29.172 17.25 1 89.81 322 ASP A CA 1
ATOM 2484 C C . ASP A 1 322 ? 7.715 28.016 16.547 1 89.81 322 ASP A C 1
ATOM 2486 O O . ASP A 1 322 ? 7.801 28 15.312 1 89.81 322 ASP A O 1
ATOM 2490 N N . LYS A 1 323 ? 8.367 27.125 17.359 1 95.69 323 LYS A N 1
ATOM 2491 C CA . LYS A 1 323 ? 9.047 26 16.734 1 95.69 323 LYS A CA 1
ATOM 2492 C C . LYS A 1 323 ? 8.102 25.219 15.82 1 95.69 323 LYS A C 1
ATOM 2494 O O . LYS A 1 323 ? 8.539 24.625 14.82 1 95.69 323 LYS A O 1
ATOM 2499 N N . LEU A 1 324 ? 6.828 25.203 16.234 1 97.38 324 LEU A N 1
ATOM 2500 C CA . LEU A 1 324 ? 5.848 24.469 15.453 1 97.38 324 LEU A CA 1
ATOM 2501 C C . LEU A 1 324 ? 4.941 25.422 14.68 1 97.38 324 LEU A C 1
ATOM 2503 O O . LEU A 1 324 ? 3.785 25.094 14.398 1 97.38 324 LEU A O 1
ATOM 2507 N N . LYS A 1 325 ? 5.426 26.594 14.312 1 96.56 325 LYS A N 1
ATOM 2508 C CA . LYS A 1 325 ? 4.594 27.641 13.703 1 96.56 325 LYS A CA 1
ATOM 2509 C C . LYS A 1 325 ? 4.027 27.172 12.359 1 96.56 325 LYS A C 1
ATOM 2511 O O . LYS A 1 325 ? 2.852 27.391 12.07 1 96.56 325 LYS A O 1
ATOM 2516 N N . SER A 1 326 ? 4.871 26.547 11.492 1 97.81 326 SER A N 1
ATOM 2517 C CA . SER A 1 326 ? 4.391 26.078 10.195 1 97.81 326 SER A CA 1
ATOM 2518 C C . SER A 1 326 ? 3.318 25.016 10.352 1 97.81 326 SER A C 1
ATOM 2520 O O . SER A 1 326 ? 2.332 25 9.617 1 97.81 326 SER A O 1
ATOM 2522 N N . THR A 1 327 ? 3.514 24.109 11.312 1 98.25 327 THR A N 1
ATOM 2523 C CA . THR A 1 327 ? 2.543 23.062 11.594 1 98.25 327 THR A CA 1
ATOM 2524 C C . THR A 1 327 ? 1.218 23.656 12.062 1 98.25 327 THR A C 1
ATOM 2526 O O . THR A 1 327 ? 0.152 23.266 11.578 1 98.25 327 THR A O 1
ATOM 2529 N N . ARG A 1 328 ? 1.301 24.578 12.961 1 97.81 328 ARG A N 1
ATOM 2530 C CA . ARG A 1 328 ? 0.096 25.188 13.508 1 97.81 328 ARG A CA 1
ATOM 2531 C C . ARG A 1 328 ? -0.622 26.016 12.445 1 97.81 328 ARG A C 1
ATOM 2533 O O . ARG A 1 328 ? -1.852 26.109 12.438 1 97.81 328 ARG A O 1
ATOM 2540 N N . GLN A 1 329 ? 0.148 26.688 11.57 1 98 329 GLN A N 1
ATOM 2541 C CA . GLN A 1 329 ? -0.461 27.438 10.484 1 98 329 GLN A CA 1
ATOM 2542 C C . GLN A 1 329 ? -1.238 26.516 9.547 1 98 329 GLN A C 1
ATOM 2544 O O . GLN A 1 329 ? -2.357 26.844 9.141 1 98 329 GLN A O 1
ATOM 2549 N N . VAL A 1 330 ? -0.648 25.422 9.195 1 98.56 330 VAL A N 1
ATOM 2550 C CA . VAL A 1 330 ? -1.312 24.469 8.305 1 98.56 330 VAL A CA 1
ATOM 2551 C C . VAL A 1 330 ? -2.564 23.922 8.984 1 98.56 330 VAL A C 1
ATOM 2553 O O . VAL A 1 330 ? -3.613 23.781 8.344 1 98.56 330 VAL A O 1
ATOM 2556 N N . LEU A 1 331 ? -2.467 23.562 10.258 1 98.44 331 LEU A N 1
ATOM 2557 C CA . LEU A 1 331 ? -3.643 23.109 10.992 1 98.44 331 LEU A CA 1
ATOM 2558 C C . LEU A 1 331 ? -4.746 24.156 10.953 1 98.44 331 LEU A C 1
ATOM 2560 O O . LEU A 1 331 ? -5.91 23.844 10.695 1 98.44 331 LEU A O 1
ATOM 2564 N N . ARG A 1 332 ? -4.395 25.391 11.148 1 98.38 332 ARG A N 1
ATOM 2565 C CA . ARG A 1 332 ? -5.344 26.484 11.203 1 98.38 332 ARG A CA 1
ATOM 2566 C C . ARG A 1 332 ? -6.051 26.672 9.859 1 98.38 332 ARG A C 1
ATOM 2568 O O . ARG A 1 332 ? -7.258 26.906 9.82 1 98.38 332 ARG A O 1
ATOM 2575 N N . ASP A 1 333 ? -5.324 26.562 8.812 1 98.56 333 ASP A N 1
ATOM 2576 C CA . ASP A 1 333 ? -5.836 26.953 7.504 1 98.56 333 ASP A CA 1
ATOM 2577 C C . ASP A 1 333 ? -6.547 25.781 6.828 1 98.56 333 ASP A C 1
ATOM 2579 O O . ASP A 1 333 ? -7.43 25.984 5.992 1 98.56 333 ASP A O 1
ATOM 2583 N N . TYR A 1 334 ? -6.137 24.5 7.207 1 98.69 334 TYR A N 1
ATOM 2584 C CA . TYR A 1 334 ? -6.594 23.391 6.383 1 98.69 334 TYR A CA 1
ATOM 2585 C C . TYR A 1 334 ? -7.188 22.281 7.246 1 98.69 334 TYR A C 1
ATOM 2587 O O . TYR A 1 334 ? -7.836 21.359 6.734 1 98.69 334 TYR A O 1
ATOM 2595 N N . GLY A 1 335 ? -7.016 22.312 8.57 1 98.31 335 GLY A N 1
ATOM 2596 C CA . GLY A 1 335 ? -7.348 21.172 9.398 1 98.31 335 GLY A CA 1
ATOM 2597 C C . GLY A 1 335 ? -6.391 20 9.211 1 98.31 335 GLY A C 1
ATOM 2598 O O . GLY A 1 335 ? -5.242 20.203 8.812 1 98.31 335 GLY A O 1
ATOM 2599 N N . ASN A 1 336 ? -6.789 18.844 9.664 1 97.56 336 ASN A N 1
ATOM 2600 C CA . ASN A 1 336 ? -6.012 17.609 9.523 1 97.56 336 ASN A CA 1
ATOM 2601 C C . ASN A 1 336 ? -6.34 16.891 8.219 1 97.56 336 ASN A C 1
ATOM 2603 O O . ASN A 1 336 ? -7.398 16.266 8.102 1 97.56 336 ASN A O 1
ATOM 2607 N N . MET A 1 337 ? -5.434 16.938 7.309 1 98.5 337 MET A N 1
ATOM 2608 C CA . MET A 1 337 ? -5.621 16.281 6.02 1 98.5 337 MET A CA 1
ATOM 2609 C C . MET A 1 337 ? -4.926 14.922 5.996 1 98.5 337 MET A C 1
ATOM 2611 O O . MET A 1 337 ? -4.402 14.508 4.961 1 98.5 337 MET A O 1
ATOM 2615 N N . SER A 1 338 ? -4.777 14.32 7.109 1 97.31 338 SER A N 1
ATOM 2616 C CA . SER A 1 338 ? -4.199 12.992 7.266 1 97.31 338 SER A CA 1
ATOM 2617 C C . SER A 1 338 ? -2.807 12.922 6.652 1 97.31 338 SER A C 1
ATOM 2619 O O . SER A 1 338 ? -1.916 13.688 7.027 1 97.31 338 SER A O 1
ATOM 2621 N N . SER A 1 339 ? -2.572 12.086 5.656 1 98.44 339 SER A N 1
ATOM 2622 C CA . SER A 1 339 ? -1.248 11.812 5.109 1 98.44 339 SER A CA 1
ATOM 2623 C C . SER A 1 339 ? -0.666 13.047 4.43 1 98.44 339 SER A C 1
ATOM 2625 O O . SER A 1 339 ? 0.555 13.195 4.34 1 98.44 339 SER A O 1
ATOM 2627 N N . ALA A 1 340 ? -1.478 13.953 3.953 1 98.69 340 ALA A N 1
ATOM 2628 C CA . ALA A 1 340 ? -1.032 15.078 3.131 1 98.69 340 ALA A CA 1
ATOM 2629 C C . ALA A 1 340 ? -0.452 16.188 3.994 1 98.69 340 ALA A C 1
ATOM 2631 O O . ALA A 1 340 ? 0.286 17.047 3.5 1 98.69 340 ALA A O 1
ATOM 2632 N N . CYS A 1 341 ? -0.722 16.188 5.27 1 98.69 341 CYS A N 1
ATOM 2633 C CA . CYS A 1 341 ? -0.44 17.312 6.152 1 98.69 341 CYS A CA 1
ATOM 2634 C C . CYS A 1 341 ? 1.042 17.672 6.129 1 98.69 341 CYS A C 1
ATOM 2636 O O . CYS A 1 341 ? 1.401 18.844 5.965 1 98.69 341 CYS A O 1
ATOM 2638 N N . VAL A 1 342 ? 1.856 16.688 6.273 1 98.81 342 VAL A N 1
ATOM 2639 C CA . VAL A 1 342 ? 3.275 16.969 6.449 1 98.81 342 VAL A CA 1
ATOM 2640 C C . VAL A 1 342 ? 3.85 17.547 5.156 1 98.81 342 VAL A C 1
ATOM 2642 O O . VAL A 1 342 ? 4.812 18.312 5.18 1 98.81 342 VAL A O 1
ATOM 2645 N N . LEU A 1 343 ? 3.266 17.234 4.031 1 98.94 343 LEU A N 1
ATOM 2646 C CA . LEU A 1 343 ? 3.721 17.797 2.768 1 98.94 343 LEU A CA 1
ATOM 2647 C C . LEU A 1 343 ? 3.318 19.266 2.656 1 98.94 343 LEU A C 1
ATOM 2649 O O . LEU A 1 343 ? 4.07 20.078 2.121 1 98.94 343 LEU A O 1
ATOM 2653 N N . PHE A 1 344 ? 2.096 19.609 3.176 1 98.94 344 PHE A N 1
ATOM 2654 C CA . PHE A 1 344 ? 1.695 21 3.279 1 98.94 344 PHE A CA 1
ATOM 2655 C C . PHE A 1 344 ? 2.641 21.766 4.195 1 98.94 344 PHE A C 1
ATOM 2657 O O . PHE A 1 344 ? 2.982 22.922 3.92 1 98.94 344 PHE A O 1
ATOM 2664 N N . ILE A 1 345 ? 3.043 21.141 5.254 1 98.88 345 ILE A N 1
ATOM 2665 C CA . ILE A 1 345 ? 3.895 21.812 6.234 1 98.88 345 ILE A CA 1
ATOM 2666 C C . ILE A 1 345 ? 5.281 22.031 5.641 1 98.88 345 ILE A C 1
ATOM 2668 O O . ILE A 1 345 ? 5.891 23.094 5.848 1 98.88 345 ILE A O 1
ATOM 2672 N N . LEU A 1 346 ? 5.82 21.031 4.906 1 98.88 346 LEU A N 1
ATOM 2673 C CA . LEU A 1 346 ? 7.074 21.234 4.191 1 98.88 346 LEU A CA 1
ATOM 2674 C C . LEU A 1 346 ? 6.988 22.453 3.27 1 98.88 346 LEU A C 1
ATOM 2676 O O . LEU A 1 346 ? 7.91 23.266 3.223 1 98.88 346 LEU A O 1
ATOM 2680 N N . ASP A 1 347 ? 5.898 22.5 2.562 1 98.81 347 ASP A N 1
ATOM 2681 C CA . ASP A 1 347 ? 5.688 23.609 1.631 1 98.81 347 ASP A CA 1
ATOM 2682 C C . ASP A 1 347 ? 5.605 24.938 2.369 1 98.81 347 ASP A C 1
ATOM 2684 O O . ASP A 1 347 ? 6.23 25.922 1.96 1 98.81 347 ASP A O 1
ATOM 2688 N N . GLU A 1 348 ? 4.82 24.953 3.43 1 98.56 348 GLU A N 1
ATOM 2689 C CA . GLU A 1 348 ? 4.688 26.156 4.25 1 98.56 348 GLU A CA 1
ATOM 2690 C C . GLU A 1 348 ? 6.039 26.594 4.801 1 98.56 348 GLU A C 1
ATOM 2692 O O . GLU A 1 348 ? 6.367 27.781 4.766 1 98.56 348 GLU A O 1
ATOM 2697 N N . MET A 1 349 ? 6.805 25.672 5.27 1 98.06 349 MET A N 1
ATOM 2698 C CA . MET A 1 349 ? 8.094 25.953 5.895 1 98.06 349 MET A CA 1
ATOM 2699 C C . MET A 1 349 ? 9.062 26.562 4.887 1 98.06 349 MET A C 1
ATOM 2701 O O . MET A 1 349 ? 9.695 27.594 5.168 1 98.06 349 MET A O 1
ATOM 2705 N N . ARG A 1 350 ? 9.227 25.922 3.721 1 98.06 350 ARG A N 1
ATOM 2706 C CA . ARG A 1 350 ? 10.195 26.422 2.748 1 98.06 350 ARG A CA 1
ATOM 2707 C C . ARG A 1 350 ? 9.789 27.797 2.234 1 98.06 350 ARG A C 1
ATOM 2709 O O . ARG A 1 350 ? 10.648 28.656 2.033 1 98.06 350 ARG A O 1
ATOM 2716 N N . ASN A 1 351 ? 8.492 28 2.027 1 97.62 351 ASN A N 1
ATOM 2717 C CA . ASN A 1 351 ? 8.023 29.312 1.567 1 97.62 351 ASN A CA 1
ATOM 2718 C C . ASN A 1 351 ? 8.227 30.391 2.629 1 97.62 351 ASN A C 1
ATOM 2720 O O . ASN A 1 351 ? 8.641 31.5 2.314 1 97.62 351 ASN A O 1
ATOM 2724 N N . ALA A 1 352 ? 7.848 30.062 3.861 1 96.81 352 ALA A N 1
ATOM 2725 C CA . ALA A 1 352 ? 8.055 31 4.957 1 96.81 352 ALA A CA 1
ATOM 2726 C C . ALA A 1 352 ? 9.539 31.328 5.129 1 96.81 352 ALA A C 1
ATOM 2728 O O . ALA A 1 352 ? 9.906 32.469 5.406 1 96.81 352 ALA A O 1
ATOM 2729 N N . SER A 1 353 ? 10.398 30.328 5.012 1 97.38 353 SER A N 1
ATOM 2730 C CA . SER A 1 353 ? 11.836 30.531 5.109 1 97.38 353 SER A CA 1
ATOM 2731 C C . SER A 1 353 ? 12.344 31.484 4.039 1 97.38 353 SER A C 1
ATOM 2733 O O . SER A 1 353 ? 13.148 32.375 4.32 1 97.38 353 SER A O 1
ATOM 2735 N N . ALA A 1 354 ? 11.883 31.266 2.857 1 96.25 354 ALA A N 1
ATOM 2736 C CA . ALA A 1 354 ? 12.266 32.156 1.761 1 96.25 354 ALA A CA 1
ATOM 2737 C C . ALA A 1 354 ? 11.773 33.562 2.004 1 96.25 354 ALA A C 1
ATOM 2739 O O . ALA A 1 354 ? 12.516 34.531 1.818 1 96.25 354 ALA A O 1
ATOM 2740 N N . LYS A 1 355 ? 10.539 33.688 2.373 1 96.56 355 LYS A N 1
ATOM 2741 C CA . LYS A 1 355 ? 9.93 35 2.615 1 96.56 355 LYS A CA 1
ATOM 2742 C C . LYS A 1 355 ? 10.664 35.75 3.713 1 96.56 355 LYS A C 1
ATOM 2744 O O . LYS A 1 355 ? 10.852 36.969 3.619 1 96.56 355 LYS A O 1
ATOM 2749 N N . ASP A 1 356 ? 11.062 35 4.707 1 96.31 356 ASP A N 1
ATOM 2750 C CA . ASP A 1 356 ? 11.695 35.625 5.863 1 96.31 356 ASP A CA 1
ATOM 2751 C C . ASP A 1 356 ? 13.195 35.812 5.641 1 96.31 356 ASP A C 1
ATOM 2753 O O . ASP A 1 356 ? 13.914 36.281 6.516 1 96.31 356 ASP A O 1
ATOM 2757 N N . GLY A 1 357 ? 13.758 35.344 4.52 1 96.88 357 GLY A N 1
ATOM 2758 C CA . GLY A 1 357 ? 15.156 35.531 4.164 1 96.88 357 GLY A CA 1
ATOM 2759 C C . GLY A 1 357 ? 16.094 34.625 4.945 1 96.88 357 GLY A C 1
ATOM 2760 O O . GLY A 1 357 ? 17.219 35 5.246 1 96.88 357 GLY A O 1
ATOM 2761 N N . HIS A 1 358 ? 15.594 33.5 5.32 1 96.69 358 HIS A N 1
ATOM 2762 C CA . HIS A 1 358 ? 16.438 32.562 6.051 1 96.69 358 HIS A CA 1
ATOM 2763 C C . HIS A 1 358 ? 17.5 31.953 5.145 1 96.69 358 HIS A C 1
ATOM 2765 O O . HIS A 1 358 ? 17.312 31.875 3.928 1 96.69 358 HIS A O 1
ATOM 2771 N N . ARG A 1 359 ? 18.531 31.469 5.73 1 96.81 359 ARG A N 1
ATOM 2772 C CA . ARG A 1 359 ? 19.688 30.922 5.02 1 96.81 359 ARG A CA 1
ATOM 2773 C C . ARG A 1 359 ? 19.344 29.594 4.359 1 96.81 359 ARG A C 1
ATOM 2775 O O . ARG A 1 359 ? 19.938 29.219 3.342 1 96.81 359 ARG A O 1
ATOM 2782 N N . THR A 1 360 ? 18.453 28.844 5.023 1 97.31 360 THR A N 1
ATOM 2783 C CA . THR A 1 360 ? 18.078 27.531 4.5 1 97.31 360 THR A CA 1
ATOM 2784 C C . THR A 1 360 ? 16.562 27.391 4.438 1 97.31 360 THR A C 1
ATOM 2786 O O . THR A 1 360 ? 15.836 28.203 5.016 1 97.31 360 THR A O 1
ATOM 2789 N N . THR A 1 361 ? 16.047 26.375 3.799 1 97.75 361 THR A N 1
ATOM 2790 C CA . THR A 1 361 ? 14.633 26.094 3.623 1 97.75 361 THR A CA 1
ATOM 2791 C C . THR A 1 361 ? 13.992 25.688 4.949 1 97.75 361 THR A C 1
ATOM 2793 O O . THR A 1 361 ? 12.766 25.688 5.078 1 97.75 361 THR A O 1
ATOM 2796 N N . GLY A 1 362 ? 14.82 25.281 5.969 1 97.69 362 GLY A N 1
ATOM 2797 C CA . GLY A 1 362 ? 14.344 24.891 7.285 1 97.69 362 GLY A CA 1
ATOM 2798 C C . GLY A 1 362 ? 14.477 25.984 8.328 1 97.69 362 GLY A C 1
ATOM 2799 O O . GLY A 1 362 ? 15.047 25.766 9.398 1 97.69 362 GLY A O 1
ATOM 2800 N N . GLU A 1 363 ? 14.039 27.188 7.918 1 96.62 363 GLU A N 1
ATOM 2801 C CA . GLU A 1 363 ? 14.016 28.328 8.828 1 96.62 363 GLU A CA 1
ATOM 2802 C C . GLU A 1 363 ? 15.43 28.703 9.273 1 96.62 363 GLU A C 1
ATOM 2804 O O . GLU A 1 363 ? 15.641 29.078 10.422 1 96.62 363 GLU A O 1
ATOM 2809 N N . GLY A 1 364 ? 16.359 28.484 8.438 1 97.44 364 GLY A N 1
ATOM 2810 C CA . GLY A 1 364 ? 17.734 28.875 8.695 1 97.44 364 GLY A CA 1
ATOM 2811 C C . GLY A 1 364 ? 18.516 27.797 9.43 1 97.44 364 GLY A C 1
ATOM 2812 O O . GLY A 1 364 ? 19.719 27.938 9.648 1 97.44 364 GLY A O 1
ATOM 2813 N N . LEU A 1 365 ? 17.859 26.75 9.805 1 97.56 365 LEU A N 1
ATOM 2814 C CA . LEU A 1 365 ? 18.5 25.641 10.492 1 97.56 365 LEU A CA 1
ATOM 2815 C C . LEU A 1 365 ? 18.906 24.547 9.508 1 97.56 365 LEU A C 1
ATOM 2817 O O . LEU A 1 365 ? 18.312 24.438 8.422 1 97.56 365 LEU A O 1
ATOM 2821 N N . ASP A 1 366 ? 19.875 23.781 9.875 1 97.19 366 ASP A N 1
ATOM 2822 C CA . ASP A 1 366 ? 20.438 22.781 8.953 1 97.19 366 ASP A CA 1
ATOM 2823 C C . ASP A 1 366 ? 19.672 21.453 9.062 1 97.19 366 ASP A C 1
ATOM 2825 O O . ASP A 1 366 ? 19.375 20.828 8.047 1 97.19 366 ASP A O 1
ATOM 2829 N N . TRP A 1 367 ? 19.375 21.078 10.297 1 97.94 367 TRP A N 1
ATOM 2830 C CA . TRP A 1 367 ? 18.781 19.781 10.531 1 97.94 367 TRP A CA 1
ATOM 2831 C C . TRP A 1 367 ? 17.328 19.922 10.969 1 97.94 367 TRP A C 1
ATOM 2833 O O . TRP A 1 367 ? 16.938 20.938 11.555 1 97.94 367 TRP A O 1
ATOM 2843 N N . GLY A 1 368 ? 16.531 18.969 10.672 1 98.5 368 GLY A N 1
ATOM 2844 C CA . GLY A 1 368 ? 15.141 18.969 11.086 1 98.5 368 GLY A CA 1
ATOM 2845 C C . GLY A 1 368 ? 14.539 17.578 11.156 1 98.5 368 GLY A C 1
ATOM 2846 O O . GLY A 1 368 ? 15.203 16.578 10.836 1 98.5 368 GLY A O 1
ATOM 2847 N N . VAL A 1 369 ? 13.328 17.531 11.695 1 98.56 369 VAL A N 1
ATOM 2848 C CA . VAL A 1 369 ? 12.641 16.25 11.859 1 98.56 369 VAL A CA 1
ATOM 2849 C C . VAL A 1 369 ? 11.211 16.359 11.344 1 98.56 369 VAL A C 1
ATOM 2851 O O . VAL A 1 369 ? 10.562 17.391 11.516 1 98.56 369 VAL A O 1
ATOM 2854 N N . LEU A 1 370 ? 10.773 15.406 10.625 1 98.69 370 LEU A N 1
ATOM 2855 C CA . LEU A 1 370 ? 9.375 15.227 10.242 1 98.69 370 LEU A CA 1
ATOM 2856 C C . LEU A 1 370 ? 8.758 14.047 10.984 1 98.69 370 LEU A C 1
ATOM 2858 O O . LEU A 1 370 ? 9.273 12.93 10.922 1 98.69 370 LEU A O 1
ATOM 2862 N N . PHE A 1 371 ? 7.652 14.297 11.766 1 97.69 371 PHE A N 1
ATOM 2863 C CA . PHE A 1 371 ? 6.918 13.266 12.477 1 97.69 371 PHE A CA 1
ATOM 2864 C C . PHE A 1 371 ? 5.547 13.039 11.852 1 97.69 371 PHE A C 1
ATOM 2866 O O . PHE A 1 371 ? 4.82 13.992 11.578 1 97.69 371 PHE A O 1
ATOM 2873 N N . GLY A 1 372 ? 5.25 11.797 11.594 1 96.19 372 GLY A N 1
ATOM 2874 C CA . GLY A 1 372 ? 3.889 11.352 11.344 1 96.19 372 GLY A CA 1
ATOM 2875 C C . GLY A 1 372 ? 3.357 10.414 12.406 1 96.19 372 GLY A C 1
ATOM 2876 O O . GLY A 1 372 ? 4.086 9.555 12.906 1 96.19 372 GLY A O 1
ATOM 2877 N N . PHE A 1 373 ? 2.051 10.602 12.852 1 95.44 373 PHE A N 1
ATOM 2878 C CA . PHE A 1 373 ? 1.37 9.766 13.828 1 95.44 373 PHE A CA 1
ATOM 2879 C C . PHE A 1 373 ? 0.08 9.195 13.258 1 95.44 373 PHE A C 1
ATOM 2881 O O . PHE A 1 373 ? -0.687 9.906 12.609 1 95.44 373 PHE A O 1
ATOM 2888 N N . GLY A 1 374 ? -0.063 7.934 13.5 1 95.69 374 GLY A N 1
ATOM 2889 C CA . GLY A 1 374 ? -1.28 7.391 12.914 1 95.69 374 GLY A CA 1
ATOM 2890 C C . GLY A 1 374 ? -1.72 6.086 13.555 1 95.69 374 GLY A C 1
ATOM 2891 O O . GLY A 1 374 ? -1.33 5.781 14.688 1 95.69 374 GLY A O 1
ATOM 2892 N N . PRO A 1 375 ? -2.623 5.309 12.906 1 96.19 375 PRO A N 1
ATOM 2893 C CA . PRO A 1 375 ? -3.262 4.102 13.445 1 96.19 375 PRO A CA 1
ATOM 2894 C C . PRO A 1 375 ? -2.254 3.109 14.016 1 96.19 375 PRO A C 1
ATOM 2896 O O . PRO A 1 375 ? -1.159 2.949 13.469 1 96.19 375 PRO A O 1
ATOM 2899 N N . GLY A 1 376 ? -2.756 2.23 15.078 1 95.25 376 GLY A N 1
ATOM 2900 C CA . GLY A 1 376 ? -1.834 1.366 15.797 1 95.25 376 GLY A CA 1
ATOM 2901 C C . GLY A 1 376 ? -0.815 2.133 16.625 1 95.25 376 GLY A C 1
ATOM 2902 O O . GLY A 1 376 ? 0.117 1.544 17.172 1 95.25 376 GLY A O 1
ATOM 2903 N N . LEU A 1 377 ? -1.104 3.42 16.703 1 96 377 LEU A N 1
ATOM 2904 C CA . LEU A 1 377 ? -0.237 4.512 17.141 1 96 377 LEU A CA 1
ATOM 2905 C C . LEU A 1 377 ? 1.204 4.266 16.703 1 96 377 LEU A C 1
ATOM 2907 O O . LEU A 1 377 ? 2.066 3.973 17.547 1 96 377 LEU A O 1
ATOM 2911 N N . THR A 1 378 ? 1.412 4.414 15.523 1 97.44 378 THR A N 1
ATOM 2912 C CA . THR A 1 378 ? 2.693 4.309 14.836 1 97.44 378 THR A CA 1
ATOM 2913 C C . THR A 1 378 ? 3.279 5.691 14.57 1 97.44 378 THR A C 1
ATOM 2915 O O . THR A 1 378 ? 2.557 6.613 14.18 1 97.44 378 THR A O 1
ATOM 2918 N N . VAL A 1 379 ? 4.551 5.801 14.82 1 97.5 379 VAL A N 1
ATOM 2919 C CA . VAL A 1 379 ? 5.23 7.07 14.602 1 97.5 379 VAL A CA 1
ATOM 2920 C C . VAL A 1 379 ? 6.27 6.918 13.492 1 97.5 379 VAL A C 1
ATOM 2922 O O . VAL A 1 379 ? 7.102 6.012 13.539 1 97.5 379 VAL A O 1
ATOM 2925 N N . GLU A 1 380 ? 6.164 7.727 12.5 1 98.31 380 GLU A N 1
ATOM 2926 C CA . GLU A 1 380 ? 7.219 7.902 11.508 1 98.31 380 GLU A CA 1
ATOM 2927 C C . GLU A 1 380 ? 8.164 9.031 11.898 1 98.31 380 GLU A C 1
ATOM 2929 O O . GLU A 1 380 ? 7.715 10.117 12.281 1 98.31 380 GLU A O 1
ATOM 2934 N N . THR A 1 381 ? 9.43 8.781 11.883 1 98.5 381 THR A N 1
ATOM 2935 C CA . THR A 1 381 ? 10.453 9.781 12.156 1 98.5 381 THR A CA 1
ATOM 2936 C C . THR A 1 381 ? 11.406 9.922 10.969 1 98.5 381 THR A C 1
ATOM 2938 O O . THR A 1 381 ? 12.172 9 10.672 1 98.5 381 THR A O 1
ATOM 2941 N N . VAL A 1 382 ? 11.352 11.047 10.297 1 98.69 382 VAL A N 1
ATOM 2942 C CA . VAL A 1 382 ? 12.203 11.305 9.141 1 98.69 382 VAL A CA 1
ATOM 2943 C C . VAL A 1 382 ? 13.164 12.453 9.445 1 98.69 382 VAL A C 1
ATOM 2945 O O . VAL A 1 382 ? 12.727 13.555 9.781 1 98.69 382 VAL A O 1
ATOM 2948 N N . VAL A 1 383 ? 14.438 12.18 9.359 1 98.62 383 VAL A N 1
ATOM 2949 C CA . VAL A 1 383 ? 15.453 13.211 9.555 1 98.62 383 VAL A CA 1
ATOM 2950 C C . VAL A 1 383 ? 15.719 13.93 8.234 1 98.62 383 VAL A C 1
ATOM 2952 O O . VAL A 1 383 ? 15.992 13.297 7.215 1 98.62 383 VAL A O 1
ATOM 2955 N N . LEU A 1 384 ? 15.648 15.219 8.305 1 98.69 384 LEU A N 1
ATOM 2956 C CA . LEU A 1 384 ? 15.812 16.047 7.117 1 98.69 384 LEU A CA 1
ATOM 2957 C C . LEU A 1 384 ? 17.016 16.969 7.266 1 98.69 384 LEU A C 1
ATOM 2959 O O . LEU A 1 384 ? 17.391 17.328 8.383 1 98.69 384 LEU A O 1
ATOM 2963 N N . HIS A 1 385 ? 17.641 17.281 6.184 1 98.38 385 HIS A N 1
ATOM 2964 C CA . HIS A 1 385 ? 18.656 18.312 6.074 1 98.38 385 HIS A CA 1
ATOM 2965 C C . HIS A 1 385 ? 18.234 19.406 5.09 1 98.38 385 HIS A C 1
ATOM 2967 O O . HIS A 1 385 ? 17.922 19.109 3.938 1 98.38 385 HIS A O 1
ATOM 2973 N N . SER A 1 386 ? 18.172 20.562 5.578 1 97.69 386 SER A N 1
ATOM 2974 C CA . SER A 1 386 ? 17.734 21.672 4.727 1 97.69 386 SER A CA 1
ATOM 2975 C C . SER A 1 386 ? 18.859 22.141 3.807 1 97.69 386 SER A C 1
ATOM 2977 O O . SER A 1 386 ? 20.016 21.703 3.965 1 97.69 386 SER A O 1
ATOM 2979 N N . VAL A 1 387 ? 18.547 22.859 2.795 1 94.75 387 VAL A N 1
ATOM 2980 C CA . VAL A 1 387 ? 19.516 23.359 1.824 1 94.75 387 VAL A CA 1
ATOM 2981 C C . VAL A 1 387 ? 19.422 24.875 1.729 1 94.75 387 VAL A C 1
ATOM 2983 O O . VAL A 1 387 ? 18.422 25.469 2.135 1 94.75 387 VAL A O 1
ATOM 2986 N N . PRO A 1 388 ? 20.484 25.469 1.22 1 91 388 PRO A N 1
ATOM 2987 C CA . PRO A 1 388 ? 20.438 26.922 1.083 1 91 388 PRO A CA 1
ATOM 2988 C C . PRO A 1 388 ? 19.312 27.391 0.175 1 91 388 PRO A C 1
ATOM 2990 O O . PRO A 1 388 ? 18.969 26.719 -0.8 1 91 388 PRO A O 1
ATOM 2993 N N . THR A 1 389 ? 18.656 28.438 0.489 1 84.25 389 THR A N 1
ATOM 2994 C CA . THR A 1 389 ? 17.578 29.016 -0.303 1 84.25 389 THR A CA 1
ATOM 2995 C C . THR A 1 389 ? 18.125 29.828 -1.473 1 84.25 389 THR A C 1
ATOM 2997 O O . THR A 1 389 ? 19.219 30.375 -1.391 1 84.25 389 THR A O 1
ATOM 3000 N N . MET B 1 1 ? 31.312 16.484 12.766 1 67.75 1 MET B N 1
ATOM 3001 C CA . MET B 1 1 ? 29.922 16.219 12.469 1 67.75 1 MET B CA 1
ATOM 3002 C C . MET B 1 1 ? 29.781 15.414 11.172 1 67.75 1 MET B C 1
ATOM 3004 O O . MET B 1 1 ? 30.438 15.719 10.18 1 67.75 1 MET B O 1
ATOM 3008 N N . VAL B 1 2 ? 29.109 14.258 11.266 1 77.38 2 VAL B N 1
ATOM 3009 C CA . VAL B 1 2 ? 28.953 13.398 10.094 1 77.38 2 VAL B CA 1
ATOM 3010 C C . VAL B 1 2 ? 28.188 14.148 9.008 1 77.38 2 VAL B C 1
ATOM 3012 O O . VAL B 1 2 ? 27.219 14.852 9.297 1 77.38 2 VAL B O 1
ATOM 3015 N N . THR B 1 3 ? 28.734 14.188 7.797 1 85.69 3 THR B N 1
ATOM 3016 C CA . THR B 1 3 ? 28.031 14.812 6.676 1 85.69 3 THR B CA 1
ATOM 3017 C C . THR B 1 3 ? 26.906 13.906 6.18 1 85.69 3 THR B C 1
ATOM 3019 O O . THR B 1 3 ? 26.891 12.711 6.469 1 85.69 3 THR B O 1
ATOM 3022 N N . VAL B 1 4 ? 25.984 14.461 5.496 1 91.75 4 VAL B N 1
ATOM 3023 C CA . VAL B 1 4 ? 24.859 13.719 4.926 1 91.75 4 VAL B CA 1
ATOM 3024 C C . VAL B 1 4 ? 25.391 12.617 4.004 1 91.75 4 VAL B C 1
ATOM 3026 O O . VAL B 1 4 ? 24.891 11.484 4.031 1 91.75 4 VAL B O 1
ATOM 3029 N N . ASN B 1 5 ? 26.422 12.914 3.246 1 89.56 5 ASN B N 1
ATOM 3030 C CA . ASN B 1 5 ? 26.969 11.945 2.303 1 89.56 5 ASN B CA 1
ATOM 3031 C C . ASN B 1 5 ? 27.641 10.781 3.023 1 89.56 5 ASN B C 1
ATOM 3033 O O . ASN B 1 5 ? 27.562 9.641 2.574 1 89.56 5 ASN B O 1
ATOM 3037 N N . GLU B 1 6 ? 28.328 11.062 4.047 1 86.31 6 GLU B N 1
ATOM 3038 C CA . GLU B 1 6 ? 28.953 10.008 4.84 1 86.31 6 GLU B CA 1
ATOM 3039 C C . GLU B 1 6 ? 27.906 9.094 5.465 1 86.31 6 GLU B C 1
ATOM 3041 O O . GLU B 1 6 ? 28.078 7.875 5.496 1 86.31 6 GLU B O 1
ATOM 3046 N N . PHE B 1 7 ? 26.922 9.703 5.852 1 87.69 7 PHE B N 1
ATOM 3047 C CA . PHE B 1 7 ? 25.812 8.93 6.426 1 87.69 7 PHE B CA 1
ATOM 3048 C C . PHE B 1 7 ? 25.188 8.016 5.383 1 87.69 7 PHE B C 1
ATOM 3050 O O . PHE B 1 7 ? 24.953 6.836 5.645 1 87.69 7 PHE B O 1
ATOM 3057 N N . ARG B 1 8 ? 24.938 8.562 4.289 1 89.12 8 ARG B N 1
ATOM 3058 C CA . ARG B 1 8 ? 24.344 7.82 3.182 1 89.12 8 ARG B CA 1
ATOM 3059 C C . ARG B 1 8 ? 25.234 6.645 2.775 1 89.12 8 ARG B C 1
ATOM 3061 O O . ARG B 1 8 ? 24.734 5.527 2.598 1 89.12 8 ARG B O 1
ATOM 3068 N N . LYS B 1 9 ? 26.5 6.855 2.613 1 87.25 9 LYS B N 1
ATOM 3069 C CA . LYS B 1 9 ? 27.422 5.816 2.174 1 87.25 9 LYS B CA 1
ATOM 3070 C C . LYS B 1 9 ? 27.484 4.672 3.182 1 87.25 9 LYS B C 1
ATOM 3072 O O . LYS B 1 9 ? 27.641 3.51 2.801 1 87.25 9 LYS B O 1
ATOM 3077 N N . ALA B 1 10 ? 27.234 5.023 4.359 1 87.31 10 ALA B N 1
ATOM 3078 C CA . ALA B 1 10 ? 27.328 4.027 5.426 1 87.31 10 ALA B CA 1
ATOM 3079 C C . ALA B 1 10 ? 26.062 3.17 5.492 1 87.31 10 ALA B C 1
ATOM 3081 O O . ALA B 1 10 ? 26.078 2.086 6.078 1 87.31 10 ALA B O 1
ATOM 3082 N N . GLN B 1 11 ? 25.062 3.564 4.875 1 90 11 GLN B N 1
ATOM 3083 C CA . GLN B 1 11 ? 23.766 2.922 5.055 1 90 11 GLN B CA 1
ATOM 3084 C C . GLN B 1 11 ? 23.469 1.942 3.92 1 90 11 GLN B C 1
ATOM 3086 O O . GLN B 1 11 ? 22.516 1.169 3.988 1 90 11 GLN B O 1
ATOM 3091 N N . ARG B 1 12 ? 24.328 1.838 2.928 1 93.5 12 ARG B N 1
ATOM 3092 C CA . ARG B 1 12 ? 24.016 1.048 1.739 1 93.5 12 ARG B CA 1
ATOM 3093 C C . ARG B 1 12 ? 24.672 -0.326 1.81 1 93.5 12 ARG B C 1
ATOM 3095 O O . ARG B 1 12 ? 25.781 -0.461 2.316 1 93.5 12 ARG B O 1
ATOM 3102 N N . ALA B 1 13 ? 23.953 -1.287 1.233 1 96.25 13 ALA B N 1
ATOM 3103 C CA . ALA B 1 13 ? 24.516 -2.623 1.086 1 96.25 13 ALA B CA 1
ATOM 3104 C C . ALA B 1 13 ? 25.438 -2.695 -0.135 1 96.25 13 ALA B C 1
ATOM 3106 O O . ALA B 1 13 ? 25.422 -1.794 -0.977 1 96.25 13 ALA B O 1
ATOM 3107 N N . GLU B 1 14 ? 26.234 -3.762 -0.216 1 95.06 14 GLU B N 1
ATOM 3108 C CA . GLU B 1 14 ? 27.188 -3.916 -1.319 1 95.06 14 GLU B CA 1
ATOM 3109 C C . GLU B 1 14 ? 26.625 -4.828 -2.404 1 95.06 14 GLU B C 1
ATOM 3111 O O . GLU B 1 14 ? 26.688 -4.504 -3.592 1 95.06 14 GLU B O 1
ATOM 3116 N N . GLY B 1 15 ? 26.047 -5.926 -2.006 1 95.5 15 GLY B N 1
ATOM 3117 C CA . GLY B 1 15 ? 25.625 -6.934 -2.957 1 95.5 15 GLY B CA 1
ATOM 3118 C C . GLY B 1 15 ? 24.156 -6.789 -3.357 1 95.5 15 GLY B C 1
ATOM 3119 O O . GLY B 1 15 ? 23.469 -5.906 -2.857 1 95.5 15 GLY B O 1
ATOM 3120 N N . PRO B 1 16 ? 23.734 -7.613 -4.312 1 97.12 16 PRO B N 1
ATOM 3121 C CA . PRO B 1 16 ? 22.328 -7.574 -4.754 1 97.12 16 PRO B CA 1
ATOM 3122 C C . PRO B 1 16 ? 21.359 -8.141 -3.717 1 97.12 16 PRO B C 1
ATOM 3124 O O . PRO B 1 16 ? 21.766 -8.953 -2.881 1 97.12 16 PRO B O 1
ATOM 3127 N N . ALA B 1 17 ? 20.141 -7.656 -3.77 1 98.38 17 ALA B N 1
ATOM 3128 C CA . ALA B 1 17 ? 19.078 -8.281 -2.992 1 98.38 17 ALA B CA 1
ATOM 3129 C C . ALA B 1 17 ? 18.922 -9.758 -3.357 1 98.38 17 ALA B C 1
ATOM 3131 O O . ALA B 1 17 ? 18.953 -10.117 -4.535 1 98.38 17 ALA B O 1
ATOM 3132 N N . THR B 1 18 ? 18.75 -10.578 -2.35 1 98.69 18 THR B N 1
ATOM 3133 C CA . THR B 1 18 ? 18.703 -12.023 -2.529 1 98.69 18 THR B CA 1
ATOM 3134 C C . THR B 1 18 ? 17.609 -12.641 -1.664 1 98.69 18 THR B C 1
ATOM 3136 O O . THR B 1 18 ? 17.469 -12.305 -0.486 1 98.69 18 THR B O 1
ATOM 3139 N N . VAL B 1 19 ? 16.812 -13.477 -2.311 1 98.88 19 VAL B N 1
ATOM 3140 C CA . VAL B 1 19 ? 15.883 -14.289 -1.533 1 98.88 19 VAL B CA 1
ATOM 3141 C C . VAL B 1 19 ? 16.656 -15.312 -0.706 1 98.88 19 VAL B C 1
ATOM 3143 O O . VAL B 1 19 ? 17.438 -16.094 -1.25 1 98.88 19 VAL B O 1
ATOM 3146 N N . LEU B 1 20 ? 16.359 -15.336 0.6 1 98.88 20 LEU B N 1
ATOM 3147 C CA . LEU B 1 20 ? 17.188 -16.141 1.504 1 98.88 20 LEU B CA 1
ATOM 3148 C C . LEU B 1 20 ? 16.375 -17.281 2.104 1 98.88 20 LEU B C 1
ATOM 3150 O O . LEU B 1 20 ? 16.953 -18.234 2.637 1 98.88 20 LEU B O 1
ATOM 3154 N N . ALA B 1 21 ? 15.133 -17.172 2.084 1 98.88 21 ALA B N 1
ATOM 3155 C CA . ALA B 1 21 ? 14.219 -18.188 2.6 1 98.88 21 ALA B CA 1
ATOM 3156 C C . ALA B 1 21 ? 12.82 -18.016 2.027 1 98.88 21 ALA B C 1
ATOM 3158 O O . ALA B 1 21 ? 12.445 -16.906 1.626 1 98.88 21 ALA B O 1
ATOM 3159 N N . ILE B 1 22 ? 12.125 -19.078 1.957 1 98.88 22 ILE B N 1
ATOM 3160 C CA . ILE B 1 22 ? 10.75 -19.078 1.466 1 98.88 22 ILE B CA 1
ATOM 3161 C C . ILE B 1 22 ? 9.875 -19.953 2.373 1 98.88 22 ILE B C 1
ATOM 3163 O O . ILE B 1 22 ? 10.297 -21.016 2.822 1 98.88 22 ILE B O 1
ATOM 3167 N N . GLY B 1 23 ? 8.68 -19.438 2.734 1 98.94 23 GLY B N 1
ATOM 3168 C CA . GLY B 1 23 ? 7.648 -20.172 3.434 1 98.94 23 GLY B CA 1
ATOM 3169 C C . GLY B 1 23 ? 6.277 -20.031 2.799 1 98.94 23 GLY B C 1
ATOM 3170 O O . GLY B 1 23 ? 5.914 -18.953 2.326 1 98.94 23 GLY B O 1
ATOM 3171 N N . THR B 1 24 ? 5.551 -21.156 2.723 1 98.94 24 THR B N 1
ATOM 3172 C CA . THR B 1 24 ? 4.199 -21.141 2.174 1 98.94 24 THR B CA 1
ATOM 3173 C C . THR B 1 24 ? 3.211 -21.781 3.15 1 98.94 24 THR B C 1
ATOM 3175 O O . THR B 1 24 ? 3.6 -22.578 4 1 98.94 24 THR B O 1
ATOM 3178 N N . ALA B 1 25 ? 1.979 -21.328 3.07 1 98.94 25 ALA B N 1
ATOM 3179 C CA . ALA B 1 25 ? 0.915 -21.859 3.92 1 98.94 25 ALA B CA 1
ATOM 3180 C C . ALA B 1 25 ? -0.439 -21.766 3.221 1 98.94 25 ALA B C 1
ATOM 3182 O O . ALA B 1 25 ? -0.656 -20.891 2.379 1 98.94 25 ALA B O 1
ATOM 3183 N N . THR B 1 26 ? -1.286 -22.688 3.502 1 98.88 26 THR B N 1
ATOM 3184 C CA . THR B 1 26 ? -2.68 -22.688 3.072 1 98.88 26 THR B CA 1
ATOM 3185 C C . THR B 1 26 ? -3.609 -22.953 4.254 1 98.88 26 THR B C 1
ATOM 3187 O O . THR B 1 26 ? -3.182 -23.469 5.281 1 98.88 26 THR B O 1
ATOM 3190 N N . PRO B 1 27 ? -4.883 -22.484 4.152 1 98.56 27 PRO B N 1
ATOM 3191 C CA . PRO B 1 27 ? -5.844 -22.969 5.145 1 98.56 27 PRO B CA 1
ATOM 3192 C C . PRO B 1 27 ? -6.012 -24.484 5.109 1 98.56 27 PRO B C 1
ATOM 3194 O O . PRO B 1 27 ? -5.613 -25.125 4.137 1 98.56 27 PRO B O 1
ATOM 3197 N N . PRO B 1 28 ? -6.562 -25.047 6.188 1 97.81 28 PRO B N 1
ATOM 3198 C CA . PRO B 1 28 ? -6.637 -26.516 6.277 1 97.81 28 PRO B CA 1
ATOM 3199 C C . PRO B 1 28 ? -7.715 -27.109 5.371 1 97.81 28 PRO B C 1
ATOM 3201 O O . PRO B 1 28 ? -7.625 -28.266 4.984 1 97.81 28 PRO B O 1
ATOM 3204 N N . ASN B 1 29 ? -8.734 -26.344 4.965 1 98.06 29 ASN B N 1
ATOM 3205 C CA . ASN B 1 29 ? -9.844 -26.891 4.18 1 98.06 29 ASN B CA 1
ATOM 3206 C C . ASN B 1 29 ? -9.461 -27.047 2.711 1 98.06 29 ASN B C 1
ATOM 3208 O O . ASN B 1 29 ? -9.281 -26.062 1.998 1 98.06 29 ASN B O 1
ATOM 3212 N N . CYS B 1 30 ? -9.352 -28.234 2.24 1 98.06 30 CYS B N 1
ATOM 3213 C CA . CYS B 1 30 ? -9.008 -28.562 0.86 1 98.06 30 CYS B CA 1
ATOM 3214 C C . CYS B 1 30 ? -10.258 -28.906 0.054 1 98.06 30 CYS B C 1
ATOM 3216 O O . CYS B 1 30 ? -11.062 -29.734 0.476 1 98.06 30 CYS B O 1
ATOM 3218 N N . VAL B 1 31 ? -10.367 -28.297 -1.031 1 96.75 31 VAL B N 1
ATOM 3219 C CA . VAL B 1 31 ? -11.5 -28.484 -1.921 1 96.75 31 VAL B CA 1
ATOM 3220 C C . VAL B 1 31 ? -11.047 -29.219 -3.186 1 96.75 31 VAL B C 1
ATOM 3222 O O . VAL B 1 31 ? -10.047 -28.844 -3.797 1 96.75 31 VAL B O 1
ATOM 3225 N N . ASP B 1 32 ? -11.812 -30.234 -3.572 1 98 32 ASP B N 1
ATOM 3226 C CA . ASP B 1 32 ? -11.57 -30.953 -4.82 1 98 32 ASP B CA 1
ATOM 3227 C C . ASP B 1 32 ? -12.305 -30.297 -5.984 1 98 32 ASP B C 1
ATOM 3229 O O . ASP B 1 32 ? -13.531 -30.188 -5.969 1 98 32 ASP B O 1
ATOM 3233 N N . GLN B 1 33 ? -11.539 -29.953 -7.008 1 98.31 33 GLN B N 1
ATOM 3234 C CA . GLN B 1 33 ? -12.102 -29.188 -8.125 1 98.31 33 GLN B CA 1
ATOM 3235 C C . GLN B 1 33 ? -13.164 -30 -8.859 1 98.31 33 GLN B C 1
ATOM 3237 O O . GLN B 1 33 ? -14.133 -29.438 -9.375 1 98.31 33 GLN B O 1
ATOM 3242 N N . SER B 1 34 ? -13.055 -31.297 -8.945 1 97.88 34 SER B N 1
ATOM 3243 C CA . SER B 1 34 ? -13.969 -32.156 -9.703 1 97.88 34 SER B CA 1
ATOM 3244 C C . SER B 1 34 ? -15.344 -32.188 -9.055 1 97.88 34 SER B C 1
ATOM 3246 O O . SER B 1 34 ? -16.344 -32.438 -9.734 1 97.88 34 SER B O 1
ATOM 3248 N N . ALA B 1 35 ? -15.414 -31.938 -7.762 1 97.56 35 ALA B N 1
ATOM 3249 C CA . ALA B 1 35 ? -16.688 -31.984 -7.035 1 97.56 35 ALA B CA 1
ATOM 3250 C C . ALA B 1 35 ? -17.203 -30.578 -6.758 1 97.56 35 ALA B C 1
ATOM 3252 O O . ALA B 1 35 ? -18.281 -30.406 -6.191 1 97.56 35 ALA B O 1
ATOM 3253 N N . TYR B 1 36 ? -16.531 -29.594 -7.164 1 98.12 36 TYR B N 1
ATOM 3254 C CA . TYR B 1 36 ? -16.766 -28.25 -6.672 1 98.12 36 TYR B CA 1
ATOM 3255 C C . TYR B 1 36 ? -18.062 -27.672 -7.246 1 98.12 36 TYR B C 1
ATOM 3257 O O . TYR B 1 36 ? -18.781 -26.938 -6.562 1 98.12 36 TYR B O 1
ATOM 3265 N N . ALA B 1 37 ? -18.328 -27.922 -8.5 1 98.25 37 ALA B N 1
ATOM 3266 C CA . ALA B 1 37 ? -19.547 -27.391 -9.109 1 98.25 37 ALA B CA 1
ATOM 3267 C C . ALA B 1 37 ? -20.781 -27.828 -8.336 1 98.25 37 ALA B C 1
ATOM 3269 O O . ALA B 1 37 ? -21.688 -27.016 -8.078 1 98.25 37 ALA B O 1
ATOM 3270 N N . ASP B 1 38 ? -20.875 -29.141 -7.969 1 98.19 38 ASP B N 1
ATOM 3271 C CA . ASP B 1 38 ? -22 -29.656 -7.188 1 98.19 38 ASP B CA 1
ATOM 3272 C C . ASP B 1 38 ? -22.062 -28.984 -5.82 1 98.19 38 ASP B C 1
ATOM 3274 O O . ASP B 1 38 ? -23.141 -28.562 -5.379 1 98.19 38 ASP B O 1
ATOM 3278 N N . TYR B 1 39 ? -21 -28.938 -5.203 1 97.88 39 TYR B N 1
ATOM 3279 C CA . TYR B 1 39 ? -20.922 -28.297 -3.895 1 97.88 39 TYR B CA 1
ATOM 3280 C C . TYR B 1 39 ? -21.375 -26.844 -3.971 1 97.88 39 TYR B C 1
ATOM 3282 O O . TYR B 1 39 ? -22.219 -26.406 -3.178 1 97.88 39 TYR B O 1
ATOM 3290 N N . TYR B 1 40 ? -20.781 -26.094 -4.906 1 98.12 40 TYR B N 1
ATOM 3291 C CA . TYR B 1 40 ? -21 -24.656 -5.055 1 98.12 40 TYR B CA 1
ATOM 3292 C C . TYR B 1 40 ? -22.469 -24.344 -5.297 1 98.12 40 TYR B C 1
ATOM 3294 O O . TYR B 1 40 ? -23.031 -23.469 -4.648 1 98.12 40 TYR B O 1
ATOM 3302 N N . PHE B 1 41 ? -23.109 -25.047 -6.129 1 98.31 41 PHE B N 1
ATOM 3303 C CA . PHE B 1 41 ? -24.516 -24.766 -6.457 1 98.31 41 PHE B CA 1
ATOM 3304 C C . PHE B 1 41 ? -25.438 -25.25 -5.336 1 98.31 41 PHE B C 1
ATOM 3306 O O . PHE B 1 41 ? -26.5 -24.656 -5.109 1 98.31 41 PHE B O 1
ATOM 3313 N N . ARG B 1 42 ? -25.047 -26.266 -4.625 1 98.19 42 ARG B N 1
ATOM 3314 C CA . ARG B 1 42 ? -25.828 -26.703 -3.469 1 98.19 42 ARG B CA 1
ATOM 3315 C C . ARG B 1 42 ? -25.766 -25.672 -2.348 1 98.19 42 ARG B C 1
ATOM 3317 O O . ARG B 1 42 ? -26.797 -25.188 -1.88 1 98.19 42 ARG B O 1
ATOM 3324 N N . ILE B 1 43 ? -24.562 -25.234 -1.951 1 97.62 43 ILE B N 1
ATOM 3325 C CA . ILE B 1 43 ? -24.375 -24.406 -0.771 1 97.62 43 ILE B CA 1
ATOM 3326 C C . ILE B 1 43 ? -24.906 -23 -1.042 1 97.62 43 ILE B C 1
ATOM 3328 O O . ILE B 1 43 ? -25.297 -22.281 -0.113 1 97.62 43 ILE B O 1
ATOM 3332 N N . THR B 1 44 ? -24.938 -22.578 -2.322 1 97.75 44 THR B N 1
ATOM 3333 C CA . THR B 1 44 ? -25.438 -21.25 -2.684 1 97.75 44 THR B CA 1
ATOM 3334 C C . THR B 1 44 ? -26.922 -21.312 -3.033 1 97.75 44 THR B C 1
ATOM 3336 O O . THR B 1 44 ? -27.484 -20.375 -3.588 1 97.75 44 THR B O 1
ATOM 3339 N N . ASN B 1 45 ? -27.531 -22.469 -2.797 1 96.62 45 ASN B N 1
ATOM 3340 C CA . ASN B 1 45 ? -28.953 -22.672 -3.07 1 96.62 45 ASN B CA 1
ATOM 3341 C C . ASN B 1 45 ? -29.297 -22.328 -4.516 1 96.62 45 ASN B C 1
ATOM 3343 O O . ASN B 1 45 ? -30.219 -21.562 -4.77 1 96.62 45 ASN B O 1
ATOM 3347 N N . SER B 1 46 ? -28.5 -22.812 -5.453 1 97.06 46 SER B N 1
ATOM 3348 C CA . SER B 1 46 ? -28.656 -22.469 -6.867 1 97.06 46 SER B CA 1
ATOM 3349 C C . SER B 1 46 ? -28.828 -23.734 -7.715 1 97.06 46 SER B C 1
ATOM 3351 O O . SER B 1 46 ? -28.469 -23.75 -8.891 1 97.06 46 SER B O 1
ATOM 3353 N N . GLU B 1 47 ? -29.359 -24.781 -7.176 1 96.56 47 GLU B N 1
ATOM 3354 C CA . GLU B 1 47 ? -29.547 -26.047 -7.883 1 96.56 47 GLU B CA 1
ATOM 3355 C C . GLU B 1 47 ? -30.656 -25.938 -8.922 1 96.56 47 GLU B C 1
ATOM 3357 O O . GLU B 1 47 ? -30.781 -26.781 -9.805 1 96.56 47 GLU B O 1
ATOM 3362 N N . ASP B 1 48 ? -31.438 -24.891 -8.766 1 95.94 48 ASP B N 1
ATOM 3363 C CA . ASP B 1 48 ? -32.531 -24.672 -9.711 1 95.94 48 ASP B CA 1
ATOM 3364 C C . ASP B 1 48 ? -32 -24.125 -11.031 1 95.94 48 ASP B C 1
ATOM 3366 O O . ASP B 1 48 ? -32.781 -23.797 -11.938 1 95.94 48 ASP B O 1
ATOM 3370 N N . LYS B 1 49 ? -30.703 -24 -11.203 1 95.31 49 LYS B N 1
ATOM 3371 C CA . LYS B 1 49 ? -30.047 -23.5 -12.414 1 95.31 49 LYS B CA 1
ATOM 3372 C C . LYS B 1 49 ? -29.141 -24.562 -13.023 1 95.31 49 LYS B C 1
ATOM 3374 O O . LYS B 1 49 ? -27.938 -24.328 -13.18 1 95.31 49 LYS B O 1
ATOM 3379 N N . PRO B 1 50 ? -29.688 -25.672 -13.531 1 96.69 50 PRO B N 1
ATOM 3380 C CA . PRO B 1 50 ? -28.875 -26.797 -13.984 1 96.69 50 PRO B CA 1
ATOM 3381 C C . PRO B 1 50 ? -27.984 -26.438 -15.172 1 96.69 50 PRO B C 1
ATOM 3383 O O . PRO B 1 50 ? -26.859 -26.953 -15.281 1 96.69 50 PRO B O 1
ATOM 3386 N N . GLU B 1 51 ? -28.438 -25.609 -16.094 1 97.12 51 GLU B N 1
ATOM 3387 C CA . GLU B 1 51 ? -27.641 -25.219 -17.25 1 97.12 51 GLU B CA 1
ATOM 3388 C C . GLU B 1 51 ? -26.406 -24.422 -16.844 1 97.12 51 GLU B C 1
ATOM 3390 O O . GLU B 1 51 ? -25.312 -24.625 -17.359 1 97.12 51 GLU B O 1
ATOM 3395 N N . LEU B 1 52 ? -26.688 -23.469 -15.914 1 97.31 52 LEU B N 1
ATOM 3396 C CA . LEU B 1 52 ? -25.594 -22.656 -15.398 1 97.31 52 LEU B CA 1
ATOM 3397 C C . LEU B 1 52 ? -24.594 -23.531 -14.641 1 97.31 52 LEU B C 1
ATOM 3399 O O . LEU B 1 52 ? -23.391 -23.312 -14.719 1 97.31 52 LEU B O 1
ATOM 3403 N N . LYS B 1 53 ? -25.031 -24.5 -13.922 1 97.94 53 LYS B N 1
ATOM 3404 C CA . LYS B 1 53 ? -24.172 -25.438 -13.211 1 97.94 53 LYS B CA 1
ATOM 3405 C C . LYS B 1 53 ? -23.281 -26.219 -14.172 1 97.94 53 LYS B C 1
ATOM 3407 O O . LYS B 1 53 ? -22.094 -26.422 -13.914 1 97.94 53 LYS B O 1
ATOM 3412 N N . GLU B 1 54 ? -23.859 -26.703 -15.219 1 97.56 54 GLU B N 1
ATOM 3413 C CA . GLU B 1 54 ? -23.094 -27.453 -16.203 1 97.56 54 GLU B CA 1
ATOM 3414 C C . GLU B 1 54 ? -22.016 -26.578 -16.844 1 97.56 54 GLU B C 1
ATOM 3416 O O . GLU B 1 54 ? -20.906 -27.047 -17.109 1 97.56 54 GLU B O 1
ATOM 3421 N N . LYS B 1 55 ? -22.406 -25.391 -17.141 1 96.69 55 LYS B N 1
ATOM 3422 C CA . LYS B 1 55 ? -21.406 -24.438 -17.656 1 96.69 55 LYS B CA 1
ATOM 3423 C C . LYS B 1 55 ? -20.266 -24.266 -16.672 1 96.69 55 LYS B C 1
ATOM 3425 O O . LYS B 1 55 ? -19.094 -24.25 -17.062 1 96.69 55 LYS B O 1
ATOM 3430 N N . PHE B 1 56 ? -20.656 -24.109 -15.391 1 97.75 56 PHE B N 1
ATOM 3431 C CA . PHE B 1 56 ? -19.656 -23.938 -14.352 1 97.75 56 PHE B CA 1
ATOM 3432 C C . PHE B 1 56 ? -18.797 -25.188 -14.219 1 97.75 56 PHE B C 1
ATOM 3434 O O . PHE B 1 56 ? -17.578 -25.094 -14 1 97.75 56 PHE B O 1
ATOM 3441 N N . ARG B 1 57 ? -19.312 -26.312 -14.312 1 98 57 ARG B N 1
ATOM 3442 C CA . ARG B 1 57 ? -18.562 -27.578 -14.281 1 98 57 ARG B CA 1
ATOM 3443 C C . ARG B 1 57 ? -17.516 -27.609 -15.375 1 98 57 ARG B C 1
ATOM 3445 O O . ARG B 1 57 ? -16.375 -28.031 -15.125 1 98 57 ARG B O 1
ATOM 3452 N N . ARG B 1 58 ? -17.844 -27.203 -16.516 1 96.94 58 ARG B N 1
ATOM 3453 C CA . ARG B 1 58 ? -16.891 -27.141 -17.625 1 96.94 58 ARG B CA 1
ATOM 3454 C C . ARG B 1 58 ? -15.758 -26.172 -17.328 1 96.94 58 ARG B C 1
ATOM 3456 O O . ARG B 1 58 ? -14.609 -26.422 -17.688 1 96.94 58 ARG B O 1
ATOM 3463 N N . MET B 1 59 ? -16.125 -25.031 -16.719 1 95.88 59 MET B N 1
ATOM 3464 C CA . MET B 1 59 ? -15.094 -24.078 -16.297 1 95.88 59 MET B CA 1
ATOM 3465 C C . MET B 1 59 ? -14.125 -24.719 -15.312 1 95.88 59 MET B C 1
ATOM 3467 O O . MET B 1 59 ? -12.906 -24.547 -15.438 1 95.88 59 MET B O 1
ATOM 3471 N N . CYS B 1 60 ? -14.633 -25.422 -14.367 1 97.81 60 CYS B N 1
ATOM 3472 C CA . CYS B 1 60 ? -13.805 -26.109 -13.391 1 97.81 60 CYS B CA 1
ATOM 3473 C C . CYS B 1 60 ? -12.898 -27.141 -14.055 1 97.81 60 CYS B C 1
ATOM 3475 O O . CYS B 1 60 ? -11.711 -27.219 -13.742 1 97.81 60 CYS B O 1
ATOM 3477 N N . GLU B 1 61 ? -13.422 -27.875 -14.969 1 96.56 61 GLU B N 1
ATOM 3478 C CA . GLU B 1 61 ? -12.664 -28.906 -15.672 1 96.56 61 GLU B CA 1
ATOM 3479 C C . GLU B 1 61 ? -11.547 -28.297 -16.516 1 96.56 61 GLU B C 1
ATOM 3481 O O . GLU B 1 61 ? -10.438 -28.844 -16.578 1 96.56 61 GLU B O 1
ATOM 3486 N N . LYS B 1 62 ? -11.797 -27.188 -17.109 1 95.62 62 LYS B N 1
ATOM 3487 C CA . LYS B 1 62 ? -10.844 -26.547 -18.016 1 95.62 62 LYS B CA 1
ATOM 3488 C C . LYS B 1 62 ? -9.812 -25.734 -17.234 1 95.62 62 LYS B C 1
ATOM 3490 O O . LYS B 1 62 ? -8.805 -25.297 -17.797 1 95.62 62 LYS B O 1
ATOM 3495 N N . SER B 1 63 ? -10.039 -25.5 -15.977 1 96.06 63 SER B N 1
ATOM 3496 C CA . SER B 1 63 ? -9.156 -24.688 -15.156 1 96.06 63 SER B CA 1
ATOM 3497 C C . SER B 1 63 ? -7.805 -25.359 -14.945 1 96.06 63 SER B C 1
ATOM 3499 O O . SER B 1 63 ? -6.836 -24.719 -14.539 1 96.06 63 SER B O 1
ATOM 3501 N N . MET B 1 64 ? -7.695 -26.625 -15.164 1 96.31 64 MET B N 1
ATOM 3502 C CA . MET B 1 64 ? -6.516 -27.469 -14.93 1 96.31 64 MET B CA 1
ATOM 3503 C C . MET B 1 64 ? -6.152 -27.5 -13.453 1 96.31 64 MET B C 1
ATOM 3505 O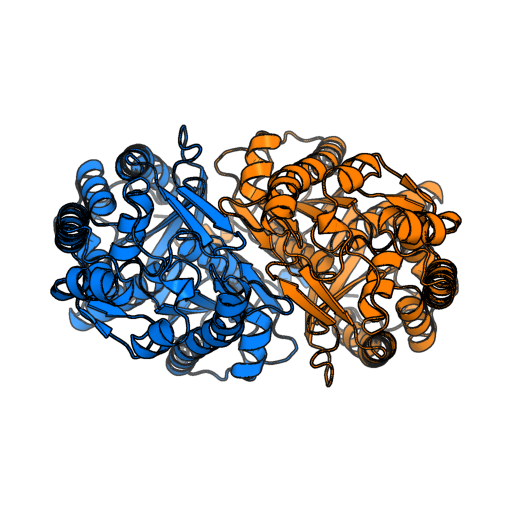 O . MET B 1 64 ? -5.012 -27.781 -13.094 1 96.31 64 MET B O 1
ATOM 3509 N N . ILE B 1 65 ? -7.078 -27.125 -12.609 1 98.44 65 ILE B N 1
ATOM 3510 C CA . ILE B 1 65 ? -6.926 -27.188 -11.164 1 98.44 65 ILE B CA 1
ATOM 3511 C C . ILE B 1 65 ? -7.477 -28.516 -10.633 1 98.44 65 ILE B C 1
ATOM 3513 O O . ILE B 1 65 ? -8.539 -28.969 -11.07 1 98.44 65 ILE B O 1
ATOM 3517 N N . ASN B 1 66 ? -6.691 -29.172 -9.75 1 98.62 66 ASN B N 1
ATOM 3518 C CA . ASN B 1 66 ? -7.168 -30.375 -9.078 1 98.62 66 ASN B CA 1
ATOM 3519 C C . ASN B 1 66 ? -7.727 -30.062 -7.691 1 98.62 66 ASN B C 1
ATOM 3521 O O . ASN B 1 66 ? -8.766 -30.594 -7.305 1 98.62 66 ASN B O 1
ATOM 3525 N N . THR B 1 67 ? -6.957 -29.25 -6.957 1 98.69 67 THR B N 1
ATOM 3526 C CA . THR B 1 67 ? -7.352 -28.906 -5.594 1 98.69 67 THR B CA 1
ATOM 3527 C C . THR B 1 67 ? -7.141 -27.422 -5.332 1 98.69 67 THR B C 1
ATOM 3529 O O . THR B 1 67 ? -6.332 -26.781 -6.004 1 98.69 67 THR B O 1
ATOM 3532 N N . ARG B 1 68 ? -7.906 -26.922 -4.457 1 98.19 68 ARG B N 1
ATOM 3533 C CA . ARG B 1 68 ? -7.734 -25.594 -3.887 1 98.19 68 ARG B CA 1
ATOM 3534 C C . ARG B 1 68 ? -7.938 -25.625 -2.375 1 98.19 68 ARG B C 1
ATOM 3536 O O . ARG B 1 68 ? -8.531 -26.547 -1.837 1 98.19 68 ARG B O 1
ATOM 3543 N N . TYR B 1 69 ? -7.398 -24.641 -1.769 1 98.81 69 TYR B N 1
ATOM 3544 C CA . TYR B 1 69 ? -7.578 -24.484 -0.329 1 98.81 69 TYR B CA 1
ATOM 3545 C C . TYR B 1 69 ? -8.336 -23.203 -0.01 1 98.81 69 TYR B C 1
ATOM 3547 O O . TYR B 1 69 ? -8.133 -22.172 -0.654 1 98.81 69 TYR B O 1
ATOM 3555 N N . MET B 1 70 ? -9.227 -23.328 0.943 1 98.25 70 MET B N 1
ATOM 3556 C CA . MET B 1 70 ? -10.07 -22.172 1.252 1 98.25 70 MET B CA 1
ATOM 3557 C C . MET B 1 70 ? -10.312 -22.062 2.754 1 98.25 70 MET B C 1
ATOM 3559 O O . MET B 1 70 ? -10.469 -23.078 3.439 1 98.25 70 MET B O 1
ATOM 3563 N N . HIS B 1 71 ? -10.289 -20.844 3.207 1 98.5 71 HIS B N 1
ATOM 3564 C CA . HIS B 1 71 ? -10.727 -20.578 4.574 1 98.5 71 HIS B CA 1
ATOM 3565 C C . HIS B 1 71 ? -12.211 -20.891 4.75 1 98.5 71 HIS B C 1
ATOM 3567 O O . HIS B 1 71 ? -12.633 -21.344 5.816 1 98.5 71 HIS B O 1
ATOM 3573 N N . LEU B 1 72 ? -12.984 -20.609 3.746 1 98 72 LEU B N 1
ATOM 3574 C CA . LEU B 1 72 ? -14.422 -20.875 3.764 1 98 72 LEU B CA 1
ATOM 3575 C C . LEU B 1 72 ? -14.703 -22.359 3.895 1 98 72 LEU B C 1
ATOM 3577 O O . LEU B 1 72 ? -14.07 -23.188 3.223 1 98 72 LEU B O 1
ATOM 3581 N N . THR B 1 73 ? -15.531 -22.688 4.734 1 97.94 73 THR B N 1
ATOM 3582 C CA . THR B 1 73 ? -16.062 -24.031 4.898 1 97.94 73 THR B CA 1
ATOM 3583 C C . THR B 1 73 ? -17.578 -24.047 4.723 1 97.94 73 THR B C 1
ATOM 3585 O O . THR B 1 73 ? -18.203 -22.984 4.719 1 97.94 73 THR B O 1
ATOM 3588 N N . GLU B 1 74 ? -18.062 -25.25 4.555 1 97.38 74 GLU B N 1
ATOM 3589 C CA . GLU B 1 74 ? -19.5 -25.375 4.445 1 97.38 74 GLU B CA 1
ATOM 3590 C C . GLU B 1 74 ? -20.203 -24.812 5.684 1 97.38 74 GLU B C 1
ATOM 3592 O O . GLU B 1 74 ? -21.203 -24.109 5.57 1 97.38 74 GLU B O 1
ATOM 3597 N N . ASP B 1 75 ? -19.688 -25.062 6.828 1 98 75 ASP B N 1
ATOM 3598 C CA . ASP B 1 75 ? -20.266 -24.594 8.086 1 98 75 ASP B CA 1
ATOM 3599 C C . ASP B 1 75 ? -20.266 -23.062 8.156 1 98 75 ASP B C 1
ATOM 3601 O O . ASP B 1 75 ? -21.25 -22.453 8.562 1 98 75 ASP B O 1
ATOM 3605 N N . LEU B 1 76 ? -19.172 -22.484 7.816 1 97.88 76 LEU B N 1
ATOM 3606 C CA . LEU B 1 76 ? -19.078 -21.016 7.828 1 97.88 76 LEU B CA 1
ATOM 3607 C C . LEU B 1 76 ? -20.094 -20.391 6.891 1 97.88 76 LEU B C 1
ATOM 3609 O O . LEU B 1 76 ? -20.719 -19.391 7.227 1 97.88 76 LEU B O 1
ATOM 3613 N N . LEU B 1 77 ? -20.25 -21 5.754 1 98 77 LEU B N 1
ATOM 3614 C CA . LEU B 1 77 ? -21.172 -20.484 4.762 1 98 77 LEU B CA 1
ATOM 3615 C C . LEU B 1 77 ? -22.625 -20.641 5.23 1 98 77 LEU B C 1
ATOM 3617 O O . LEU B 1 77 ? -23.453 -19.75 4.996 1 98 77 LEU B O 1
ATOM 3621 N N . LYS B 1 78 ? -22.922 -21.75 5.879 1 97.88 78 LYS B N 1
ATOM 3622 C CA . LYS B 1 78 ? -24.25 -21.953 6.434 1 97.88 78 LYS B CA 1
ATOM 3623 C C . LYS B 1 78 ? -24.562 -20.906 7.504 1 97.88 78 LYS B C 1
ATOM 3625 O O . LYS B 1 78 ? -25.719 -20.484 7.641 1 97.88 78 LYS B O 1
ATOM 3630 N N . GLN B 1 79 ? -23.562 -20.469 8.188 1 97.62 79 GLN B N 1
ATOM 3631 C CA . GLN B 1 79 ? -23.719 -19.484 9.25 1 97.62 79 GLN B CA 1
ATOM 3632 C C . GLN B 1 79 ? -23.797 -18.062 8.68 1 97.62 79 GLN B C 1
ATOM 3634 O O . GLN B 1 79 ? -24.219 -17.141 9.367 1 97.62 79 GLN B O 1
ATOM 3639 N N . ASN B 1 80 ? -23.406 -17.922 7.43 1 97.69 80 ASN B N 1
ATOM 3640 C CA . ASN B 1 80 ? -23.406 -16.641 6.742 1 97.69 80 ASN B CA 1
ATOM 3641 C C . ASN B 1 80 ? -24.062 -16.734 5.371 1 97.69 80 ASN B C 1
ATOM 3643 O O . ASN B 1 80 ? -23.422 -16.531 4.348 1 97.69 80 ASN B O 1
ATOM 3647 N N . PRO B 1 81 ? -25.375 -16.953 5.363 1 97.19 81 PRO B N 1
ATOM 3648 C CA . PRO B 1 81 ? -26.047 -17.188 4.09 1 97.19 81 PRO B CA 1
ATOM 3649 C C . PRO B 1 81 ? -25.906 -16.031 3.111 1 97.19 81 PRO B C 1
ATOM 3651 O O . PRO B 1 81 ? -25.984 -16.234 1.896 1 97.19 81 PRO B O 1
ATOM 3654 N N . SER B 1 82 ? -25.672 -14.805 3.629 1 97.19 82 SER B N 1
ATOM 3655 C CA . SER B 1 82 ? -25.531 -13.648 2.756 1 97.19 82 SER B CA 1
ATOM 3656 C C . SER B 1 82 ? -24.266 -13.75 1.904 1 97.19 82 SER B C 1
ATOM 3658 O O . SER B 1 82 ? -24.172 -13.109 0.857 1 97.19 82 SER B O 1
ATOM 3660 N N . PHE B 1 83 ? -23.312 -14.531 2.311 1 97.56 83 PHE B N 1
ATOM 3661 C CA . PHE B 1 83 ? -22.109 -14.773 1.518 1 97.56 83 PHE B CA 1
ATOM 3662 C C . PHE B 1 83 ? -22.453 -15.516 0.229 1 97.56 83 PHE B C 1
ATOM 3664 O O . PHE B 1 83 ? -21.719 -15.43 -0.756 1 97.56 83 PHE B O 1
ATOM 3671 N N . CYS B 1 84 ? -23.578 -16.219 0.268 1 97 84 CYS B N 1
ATOM 3672 C CA . CYS B 1 84 ? -23.906 -17.156 -0.797 1 97 84 CYS B CA 1
ATOM 3673 C C . CYS B 1 84 ? -24.828 -16.516 -1.821 1 97 84 CYS B C 1
ATOM 3675 O O . CYS B 1 84 ? -25.172 -17.125 -2.84 1 97 84 CYS B O 1
ATOM 3677 N N . GLU B 1 85 ? -25.266 -15.297 -1.53 1 95.69 85 GLU B N 1
ATOM 3678 C CA . GLU B 1 85 ? -26.078 -14.539 -2.479 1 95.69 85 GLU B CA 1
ATOM 3679 C C . GLU B 1 85 ? -25.203 -13.656 -3.363 1 95.69 85 GLU B C 1
ATOM 3681 O O . GLU B 1 85 ? -24.219 -13.078 -2.898 1 95.69 85 GLU B O 1
ATOM 3686 N N . TYR B 1 86 ? -25.641 -13.484 -4.543 1 92.75 86 TYR B N 1
ATOM 3687 C CA . TYR B 1 86 ? -24.797 -12.789 -5.508 1 92.75 86 TYR B CA 1
ATOM 3688 C C . TYR B 1 86 ? -24.641 -11.32 -5.133 1 92.75 86 TYR B C 1
ATOM 3690 O O . TYR B 1 86 ? -23.547 -10.766 -5.199 1 92.75 86 TYR B O 1
ATOM 3698 N N . MET B 1 87 ? -25.703 -10.602 -4.711 1 90.69 87 MET B N 1
ATOM 3699 C CA . MET B 1 87 ? -25.578 -9.164 -4.516 1 90.69 87 MET B CA 1
ATOM 3700 C C . MET B 1 87 ? -26.016 -8.766 -3.109 1 90.69 87 MET B C 1
ATOM 3702 O O . MET B 1 87 ? -26.328 -7.602 -2.855 1 90.69 87 MET B O 1
ATOM 3706 N N . ALA B 1 88 ? -26.062 -9.672 -2.227 1 95 88 ALA B N 1
ATOM 3707 C CA . ALA B 1 88 ? -26.438 -9.32 -0.862 1 95 88 ALA B CA 1
ATOM 3708 C C . ALA B 1 88 ? -25.312 -8.57 -0.153 1 95 88 ALA B C 1
ATOM 3710 O O . ALA B 1 88 ? -24.141 -8.945 -0.261 1 95 88 ALA B O 1
ATOM 3711 N N . SER B 1 89 ? -25.688 -7.473 0.558 1 96.19 89 SER B N 1
ATOM 3712 C CA . SER B 1 89 ? -24.719 -6.77 1.384 1 96.19 89 SER B CA 1
ATOM 3713 C C . SER B 1 89 ? -24.203 -7.664 2.508 1 96.19 89 SER B C 1
ATOM 3715 O O . SER B 1 89 ? -24.984 -8.203 3.287 1 96.19 89 SER B O 1
ATOM 3717 N N . SER B 1 90 ? -22.875 -7.805 2.598 1 97.94 90 SER B N 1
ATOM 3718 C CA . SER B 1 90 ? -22.281 -8.68 3.604 1 97.94 90 SER B CA 1
ATOM 3719 C C . SER B 1 90 ? -20.844 -8.281 3.906 1 97.94 90 SER B C 1
ATOM 3721 O O . SER B 1 90 ? -20.062 -9.078 4.434 1 97.94 90 SER B O 1
ATOM 3723 N N . LEU B 1 91 ? -20.484 -7.047 3.586 1 98 91 LEU B N 1
ATOM 3724 C CA . LEU B 1 91 ? -19.094 -6.609 3.744 1 98 91 LEU B CA 1
ATOM 3725 C C . LEU B 1 91 ? -18.672 -6.66 5.207 1 98 91 LEU B C 1
ATOM 3727 O O . LEU B 1 91 ? -17.562 -7.074 5.523 1 98 91 LEU B O 1
ATOM 3731 N N . ASP B 1 92 ? -19.531 -6.211 6.086 1 98.06 92 ASP B N 1
ATOM 3732 C CA . ASP B 1 92 ? -19.172 -6.152 7.496 1 98.06 92 ASP B CA 1
ATOM 3733 C C . ASP B 1 92 ? -18.781 -7.531 8.023 1 98.06 92 ASP B C 1
ATOM 3735 O O . ASP B 1 92 ? -17.75 -7.676 8.695 1 98.06 92 ASP B O 1
ATOM 3739 N N . ALA B 1 93 ? -19.625 -8.516 7.691 1 98.19 93 ALA B N 1
ATOM 3740 C CA . ALA B 1 93 ? -19.344 -9.875 8.141 1 98.19 93 ALA B CA 1
ATOM 3741 C C . ALA B 1 93 ? -18.062 -10.414 7.52 1 98.19 93 ALA B C 1
ATOM 3743 O O . ALA B 1 93 ? -17.297 -11.125 8.18 1 98.19 93 ALA B O 1
ATOM 3744 N N . ARG B 1 94 ? -17.844 -10.172 6.305 1 98.44 94 ARG B N 1
ATOM 3745 C CA . ARG B 1 94 ? -16.625 -10.602 5.621 1 98.44 94 ARG B CA 1
ATOM 3746 C C . ARG B 1 94 ? -15.391 -9.945 6.242 1 98.44 94 ARG B C 1
ATOM 3748 O O . ARG B 1 94 ? -14.391 -10.617 6.492 1 98.44 94 ARG B O 1
ATOM 3755 N N . GLN B 1 95 ? -15.469 -8.625 6.488 1 98.12 95 GLN B N 1
ATOM 3756 C CA . GLN B 1 95 ? -14.383 -7.879 7.113 1 98.12 95 GLN B CA 1
ATOM 3757 C C . GLN B 1 95 ? -14.039 -8.445 8.484 1 98.12 95 GLN B C 1
ATOM 3759 O O . GLN B 1 95 ? -12.867 -8.555 8.844 1 98.12 95 GLN B O 1
ATOM 3764 N N . ASP B 1 96 ? -15.047 -8.836 9.227 1 97.94 96 ASP B N 1
ATOM 3765 C CA . ASP B 1 96 ? -14.82 -9.406 10.547 1 97.94 96 ASP B CA 1
ATOM 3766 C C . ASP B 1 96 ? -13.945 -10.648 10.469 1 97.94 96 ASP B C 1
ATOM 3768 O O . ASP B 1 96 ? -13.18 -10.938 11.391 1 97.94 96 ASP B O 1
ATOM 3772 N N . ILE B 1 97 ? -14.039 -11.312 9.391 1 98.38 97 ILE B N 1
ATOM 3773 C CA . ILE B 1 97 ? -13.281 -12.547 9.219 1 98.38 97 ILE B CA 1
ATOM 3774 C C . ILE B 1 97 ? -11.891 -12.234 8.672 1 98.38 97 ILE B C 1
ATOM 3776 O O . ILE B 1 97 ? -10.883 -12.578 9.297 1 98.38 97 ILE B O 1
ATOM 3780 N N . VAL B 1 98 ? -11.812 -11.492 7.629 1 98.5 98 VAL B N 1
ATOM 3781 C CA . VAL B 1 98 ? -10.562 -11.414 6.871 1 98.5 98 VAL B CA 1
ATOM 3782 C C . VAL B 1 98 ? -9.578 -10.492 7.59 1 98.5 98 VAL B C 1
ATOM 3784 O O . VAL B 1 98 ? -8.367 -10.672 7.484 1 98.5 98 VAL B O 1
ATOM 3787 N N . VAL B 1 99 ? -10.008 -9.523 8.328 1 98.19 99 VAL B N 1
ATOM 3788 C CA . VAL B 1 99 ? -9.117 -8.641 9.07 1 98.19 99 VAL B CA 1
ATOM 3789 C C . VAL B 1 99 ? -8.297 -9.461 10.062 1 98.19 99 VAL B C 1
ATOM 3791 O O . VAL B 1 99 ? -7.133 -9.148 10.32 1 98.19 99 VAL B O 1
ATOM 3794 N N . ASN B 1 100 ? -8.914 -10.508 10.539 1 98 100 ASN B N 1
ATOM 3795 C CA . ASN B 1 100 ? -8.234 -11.352 11.516 1 98 100 ASN B CA 1
ATOM 3796 C C . ASN B 1 100 ? -7.523 -12.523 10.852 1 98 100 ASN B C 1
ATOM 3798 O O . ASN B 1 100 ? -6.41 -12.883 11.242 1 98 100 ASN B O 1
ATOM 3802 N N . GLU B 1 101 ? -8.086 -13.102 9.844 1 98.75 101 GLU B N 1
ATOM 3803 C CA . GLU B 1 101 ? -7.621 -14.383 9.328 1 98.75 101 GLU B CA 1
ATOM 3804 C C . GLU B 1 101 ? -6.508 -14.195 8.297 1 98.75 101 GLU B C 1
ATOM 3806 O O . GLU B 1 101 ? -5.625 -15.047 8.164 1 98.75 101 GLU B O 1
ATOM 3811 N N . VAL B 1 102 ? -6.5 -13.078 7.637 1 98.81 102 VAL B N 1
ATOM 3812 C CA . VAL B 1 102 ? -5.473 -12.828 6.629 1 98.81 102 VAL B CA 1
ATOM 3813 C C . VAL B 1 102 ? -4.102 -12.75 7.293 1 98.81 102 VAL B C 1
ATOM 3815 O O . VAL B 1 102 ? -3.17 -13.453 6.891 1 98.81 102 VAL B O 1
ATOM 3818 N N . PRO B 1 103 ? -3.926 -11.938 8.352 1 98.88 103 PRO B N 1
ATOM 3819 C CA . PRO B 1 103 ? -2.615 -11.906 9.008 1 98.88 103 PRO B CA 1
ATOM 3820 C C . PRO B 1 103 ? -2.256 -13.234 9.672 1 98.88 103 PRO B C 1
ATOM 3822 O O . PRO B 1 103 ? -1.079 -13.602 9.734 1 98.88 103 PRO B O 1
ATOM 3825 N N . LYS B 1 104 ? -3.242 -14 10.141 1 98.88 104 LYS B N 1
ATOM 3826 C CA . LYS B 1 104 ? -2.965 -15.289 10.758 1 98.88 104 LYS B CA 1
ATOM 3827 C C . LYS B 1 104 ? -2.404 -16.281 9.734 1 98.88 104 LYS B C 1
ATOM 3829 O O . LYS B 1 104 ? -1.464 -17.016 10.031 1 98.88 104 LYS B O 1
ATOM 3834 N N . LEU B 1 105 ? -3.031 -16.328 8.578 1 98.94 105 LEU B N 1
ATOM 3835 C CA . LEU B 1 105 ? -2.498 -17.172 7.52 1 98.94 105 LEU B CA 1
ATOM 3836 C C . LEU B 1 105 ? -1.099 -16.719 7.113 1 98.94 105 LEU B C 1
ATOM 3838 O O . LEU B 1 105 ? -0.212 -17.547 6.898 1 98.94 105 LEU B O 1
ATOM 3842 N N . GLY B 1 106 ? -0.917 -15.398 6.996 1 98.94 106 GLY B N 1
ATOM 3843 C CA . GLY B 1 106 ? 0.402 -14.852 6.723 1 98.94 106 GLY B CA 1
ATOM 3844 C C . GLY B 1 106 ? 1.438 -15.242 7.762 1 98.94 106 GLY B C 1
ATOM 3845 O O . GLY B 1 106 ? 2.596 -15.5 7.426 1 98.94 106 GLY B O 1
ATOM 3846 N N . LYS B 1 107 ? 1.023 -15.289 8.992 1 98.94 107 LYS B N 1
ATOM 3847 C CA . LYS B 1 107 ? 1.912 -15.664 10.086 1 98.94 107 LYS B CA 1
ATOM 3848 C C . LYS B 1 107 ? 2.457 -17.078 9.883 1 98.94 107 LYS B C 1
ATOM 3850 O O . LYS B 1 107 ? 3.643 -17.328 10.109 1 98.94 107 LYS B O 1
ATOM 3855 N N . GLU B 1 108 ? 1.603 -17.969 9.445 1 98.94 108 GLU B N 1
ATOM 3856 C CA . GLU B 1 108 ? 2.035 -19.344 9.227 1 98.94 108 GLU B CA 1
ATOM 3857 C C . GLU B 1 108 ? 3.139 -19.422 8.172 1 98.94 108 GLU B C 1
ATOM 3859 O O . GLU B 1 108 ? 4.148 -20.094 8.375 1 98.94 108 GLU B O 1
ATOM 3864 N N . ALA B 1 109 ? 2.939 -18.75 7.082 1 98.94 109 ALA B N 1
ATOM 3865 C CA . ALA B 1 109 ? 3.965 -18.719 6.043 1 98.94 109 ALA B CA 1
ATOM 3866 C C . ALA B 1 109 ? 5.238 -18.047 6.547 1 98.94 109 ALA B C 1
ATOM 3868 O O . ALA B 1 109 ? 6.344 -18.516 6.281 1 98.94 109 ALA B O 1
ATOM 3869 N N . ALA B 1 110 ? 5.086 -16.938 7.262 1 98.94 110 ALA B N 1
ATOM 3870 C CA . ALA B 1 110 ? 6.219 -16.172 7.777 1 98.94 110 ALA B CA 1
ATOM 3871 C C . ALA B 1 110 ? 7.055 -17.016 8.734 1 98.94 110 ALA B C 1
ATOM 3873 O O . ALA B 1 110 ? 8.289 -17 8.68 1 98.94 110 ALA B O 1
ATOM 3874 N N . LEU B 1 111 ? 6.367 -17.734 9.594 1 98.94 111 LEU B N 1
ATOM 3875 C CA . LEU B 1 111 ? 7.082 -18.562 10.555 1 98.94 111 LEU B CA 1
ATOM 3876 C C . LEU B 1 111 ? 7.898 -19.641 9.852 1 98.94 111 LEU B C 1
ATOM 3878 O O . LEU B 1 111 ? 9.016 -19.953 10.273 1 98.94 111 LEU B O 1
ATOM 3882 N N . ARG B 1 112 ? 7.387 -20.219 8.789 1 98.88 112 ARG B N 1
ATOM 3883 C CA . ARG B 1 112 ? 8.125 -21.219 8.016 1 98.88 112 ARG B CA 1
ATOM 3884 C C . ARG B 1 112 ? 9.336 -20.609 7.336 1 98.88 112 ARG B C 1
ATOM 3886 O O . ARG B 1 112 ? 10.406 -21.219 7.289 1 98.88 112 ARG B O 1
ATOM 3893 N N . ALA B 1 113 ? 9.164 -19.422 6.789 1 98.88 113 ALA B N 1
ATOM 3894 C CA . ALA B 1 113 ? 10.289 -18.719 6.172 1 98.88 113 ALA B CA 1
ATOM 3895 C C . ALA B 1 113 ? 11.367 -18.406 7.203 1 98.88 113 ALA B C 1
ATOM 3897 O O . ALA B 1 113 ? 12.562 -18.562 6.934 1 98.88 113 ALA B O 1
ATOM 3898 N N . ILE B 1 114 ? 10.953 -17.891 8.352 1 98.88 114 ILE B N 1
ATOM 3899 C CA . ILE B 1 114 ? 11.891 -17.531 9.406 1 98.88 114 ILE B CA 1
ATOM 3900 C C . ILE B 1 114 ? 12.633 -18.766 9.891 1 98.88 114 ILE B C 1
ATOM 3902 O O . ILE B 1 114 ? 13.844 -18.719 10.125 1 98.88 114 ILE B O 1
ATOM 3906 N N . LYS B 1 115 ? 11.891 -19.844 10.086 1 98.56 115 LYS B N 1
ATOM 3907 C CA . LYS B 1 115 ? 12.523 -21.094 10.484 1 98.56 115 LYS B CA 1
ATOM 3908 C C . LYS B 1 115 ? 13.578 -21.516 9.469 1 98.56 115 LYS B C 1
ATOM 3910 O O . LYS B 1 115 ? 14.688 -21.906 9.844 1 98.56 115 LYS B O 1
ATOM 3915 N N . GLU B 1 116 ? 13.234 -21.469 8.227 1 98.25 116 GLU B N 1
ATOM 3916 C CA . GLU B 1 116 ? 14.195 -21.828 7.184 1 98.25 116 GLU B CA 1
ATOM 3917 C C . GLU B 1 116 ? 15.391 -20.875 7.184 1 98.25 116 GLU B C 1
ATOM 3919 O O . GLU B 1 116 ? 16.531 -21.312 6.984 1 98.25 116 GLU B O 1
ATOM 3924 N N . TRP B 1 117 ? 15.109 -19.625 7.285 1 98.5 117 TRP B N 1
ATOM 3925 C CA . TRP B 1 117 ? 16.141 -18.609 7.312 1 98.5 117 TRP B CA 1
ATOM 3926 C C . TRP B 1 117 ? 17.156 -18.891 8.414 1 98.5 117 TRP B C 1
ATOM 3928 O O . TRP B 1 117 ? 18.359 -18.656 8.242 1 98.5 117 TRP B O 1
ATOM 3938 N N . GLY B 1 118 ? 16.656 -19.359 9.57 1 97.5 118 GLY B N 1
ATOM 3939 C CA . GLY B 1 118 ? 17.531 -19.828 10.641 1 97.5 118 GLY B CA 1
ATOM 3940 C C . GLY B 1 118 ? 18.109 -18.719 11.484 1 97.5 118 GLY B C 1
ATOM 3941 O O . GLY B 1 118 ? 19.141 -18.891 12.117 1 97.5 118 GLY B O 1
ATOM 3942 N N . ARG B 1 119 ? 17.625 -17.594 11.445 1 97.56 119 ARG B N 1
ATOM 3943 C CA . ARG B 1 119 ? 18.078 -16.469 12.266 1 97.56 119 ARG B CA 1
ATOM 3944 C C . ARG B 1 119 ? 16.938 -15.938 13.141 1 97.56 119 ARG B C 1
ATOM 3946 O O . ARG B 1 119 ? 15.766 -16.203 12.875 1 97.56 119 ARG B O 1
ATOM 3953 N N . PRO B 1 120 ? 17.297 -15.234 14.203 1 97.44 120 PRO B N 1
ATOM 3954 C CA . PRO B 1 120 ? 16.266 -14.711 15.094 1 97.44 120 PRO B CA 1
ATOM 3955 C C . PRO B 1 120 ? 15.359 -13.688 14.414 1 97.44 120 PRO B C 1
ATOM 3957 O O . PRO B 1 120 ? 15.836 -12.867 13.625 1 97.44 120 PRO B O 1
ATOM 3960 N N . LYS B 1 121 ? 14.141 -13.719 14.781 1 97 121 LYS B N 1
ATOM 3961 C CA . LYS B 1 121 ? 13.164 -12.797 14.203 1 97 121 LYS B CA 1
ATOM 3962 C C . LYS B 1 121 ? 13.539 -11.344 14.484 1 97 121 LYS B C 1
ATOM 3964 O O . LYS B 1 121 ? 13.141 -10.445 13.75 1 97 121 LYS B O 1
ATOM 3969 N N . SER B 1 122 ? 14.305 -11.078 15.523 1 97.56 122 SER B N 1
ATOM 3970 C CA . SER B 1 122 ? 14.703 -9.719 15.883 1 97.56 122 SER B CA 1
ATOM 3971 C C . SER B 1 122 ? 15.609 -9.109 14.82 1 97.56 122 SER B C 1
ATOM 3973 O O . SER B 1 122 ? 15.836 -7.898 14.812 1 97.56 122 SER B O 1
ATOM 3975 N N . LYS B 1 123 ? 16.141 -9.922 13.93 1 98.31 123 LYS B N 1
ATOM 3976 C CA . LYS B 1 123 ? 17.016 -9.438 12.867 1 98.31 123 LYS B CA 1
ATOM 3977 C C . LYS B 1 123 ? 16.203 -8.945 11.672 1 98.31 123 LYS B C 1
ATOM 3979 O O . LYS B 1 123 ? 16.75 -8.297 10.773 1 98.31 123 LYS B O 1
ATOM 3984 N N . ILE B 1 124 ? 14.922 -9.234 11.727 1 98.88 124 ILE B N 1
ATOM 3985 C CA . ILE B 1 124 ? 14.062 -8.672 10.688 1 98.88 124 ILE B CA 1
ATOM 3986 C C . ILE B 1 124 ? 13.961 -7.16 10.867 1 98.88 124 ILE B C 1
ATOM 3988 O O . ILE B 1 124 ? 13.594 -6.68 11.938 1 98.88 124 ILE B O 1
ATOM 3992 N N . THR B 1 125 ? 14.25 -6.445 9.82 1 98.81 125 THR B N 1
ATOM 3993 C CA . THR B 1 125 ? 14.32 -4.992 9.922 1 98.81 125 THR B CA 1
ATOM 3994 C C . THR B 1 125 ? 13.141 -4.34 9.211 1 98.81 125 THR B C 1
ATOM 3996 O O . THR B 1 125 ? 12.789 -3.195 9.508 1 98.81 125 THR B O 1
ATOM 3999 N N . HIS B 1 126 ? 12.648 -4.988 8.211 1 98.94 126 HIS B N 1
ATOM 4000 C CA . HIS B 1 126 ? 11.516 -4.492 7.434 1 98.94 126 HIS B CA 1
ATOM 4001 C C . HIS B 1 126 ? 10.438 -5.562 7.285 1 98.94 126 HIS B C 1
ATOM 4003 O O . HIS B 1 126 ? 10.742 -6.758 7.262 1 98.94 126 HIS B O 1
ATOM 4009 N N . LEU B 1 127 ? 9.195 -5.137 7.188 1 98.94 127 LEU B N 1
ATOM 4010 C CA . LEU B 1 127 ? 8.062 -5.996 6.863 1 98.94 127 LEU B CA 1
ATOM 4011 C C . LEU B 1 127 ? 7.238 -5.402 5.727 1 98.94 127 LEU B C 1
ATOM 4013 O O . LEU B 1 127 ? 6.777 -4.262 5.816 1 98.94 127 LEU B O 1
ATOM 4017 N N . ILE B 1 128 ? 7.129 -6.121 4.645 1 98.94 128 ILE B N 1
ATOM 4018 C CA . ILE B 1 128 ? 6.164 -5.828 3.592 1 98.94 128 ILE B CA 1
ATOM 4019 C C . ILE B 1 128 ? 5 -6.809 3.672 1 98.94 128 ILE B C 1
ATOM 4021 O O . ILE B 1 128 ? 5.195 -8.023 3.598 1 98.94 128 ILE B O 1
ATOM 4025 N N . PHE B 1 129 ? 3.854 -6.336 3.879 1 98.94 129 PHE B N 1
ATOM 4026 C CA . PHE B 1 129 ? 2.662 -7.18 3.867 1 98.94 129 PHE B CA 1
ATOM 4027 C C . PHE B 1 129 ? 1.752 -6.812 2.701 1 98.94 129 PHE B C 1
ATOM 4029 O O . PHE B 1 129 ? 1.458 -5.633 2.482 1 98.94 129 PHE B O 1
ATOM 4036 N N . CYS B 1 130 ? 1.308 -7.816 1.914 1 98.81 130 CYS B N 1
ATOM 4037 C CA . CYS B 1 130 ? 0.479 -7.598 0.734 1 98.81 130 CYS B CA 1
ATOM 4038 C C . CYS B 1 130 ? -0.752 -8.492 0.758 1 98.81 130 CYS B C 1
ATOM 4040 O O . CYS B 1 130 ? -0.646 -9.695 1.015 1 98.81 130 CYS B O 1
ATOM 4042 N N . THR B 1 131 ? -1.903 -7.914 0.51 1 98.69 131 THR B N 1
ATOM 4043 C CA . THR B 1 131 ? -3.139 -8.68 0.427 1 98.69 131 THR B CA 1
ATOM 4044 C C . THR B 1 131 ? -4.211 -7.906 -0.333 1 98.69 131 THR B C 1
ATOM 4046 O O . THR B 1 131 ? -4.156 -6.68 -0.413 1 98.69 131 THR B O 1
ATOM 4049 N N . THR B 1 132 ? -5.18 -8.641 -0.845 1 97.25 132 THR B N 1
ATOM 4050 C CA . THR B 1 132 ? -6.305 -8.031 -1.546 1 97.25 132 THR B CA 1
ATOM 4051 C C . THR B 1 132 ? -7.504 -7.887 -0.614 1 97.25 132 THR B C 1
ATOM 4053 O O . THR B 1 132 ? -8.578 -7.457 -1.04 1 97.25 132 THR B O 1
ATOM 4056 N N . SER B 1 133 ? -7.375 -8.242 0.647 1 95.12 133 SER B N 1
ATOM 4057 C CA . SER B 1 133 ? -8.523 -8.234 1.545 1 95.12 133 SER B CA 1
ATOM 4058 C C . SER B 1 133 ? -8.133 -7.746 2.938 1 95.12 133 SER B C 1
ATOM 4060 O O . SER B 1 133 ? -6.965 -7.461 3.195 1 95.12 133 SER B O 1
ATOM 4062 N N . GLY B 1 134 ? -9.141 -7.492 3.717 1 96.06 134 GLY B N 1
ATOM 4063 C CA . GLY B 1 134 ? -8.93 -7.129 5.109 1 96.06 134 GLY B CA 1
ATOM 4064 C C . GLY B 1 134 ? -8.398 -5.719 5.281 1 96.06 134 GLY B C 1
ATOM 4065 O O . GLY B 1 134 ? -7.48 -5.488 6.074 1 96.06 134 GLY B O 1
ATOM 4066 N N . VAL B 1 135 ? -8.891 -4.816 4.465 1 95.88 135 VAL B N 1
ATOM 4067 C CA . VAL B 1 135 ? -8.453 -3.428 4.531 1 95.88 135 VAL B CA 1
ATOM 4068 C C . VAL B 1 135 ? -8.906 -2.801 5.848 1 95.88 135 VAL B C 1
ATOM 4070 O O . VAL B 1 135 ? -10.102 -2.709 6.117 1 95.88 135 VAL B O 1
ATOM 4073 N N . ASP B 1 136 ? -7.934 -2.402 6.637 1 96.12 136 ASP B N 1
ATOM 4074 C CA . ASP B 1 136 ? -8.195 -1.893 7.98 1 96.12 136 ASP B CA 1
ATOM 4075 C C . ASP B 1 136 ? -7.051 -1.009 8.461 1 96.12 136 ASP B C 1
ATOM 4077 O O . ASP B 1 136 ? -6.016 -0.904 7.801 1 96.12 136 ASP B O 1
ATOM 4081 N N . MET B 1 137 ? -7.293 -0.265 9.562 1 96.75 137 MET B N 1
ATOM 4082 C CA . MET B 1 137 ? -6.27 0.542 10.227 1 96.75 137 MET B CA 1
ATOM 4083 C C . MET B 1 137 ? -6.277 0.305 11.727 1 96.75 137 MET B C 1
ATOM 4085 O O . MET B 1 137 ? -7.297 0.508 12.391 1 96.75 137 MET B O 1
ATOM 4089 N N . PRO B 1 138 ? -5.234 -0.113 12.367 1 96.88 138 PRO B N 1
ATOM 4090 C CA . PRO B 1 138 ? -3.984 -0.439 11.68 1 96.88 138 PRO B CA 1
ATOM 4091 C C . PRO B 1 138 ? -4.113 -1.653 10.758 1 96.88 138 PRO B C 1
ATOM 4093 O O . PRO B 1 138 ? -5.117 -2.367 10.812 1 96.88 138 PRO B O 1
ATOM 4096 N N . GLY B 1 139 ? -3.184 -1.839 9.93 1 97.38 139 GLY B N 1
ATOM 4097 C CA . GLY B 1 139 ? -3.291 -2.816 8.859 1 97.38 139 GLY B CA 1
ATOM 4098 C C . GLY B 1 139 ? -2.768 -4.188 9.242 1 97.38 139 GLY B C 1
ATOM 4099 O O . GLY B 1 139 ? -2.445 -4.426 10.414 1 97.38 139 GLY B O 1
ATOM 4100 N N . ALA B 1 140 ? -2.795 -5.082 8.258 1 98.5 140 ALA B N 1
ATOM 4101 C CA . ALA B 1 140 ? -2.334 -6.453 8.445 1 98.5 140 ALA B CA 1
ATOM 4102 C C . ALA B 1 140 ? -0.852 -6.492 8.805 1 98.5 140 ALA B C 1
ATOM 4104 O O . ALA B 1 140 ? -0.404 -7.391 9.523 1 98.5 140 ALA B O 1
ATOM 4105 N N . ASP B 1 141 ? -0.068 -5.539 8.281 1 98.69 141 ASP B N 1
ATOM 4106 C CA . ASP B 1 141 ? 1.344 -5.438 8.641 1 98.69 141 ASP B CA 1
ATOM 4107 C C . ASP B 1 141 ? 1.519 -5.246 10.148 1 98.69 141 ASP B C 1
ATOM 4109 O O . ASP B 1 141 ? 2.354 -5.906 10.766 1 98.69 141 ASP B O 1
ATOM 4113 N N . PHE B 1 142 ? 0.719 -4.324 10.703 1 98.44 142 PHE B N 1
ATOM 4114 C CA . PHE B 1 142 ? 0.718 -4.07 12.141 1 98.44 142 PHE B CA 1
ATOM 4115 C C . PHE B 1 142 ? 0.321 -5.324 12.906 1 98.44 142 PHE B C 1
ATOM 4117 O O . PHE B 1 142 ? 0.996 -5.711 13.867 1 98.44 142 PHE B O 1
ATOM 4124 N N . ARG B 1 143 ? -0.74 -5.957 12.5 1 98.06 143 ARG B N 1
ATOM 4125 C CA . ARG B 1 143 ? -1.234 -7.152 13.18 1 98.06 143 ARG B CA 1
ATOM 4126 C C . ARG B 1 143 ? -0.21 -8.281 13.125 1 98.06 143 ARG B C 1
ATOM 4128 O O . ARG B 1 143 ? 0.008 -8.977 14.109 1 98.06 143 ARG B O 1
ATOM 4135 N N . LEU B 1 144 ? 0.37 -8.469 11.961 1 98.81 144 LEU B N 1
ATOM 4136 C CA . LEU B 1 144 ? 1.371 -9.523 11.828 1 98.81 144 LEU B CA 1
ATOM 4137 C C . LEU B 1 144 ? 2.572 -9.242 12.727 1 98.81 144 LEU B C 1
ATOM 4139 O O . LEU B 1 144 ? 3.154 -10.172 13.297 1 98.81 144 LEU B O 1
ATOM 4143 N N . THR B 1 145 ? 3.033 -7.969 12.805 1 98.75 145 THR B N 1
ATOM 4144 C CA . THR B 1 145 ? 4.129 -7.594 13.688 1 98.75 145 THR B CA 1
ATOM 4145 C C . THR B 1 145 ? 3.863 -8.078 15.109 1 98.75 145 THR B C 1
ATOM 4147 O O . THR B 1 145 ? 4.742 -8.656 15.75 1 98.75 145 THR B O 1
ATOM 4150 N N . LYS B 1 146 ? 2.664 -7.867 15.539 1 97.81 146 LYS B N 1
ATOM 4151 C CA . LYS B 1 146 ? 2.281 -8.289 16.891 1 97.81 146 LYS B CA 1
ATOM 4152 C C . LYS B 1 146 ? 2.213 -9.805 16.984 1 97.81 146 LYS B C 1
ATOM 4154 O O . LYS B 1 146 ? 2.717 -10.398 17.953 1 97.81 146 LYS B O 1
ATOM 4159 N N . LEU B 1 147 ? 1.591 -10.461 16 1 98.5 147 LEU B N 1
ATOM 4160 C CA . LEU B 1 147 ? 1.42 -11.906 16 1 98.5 147 LEU B CA 1
ATOM 4161 C C . LEU B 1 147 ? 2.77 -12.609 16.047 1 98.5 147 LEU B C 1
ATOM 4163 O O . LEU B 1 147 ? 2.916 -13.641 16.703 1 98.5 147 LEU B O 1
ATOM 4167 N N . LEU B 1 148 ? 3.758 -12.062 15.32 1 98.75 148 LEU B N 1
ATOM 4168 C CA . LEU B 1 148 ? 5.07 -12.688 15.219 1 98.75 148 LEU B CA 1
ATOM 4169 C C . LEU B 1 148 ? 5.973 -12.266 16.375 1 98.75 148 LEU B C 1
ATOM 4171 O O . LEU B 1 148 ? 7 -12.898 16.625 1 98.75 148 LEU B O 1
ATOM 4175 N N . GLY B 1 149 ? 5.594 -11.141 17.047 1 98.25 149 GLY B N 1
ATOM 4176 C CA . GLY B 1 149 ? 6.473 -10.586 18.062 1 98.25 149 GLY B CA 1
ATOM 4177 C C . GLY B 1 149 ? 7.707 -9.922 17.5 1 98.25 149 GLY B C 1
ATOM 4178 O O . GLY B 1 149 ? 8.812 -10.086 18.031 1 98.25 149 GLY B O 1
ATOM 4179 N N . LEU B 1 150 ? 7.574 -9.258 16.375 1 98.75 150 LEU B N 1
ATOM 4180 C CA . LEU B 1 150 ? 8.695 -8.508 15.82 1 98.75 150 LEU B CA 1
ATOM 4181 C C . LEU B 1 150 ? 8.984 -7.27 16.656 1 98.75 150 LEU B C 1
ATOM 4183 O O . LEU B 1 150 ? 8.141 -6.844 17.453 1 98.75 150 LEU B O 1
ATOM 4187 N N . ARG B 1 151 ? 10.188 -6.668 16.469 1 97.94 151 ARG B N 1
ATOM 4188 C CA . ARG B 1 151 ? 10.531 -5.43 17.156 1 97.94 151 ARG B CA 1
ATOM 4189 C C . ARG B 1 151 ? 9.555 -4.312 16.797 1 97.94 151 ARG B C 1
ATOM 4191 O O . ARG B 1 151 ? 9.141 -4.195 15.641 1 97.94 151 ARG B O 1
ATOM 4198 N N . PRO B 1 152 ? 9.203 -3.484 17.75 1 97.38 152 PRO B N 1
ATOM 4199 C CA . PRO B 1 152 ? 8.305 -2.363 17.453 1 97.38 152 PRO B CA 1
ATOM 4200 C C . PRO B 1 152 ? 8.883 -1.4 16.422 1 97.38 152 PRO B C 1
ATOM 4202 O O . PRO B 1 152 ? 8.148 -0.605 15.836 1 97.38 152 PRO B O 1
ATOM 4205 N N . SER B 1 153 ? 10.172 -1.467 16.219 1 97.88 153 SER B N 1
ATOM 4206 C CA . SER B 1 153 ? 10.844 -0.539 15.312 1 97.88 153 SER B CA 1
ATOM 4207 C C . SER B 1 153 ? 10.953 -1.122 13.906 1 97.88 153 SER B C 1
ATOM 4209 O O . SER B 1 153 ? 11.562 -0.52 13.023 1 97.88 153 SER B O 1
ATOM 4211 N N . VAL B 1 154 ? 10.398 -2.377 13.703 1 98.69 154 VAL B N 1
ATOM 4212 C CA . VAL B 1 154 ? 10.406 -2.906 12.344 1 98.69 154 VAL B CA 1
ATOM 4213 C C . VAL B 1 154 ? 9.727 -1.919 11.398 1 98.69 154 VAL B C 1
ATOM 4215 O O . VAL B 1 154 ? 8.672 -1.369 11.727 1 98.69 154 VAL B O 1
ATOM 4218 N N . LYS B 1 155 ? 10.344 -1.562 10.344 1 98.62 155 LYS B N 1
ATOM 4219 C CA . LYS B 1 155 ? 9.781 -0.625 9.375 1 98.62 155 LYS B CA 1
ATOM 4220 C C . LYS B 1 155 ? 8.828 -1.328 8.414 1 98.62 155 LYS B C 1
ATOM 4222 O O . LYS B 1 155 ? 9.234 -2.213 7.66 1 98.62 155 LYS B O 1
ATOM 4227 N N . ARG B 1 156 ? 7.59 -0.892 8.344 1 98.81 156 ARG B N 1
ATOM 4228 C CA . ARG B 1 156 ? 6.555 -1.676 7.676 1 98.81 156 ARG B CA 1
ATOM 4229 C C . ARG B 1 156 ? 6.031 -0.956 6.438 1 98.81 156 ARG B C 1
ATOM 4231 O O . ARG B 1 156 ? 5.973 0.275 6.406 1 98.81 156 ARG B O 1
ATOM 4238 N N . PHE B 1 157 ? 5.652 -1.718 5.449 1 98.81 157 PHE B N 1
ATOM 4239 C CA . PHE B 1 157 ? 4.898 -1.283 4.277 1 98.81 157 PHE B CA 1
ATOM 4240 C C . PHE B 1 157 ? 3.689 -2.182 4.051 1 98.81 157 PHE B C 1
ATOM 4242 O O . PHE B 1 157 ? 3.838 -3.385 3.822 1 98.81 157 PHE B O 1
ATOM 4249 N N . MET B 1 158 ? 2.531 -1.611 4.129 1 98.75 158 MET B N 1
ATOM 4250 C CA . MET B 1 158 ? 1.273 -2.32 3.912 1 98.75 158 MET B CA 1
ATOM 4251 C C . MET B 1 158 ? 0.753 -2.086 2.498 1 98.75 158 MET B C 1
ATOM 4253 O O . MET B 1 158 ? 0.544 -0.942 2.092 1 98.75 158 MET B O 1
ATOM 4257 N N . MET B 1 159 ? 0.552 -3.158 1.689 1 98.38 159 MET B N 1
ATOM 4258 C CA . MET B 1 159 ? 0.073 -3.055 0.314 1 98.38 159 MET B CA 1
ATOM 4259 C C . MET B 1 159 ? -1.278 -3.744 0.156 1 98.38 159 MET B C 1
ATOM 4261 O O . MET B 1 159 ? -1.341 -4.957 -0.041 1 98.38 159 MET B O 1
ATOM 4265 N N . TYR B 1 160 ? -2.297 -2.955 0.146 1 98.12 160 TYR B N 1
ATOM 4266 C CA . TYR B 1 160 ? -3.646 -3.475 -0.05 1 98.12 160 TYR B CA 1
ATOM 4267 C C . TYR B 1 160 ? -4.043 -3.426 -1.521 1 98.12 160 TYR B C 1
ATOM 4269 O O . TYR B 1 160 ? -3.701 -2.475 -2.229 1 98.12 160 TYR B O 1
ATOM 4277 N N . GLN B 1 161 ? -4.734 -4.426 -1.924 1 97.06 161 GLN B N 1
ATOM 4278 C CA . GLN B 1 161 ? -5.582 -4.422 -3.111 1 97.06 161 GLN B CA 1
ATOM 4279 C C . GLN B 1 161 ? -4.77 -4.109 -4.367 1 97.06 161 GLN B C 1
ATOM 4281 O O . GLN B 1 161 ? -5.168 -3.273 -5.18 1 97.06 161 GLN B O 1
ATOM 4286 N N . GLN B 1 162 ? -3.672 -4.793 -4.465 1 96.5 162 GLN B N 1
ATOM 4287 C CA . GLN B 1 162 ? -2.875 -4.676 -5.684 1 96.5 162 GLN B CA 1
ATOM 4288 C C . GLN B 1 162 ? -3.303 -5.711 -6.719 1 96.5 162 GLN B C 1
ATOM 4290 O O . GLN B 1 162 ? -3.24 -5.453 -7.926 1 96.5 162 GLN B O 1
ATOM 4295 N N . GLY B 1 163 ? -3.73 -6.871 -6.25 1 95.31 163 GLY B N 1
ATOM 4296 C CA . GLY B 1 163 ? -4.133 -7.949 -7.137 1 95.31 163 GLY B CA 1
ATOM 4297 C C . GLY B 1 163 ? -2.996 -8.883 -7.496 1 95.31 163 GLY B C 1
ATOM 4298 O O . GLY B 1 163 ? -2.041 -9.031 -6.73 1 95.31 163 GLY B O 1
ATOM 4299 N N . CYS B 1 164 ? -3.078 -9.531 -8.586 1 96.12 164 CYS B N 1
ATOM 4300 C CA . CYS B 1 164 ? -2.279 -10.711 -8.922 1 96.12 164 CYS B CA 1
ATOM 4301 C C . CYS B 1 164 ? -0.863 -10.312 -9.312 1 96.12 164 CYS B C 1
ATOM 4303 O O . CYS B 1 164 ? 0.055 -11.133 -9.258 1 96.12 164 CYS B O 1
ATOM 4305 N N . PHE B 1 165 ? -0.633 -9.117 -9.727 1 97.88 165 PHE B N 1
ATOM 4306 C CA . PHE B 1 165 ? 0.729 -8.766 -10.102 1 97.88 165 PHE B CA 1
ATOM 4307 C C . PHE B 1 165 ? 1.565 -8.445 -8.867 1 97.88 165 PHE B C 1
ATOM 4309 O O . PHE B 1 165 ? 2.789 -8.328 -8.953 1 97.88 165 PHE B O 1
ATOM 4316 N N . ALA B 1 166 ? 0.973 -8.43 -7.734 1 98.19 166 ALA B N 1
ATOM 4317 C CA . ALA B 1 166 ? 1.585 -7.855 -6.539 1 98.19 166 ALA B CA 1
ATOM 4318 C C . ALA B 1 166 ? 2.729 -8.727 -6.035 1 98.19 166 ALA B C 1
ATOM 4320 O O . ALA B 1 166 ? 3.607 -8.25 -5.312 1 98.19 166 ALA B O 1
ATOM 4321 N N . GLY B 1 167 ? 2.707 -10.023 -6.363 1 98.44 167 GLY B N 1
ATOM 4322 C CA . GLY B 1 167 ? 3.863 -10.836 -6.02 1 98.44 167 GLY B CA 1
ATOM 4323 C C . GLY B 1 167 ? 5.168 -10.281 -6.559 1 98.44 167 GLY B C 1
ATOM 4324 O O . GLY B 1 167 ? 6.203 -10.359 -5.898 1 98.44 167 GLY B O 1
ATOM 4325 N N . GLY B 1 168 ? 5.113 -9.773 -7.793 1 98.69 168 GLY B N 1
ATOM 4326 C CA . GLY B 1 168 ? 6.27 -9.102 -8.359 1 98.69 168 GLY B CA 1
ATOM 4327 C C . GLY B 1 168 ? 6.539 -7.75 -7.719 1 98.69 168 GLY B C 1
ATOM 4328 O O . GLY B 1 168 ? 7.695 -7.371 -7.52 1 98.69 168 GLY B O 1
ATOM 4329 N N . THR B 1 169 ? 5.48 -7.062 -7.371 1 98.81 169 THR B N 1
ATOM 4330 C CA . THR B 1 169 ? 5.605 -5.727 -6.797 1 98.81 169 THR B CA 1
ATOM 4331 C C . THR B 1 169 ? 6.336 -5.777 -5.461 1 98.81 169 THR B C 1
ATOM 4333 O O . THR B 1 169 ? 7.203 -4.941 -5.188 1 98.81 169 THR B O 1
ATOM 4336 N N . VAL B 1 170 ? 5.988 -6.742 -4.629 1 98.88 170 VAL B N 1
ATOM 4337 C CA . VAL B 1 170 ? 6.582 -6.812 -3.297 1 98.88 170 VAL B CA 1
ATOM 4338 C C . VAL B 1 170 ? 8.055 -7.203 -3.41 1 98.88 170 VAL B C 1
ATOM 4340 O O . VAL B 1 170 ? 8.883 -6.762 -2.609 1 98.88 170 VAL B O 1
ATOM 4343 N N . LEU B 1 171 ? 8.414 -7.98 -4.387 1 98.94 171 LEU B N 1
ATOM 4344 C CA . LEU B 1 171 ? 9.82 -8.32 -4.598 1 98.94 171 LEU B CA 1
ATOM 4345 C C . LEU B 1 171 ? 10.602 -7.117 -5.113 1 98.94 171 LEU B C 1
ATOM 4347 O O . LEU B 1 171 ? 11.75 -6.902 -4.727 1 98.94 171 LEU B O 1
ATOM 4351 N N . ARG B 1 172 ? 9.945 -6.352 -6.027 1 98.88 172 ARG B N 1
ATOM 4352 C CA . ARG B 1 172 ? 10.562 -5.113 -6.5 1 98.88 172 ARG B CA 1
ATOM 4353 C C . ARG B 1 172 ? 10.836 -4.16 -5.34 1 98.88 172 ARG B C 1
ATOM 4355 O O . ARG B 1 172 ? 11.93 -3.592 -5.246 1 98.88 172 ARG B O 1
ATOM 4362 N N . LEU B 1 173 ? 9.891 -4.031 -4.457 1 98.88 173 LEU B N 1
ATOM 4363 C CA . LEU B 1 173 ? 10.062 -3.184 -3.279 1 98.88 173 LEU B CA 1
ATOM 4364 C C . LEU B 1 173 ? 11.141 -3.736 -2.359 1 98.88 173 LEU B C 1
ATOM 4366 O O . LEU B 1 173 ? 12.008 -2.992 -1.893 1 98.88 173 LEU B O 1
ATOM 4370 N N . ALA B 1 174 ? 11.102 -5.008 -2.092 1 98.94 174 ALA B N 1
ATOM 4371 C CA . ALA B 1 174 ? 12.078 -5.652 -1.221 1 98.94 174 ALA B CA 1
ATOM 4372 C C . ALA B 1 174 ? 13.492 -5.453 -1.748 1 98.94 174 ALA B C 1
ATOM 4374 O O . ALA B 1 174 ? 14.43 -5.262 -0.97 1 98.94 174 ALA B O 1
ATOM 4375 N N . LYS B 1 175 ? 13.641 -5.516 -3.041 1 98.75 175 LYS B N 1
ATOM 4376 C CA . LYS B 1 175 ? 14.945 -5.305 -3.664 1 98.75 175 LYS B CA 1
ATOM 4377 C C . LYS B 1 175 ? 15.516 -3.941 -3.293 1 98.75 175 LYS B C 1
ATOM 4379 O O . LYS B 1 175 ? 16.656 -3.842 -2.857 1 98.75 175 LYS B O 1
ATOM 4384 N N . ASP B 1 176 ? 14.719 -2.92 -3.49 1 98.56 176 ASP B N 1
ATOM 4385 C CA . ASP B 1 176 ? 15.188 -1.566 -3.217 1 98.56 176 ASP B CA 1
ATOM 4386 C C . ASP B 1 176 ? 15.492 -1.381 -1.732 1 98.56 176 ASP B C 1
ATOM 4388 O O . ASP B 1 176 ? 16.484 -0.735 -1.372 1 98.56 176 ASP B O 1
ATOM 4392 N N . LEU B 1 177 ? 14.688 -1.94 -0.862 1 98.75 177 LEU B N 1
ATOM 4393 C CA . LEU B 1 177 ? 14.906 -1.821 0.576 1 98.75 177 LEU B CA 1
ATOM 4394 C C . LEU B 1 177 ? 16.188 -2.541 0.996 1 98.75 177 LEU B C 1
ATOM 4396 O O . LEU B 1 177 ? 17 -1.983 1.732 1 98.75 177 LEU B O 1
ATOM 4400 N N . ALA B 1 178 ? 16.328 -3.732 0.535 1 98.69 178 ALA B N 1
ATOM 4401 C CA . ALA B 1 178 ? 17.469 -4.555 0.931 1 98.69 178 ALA B CA 1
ATOM 4402 C C . ALA B 1 178 ? 18.781 -3.932 0.462 1 98.69 178 ALA B C 1
ATOM 4404 O O . ALA B 1 178 ? 19.766 -3.93 1.198 1 98.69 178 ALA B O 1
ATOM 4405 N N . GLU B 1 179 ? 18.766 -3.424 -0.728 1 98.19 179 GLU B N 1
ATOM 4406 C CA . GLU B 1 179 ? 19.984 -2.912 -1.333 1 98.19 179 GLU B CA 1
ATOM 4407 C C . GLU B 1 179 ? 20.359 -1.543 -0.767 1 98.19 179 GLU B C 1
ATOM 4409 O O . GLU B 1 179 ? 21.531 -1.21 -0.648 1 98.19 179 GLU B O 1
ATOM 4414 N N . ASN B 1 180 ? 19.328 -0.745 -0.389 1 97.88 180 ASN B N 1
ATOM 4415 C CA . ASN B 1 180 ? 19.594 0.617 0.056 1 97.88 180 ASN B CA 1
ATOM 4416 C C . ASN B 1 180 ? 19.844 0.675 1.56 1 97.88 180 ASN B C 1
ATOM 4418 O O . ASN B 1 180 ? 20.234 1.719 2.09 1 97.88 180 ASN B O 1
ATOM 4422 N N . ASN B 1 181 ? 19.594 -0.373 2.305 1 97.88 181 ASN B N 1
ATOM 4423 C CA . ASN B 1 181 ? 19.75 -0.409 3.754 1 97.88 181 ASN B CA 1
ATOM 4424 C C . ASN B 1 181 ? 20.672 -1.552 4.184 1 97.88 181 ASN B C 1
ATOM 4426 O O . ASN B 1 181 ? 20.266 -2.713 4.188 1 97.88 181 ASN B O 1
ATOM 4430 N N . LYS B 1 182 ? 21.844 -1.198 4.605 1 97.31 182 LYS B N 1
ATOM 4431 C CA . LYS B 1 182 ? 22.844 -2.178 5.031 1 97.31 182 LYS B CA 1
ATOM 4432 C C . LYS B 1 182 ? 22.297 -3.09 6.121 1 97.31 182 LYS B C 1
ATOM 4434 O O . LYS B 1 182 ? 21.672 -2.617 7.074 1 97.31 182 LYS B O 1
ATOM 4439 N N . ASN B 1 183 ? 22.422 -4.398 5.988 1 97.06 183 ASN B N 1
ATOM 4440 C CA . ASN B 1 183 ? 22.047 -5.43 6.949 1 97.06 183 ASN B CA 1
ATOM 4441 C C . ASN B 1 183 ? 20.531 -5.621 7.004 1 97.06 183 ASN B C 1
ATOM 4443 O O . ASN B 1 183 ? 20.016 -6.305 7.891 1 97.06 183 ASN B O 1
ATOM 4447 N N . ALA B 1 184 ? 19.859 -5.035 6.07 1 98.62 184 ALA B N 1
ATOM 4448 C CA . ALA B 1 184 ? 18.406 -5.195 6.059 1 98.62 184 ALA B CA 1
ATOM 4449 C C . ALA B 1 184 ? 18.016 -6.648 5.805 1 98.62 184 ALA B C 1
ATOM 4451 O O . ALA B 1 184 ? 18.641 -7.328 4.984 1 98.62 184 ALA B O 1
ATOM 4452 N N . ARG B 1 185 ? 17.141 -7.137 6.566 1 98.94 185 ARG B N 1
ATOM 4453 C CA . ARG B 1 185 ? 16.391 -8.367 6.336 1 98.94 185 ARG B CA 1
ATOM 4454 C C . ARG B 1 185 ? 14.891 -8.094 6.258 1 98.94 185 ARG B C 1
ATOM 4456 O O . ARG B 1 185 ? 14.25 -7.816 7.273 1 98.94 185 ARG B O 1
ATOM 4463 N N . VAL B 1 186 ? 14.398 -8.18 5.023 1 98.94 186 VAL B N 1
ATOM 4464 C CA . VAL B 1 186 ? 13.031 -7.785 4.707 1 98.94 186 VAL B CA 1
ATOM 4465 C C . VAL B 1 186 ? 12.133 -9.023 4.676 1 98.94 186 VAL B C 1
ATOM 4467 O O . VAL B 1 186 ? 12.289 -9.883 3.811 1 98.94 186 VAL B O 1
ATOM 4470 N N . LEU B 1 187 ? 11.25 -9.133 5.625 1 99 187 LEU B N 1
ATOM 4471 C CA . LEU B 1 187 ? 10.203 -10.148 5.57 1 99 187 LEU B CA 1
ATOM 4472 C C . LEU B 1 187 ? 9.055 -9.703 4.668 1 99 187 LEU B C 1
ATOM 4474 O O . LEU B 1 187 ? 8.43 -8.672 4.926 1 99 187 LEU B O 1
ATOM 4478 N N . VAL B 1 188 ? 8.852 -10.422 3.594 1 99 188 VAL B N 1
ATOM 4479 C CA . VAL B 1 188 ? 7.742 -10.172 2.678 1 99 188 VAL B CA 1
ATOM 4480 C C . VAL B 1 188 ? 6.66 -11.227 2.871 1 99 188 VAL B C 1
ATOM 4482 O O . VAL B 1 188 ? 6.945 -12.43 2.842 1 99 188 VAL B O 1
ATOM 4485 N N . VAL B 1 189 ? 5.426 -10.758 3.025 1 98.94 189 VAL B N 1
ATOM 4486 C CA . VAL B 1 189 ? 4.32 -11.695 3.191 1 98.94 189 VAL B CA 1
ATOM 4487 C C . VAL B 1 189 ? 3.184 -11.328 2.244 1 98.94 189 VAL B C 1
ATOM 4489 O O . VAL B 1 189 ? 2.674 -10.203 2.283 1 98.94 189 VAL B O 1
ATOM 4492 N N . CYS B 1 190 ? 2.807 -12.203 1.348 1 98.94 190 CYS B N 1
ATOM 4493 C CA . CYS B 1 190 ? 1.573 -12.164 0.569 1 98.94 190 CYS B CA 1
ATOM 4494 C C . CYS B 1 190 ? 0.548 -13.148 1.117 1 98.94 190 CYS B C 1
ATOM 4496 O O . CYS B 1 190 ? 0.806 -14.352 1.173 1 98.94 190 CYS B O 1
ATOM 4498 N N . SER B 1 191 ? -0.587 -12.664 1.552 1 98.94 191 SER B N 1
ATOM 4499 C CA . SER B 1 191 ? -1.619 -13.5 2.15 1 98.94 191 SER B CA 1
ATOM 4500 C C . SER B 1 191 ? -2.99 -13.203 1.55 1 98.94 191 SER B C 1
ATOM 4502 O O . SER B 1 191 ? -3.467 -12.07 1.611 1 98.94 191 SER B O 1
ATOM 4504 N N . GLU B 1 192 ? -3.623 -14.227 0.988 1 98.75 192 GLU B N 1
ATOM 4505 C CA . GLU B 1 192 ? -4.867 -14.055 0.243 1 98.75 192 GLU B CA 1
ATOM 4506 C C . GLU B 1 192 ? -5.941 -15.023 0.729 1 98.75 192 GLU B C 1
ATOM 4508 O O . GLU B 1 192 ? -5.691 -16.219 0.852 1 98.75 192 GLU B O 1
ATOM 4513 N N . ILE B 1 193 ? -7.062 -14.5 1.044 1 98.5 193 ILE B N 1
ATOM 4514 C CA . ILE B 1 193 ? -8.242 -15.258 1.449 1 98.5 193 ILE B CA 1
ATOM 4515 C C . ILE B 1 193 ? -9.445 -14.82 0.615 1 98.5 193 ILE B C 1
ATOM 4517 O O . ILE B 1 193 ? -9.75 -13.633 0.532 1 98.5 193 ILE B O 1
ATOM 4521 N N . THR B 1 194 ? -10.242 -15.719 0.073 1 96.94 194 THR B N 1
ATOM 4522 C CA . THR B 1 194 ? -11.25 -15.453 -0.943 1 96.94 194 THR B CA 1
ATOM 4523 C C . THR B 1 194 ? -12.594 -15.109 -0.295 1 96.94 194 THR B C 1
ATOM 4525 O O . THR B 1 194 ? -13.586 -14.906 -0.991 1 96.94 194 THR B O 1
ATOM 4528 N N . VAL B 1 195 ? -12.648 -15.055 1.022 1 98.12 195 VAL B N 1
ATOM 4529 C CA . VAL B 1 195 ? -13.875 -14.727 1.741 1 98.12 195 VAL B CA 1
ATOM 4530 C C . VAL B 1 195 ? -14.477 -13.438 1.184 1 98.12 195 VAL B C 1
ATOM 4532 O O . VAL B 1 195 ? -15.695 -13.32 1.057 1 98.12 195 VAL B O 1
ATOM 4535 N N . ILE B 1 196 ? -13.68 -12.531 0.797 1 97.31 196 ILE B N 1
ATOM 4536 C CA . ILE B 1 196 ? -14.102 -11.195 0.393 1 97.31 196 ILE B CA 1
ATOM 4537 C C . ILE B 1 196 ? -14.719 -11.25 -1.004 1 97.31 196 ILE B C 1
ATOM 4539 O O . ILE B 1 196 ? -15.461 -10.344 -1.395 1 97.31 196 ILE B O 1
ATOM 4543 N N . THR B 1 197 ? -14.477 -12.297 -1.816 1 96.44 197 THR B N 1
ATOM 4544 C CA . THR B 1 197 ? -14.891 -12.344 -3.215 1 96.44 197 THR B CA 1
ATOM 4545 C C . THR B 1 197 ? -15.945 -13.422 -3.438 1 96.44 197 THR B C 1
ATOM 4547 O O . THR B 1 197 ? -16.578 -13.477 -4.496 1 96.44 197 THR B O 1
ATOM 4550 N N . PHE B 1 198 ? -16.156 -14.312 -2.498 1 97.62 198 PHE B N 1
ATOM 4551 C CA . PHE B 1 198 ? -17.078 -15.43 -2.688 1 97.62 198 PHE B CA 1
ATOM 4552 C C . PHE B 1 198 ? -18.516 -14.938 -2.805 1 97.62 198 PHE B C 1
ATOM 4554 O O . PHE B 1 198 ? -18.938 -14.07 -2.035 1 97.62 198 PHE B O 1
ATOM 4561 N N . ARG B 1 199 ? -19.219 -15.445 -3.701 1 97.12 199 ARG B N 1
ATOM 4562 C CA . ARG B 1 199 ? -20.641 -15.156 -3.832 1 97.12 199 ARG B CA 1
ATOM 4563 C C . ARG B 1 199 ? -21.328 -16.188 -4.727 1 97.12 199 ARG B C 1
ATOM 4565 O O . ARG B 1 199 ? -20.656 -16.984 -5.395 1 97.12 199 ARG B O 1
ATOM 4572 N N . GLY B 1 200 ? -22.672 -16.234 -4.738 1 97.19 200 GLY B N 1
ATOM 4573 C CA . GLY B 1 200 ? -23.438 -17.172 -5.555 1 97.19 200 GLY B CA 1
ATOM 4574 C C . GLY B 1 200 ? -23.391 -16.844 -7.035 1 97.19 200 GLY B C 1
ATOM 4575 O O . GLY B 1 200 ? -22.922 -15.773 -7.426 1 97.19 200 GLY B O 1
ATOM 4576 N N . PRO B 1 201 ? -23.781 -17.812 -7.824 1 96.94 201 PRO B N 1
ATOM 4577 C CA . PRO B 1 201 ? -23.734 -17.641 -9.281 1 96.94 201 PRO B CA 1
ATOM 4578 C C . PRO B 1 201 ? -24.797 -16.656 -9.797 1 96.94 201 PRO B C 1
ATOM 4580 O O . PRO B 1 201 ? -25.797 -16.406 -9.117 1 96.94 201 PRO B O 1
ATOM 4583 N N . ASN B 1 202 ? -24.469 -16.078 -10.812 1 93.81 202 ASN B N 1
ATOM 4584 C CA . ASN B 1 202 ? -25.375 -15.195 -11.539 1 93.81 202 ASN B CA 1
ATOM 4585 C C . ASN B 1 202 ? -25.266 -15.398 -13.047 1 93.81 202 ASN B C 1
ATOM 4587 O O . ASN B 1 202 ? -24.156 -15.461 -13.594 1 93.81 202 ASN B O 1
ATOM 4591 N N . ASP B 1 203 ? -26.422 -15.5 -13.797 1 90.12 203 ASP B N 1
ATOM 4592 C CA . ASP B 1 203 ? -26.453 -15.883 -15.203 1 90.12 203 ASP B CA 1
ATOM 4593 C C . ASP B 1 203 ? -25.922 -14.758 -16.094 1 90.12 203 ASP B C 1
ATOM 4595 O O . ASP B 1 203 ? -25.531 -15 -17.25 1 90.12 203 ASP B O 1
ATOM 4599 N N . THR B 1 204 ? -25.891 -13.57 -15.586 1 89.69 204 THR B N 1
ATOM 4600 C CA . THR B 1 204 ? -25.453 -12.453 -16.406 1 89.69 204 THR B CA 1
ATOM 4601 C C . THR B 1 204 ? -24 -12.078 -16.078 1 89.69 204 THR B C 1
ATOM 4603 O O . THR B 1 204 ? -23.406 -11.219 -16.734 1 89.69 204 THR B O 1
ATOM 4606 N N . HIS B 1 205 ? -23.469 -12.664 -15.125 1 89.62 205 HIS B N 1
ATOM 4607 C CA . HIS B 1 205 ? -22.109 -12.344 -14.711 1 89.62 205 HIS B CA 1
ATOM 4608 C C . HIS B 1 205 ? -21.234 -13.594 -14.68 1 89.62 205 HIS B C 1
ATOM 4610 O O . HIS B 1 205 ? -20.781 -14.008 -13.617 1 89.62 205 HIS B O 1
ATOM 4616 N N . LEU B 1 206 ? -20.906 -14.07 -15.805 1 89 206 LEU B N 1
ATOM 4617 C CA . LEU B 1 206 ? -20.141 -15.297 -15.953 1 89 206 LEU B CA 1
ATOM 4618 C C . LEU B 1 206 ? -18.703 -15.094 -15.5 1 89 206 LEU B C 1
ATOM 4620 O O . LEU B 1 206 ? -18.031 -16.047 -15.086 1 89 206 LEU B O 1
ATOM 4624 N N . ASP B 1 207 ? -18.156 -13.836 -15.578 1 87.62 207 ASP B N 1
ATOM 4625 C CA . ASP B 1 207 ? -16.812 -13.523 -15.094 1 87.62 207 ASP B CA 1
ATOM 4626 C C . ASP B 1 207 ? -16.672 -13.844 -13.609 1 87.62 207 ASP B C 1
ATOM 4628 O O . ASP B 1 207 ? -15.617 -14.281 -13.156 1 87.62 207 ASP B O 1
ATOM 4632 N N . SER B 1 208 ? -17.75 -13.656 -12.898 1 90.56 208 SER B N 1
ATOM 4633 C CA . SER B 1 208 ? -17.75 -14.016 -11.484 1 90.56 208 SER B CA 1
ATOM 4634 C C . SER B 1 208 ? -17.562 -15.523 -11.305 1 90.56 208 SER B C 1
ATOM 4636 O O . SER B 1 208 ? -16.844 -15.953 -10.391 1 90.56 208 SER B O 1
ATOM 4638 N N . LEU B 1 209 ? -18.141 -16.328 -12.195 1 94.5 209 LEU B N 1
ATOM 4639 C CA . LEU B 1 209 ? -18.016 -17.781 -12.117 1 94.5 209 LEU B CA 1
ATOM 4640 C C . LEU B 1 209 ? -16.578 -18.219 -12.406 1 94.5 209 LEU B C 1
ATOM 4642 O O . LEU B 1 209 ? -16.078 -19.156 -11.781 1 94.5 209 LEU B O 1
ATOM 4646 N N . VAL B 1 210 ? -15.977 -17.531 -13.305 1 92.94 210 VAL B N 1
ATOM 4647 C CA . VAL B 1 210 ? -14.586 -17.844 -13.617 1 92.94 210 VAL B CA 1
ATOM 4648 C C . VAL B 1 210 ? -13.727 -17.672 -12.367 1 92.94 210 VAL B C 1
ATOM 4650 O O . VAL B 1 210 ? -12.914 -18.547 -12.047 1 92.94 210 VAL B O 1
ATOM 4653 N N . GLY B 1 211 ? -13.906 -16.547 -11.672 1 94.19 211 GLY B N 1
ATOM 4654 C CA . GLY B 1 211 ? -13.18 -16.328 -10.43 1 94.19 211 GLY B CA 1
ATOM 4655 C C . GLY B 1 211 ? -13.43 -17.406 -9.398 1 94.19 211 GLY B C 1
ATOM 4656 O O . GLY B 1 211 ? -12.5 -17.859 -8.727 1 94.19 211 GLY B O 1
ATOM 4657 N N . GLN B 1 212 ? -14.68 -17.844 -9.312 1 96.69 212 GLN B N 1
ATOM 4658 C CA . GLN B 1 212 ? -15.039 -18.859 -8.336 1 96.69 212 GLN B CA 1
ATOM 4659 C C . GLN B 1 212 ? -14.391 -20.203 -8.68 1 96.69 212 GLN B C 1
ATOM 4661 O O . GLN B 1 212 ? -14.148 -21.031 -7.793 1 96.69 212 GLN B O 1
ATOM 4666 N N . ALA B 1 213 ? -14.07 -20.406 -9.93 1 96.81 213 ALA B N 1
ATOM 4667 C CA . ALA B 1 213 ? -13.477 -21.672 -10.375 1 96.81 213 ALA B CA 1
ATOM 4668 C C . ALA B 1 213 ? -11.953 -21.641 -10.227 1 96.81 213 ALA B C 1
ATOM 4670 O O . ALA B 1 213 ? -11.305 -22.688 -10.203 1 96.81 213 ALA B O 1
ATOM 4671 N N . LEU B 1 214 ? -11.383 -20.438 -10.094 1 96.81 214 LEU B N 1
ATOM 4672 C CA . LEU B 1 214 ? -9.93 -20.312 -10.242 1 96.81 214 LEU B CA 1
ATOM 4673 C C . LEU B 1 214 ? -9.273 -19.984 -8.906 1 96.81 214 LEU B C 1
ATOM 4675 O O . LEU B 1 214 ? -8.203 -20.516 -8.586 1 96.81 214 LEU B O 1
ATOM 4679 N N . PHE B 1 215 ? -9.891 -19.094 -8.117 1 97.25 215 PHE B N 1
ATOM 4680 C CA . PHE B 1 215 ? -9.195 -18.484 -6.996 1 97.25 215 PHE B CA 1
ATOM 4681 C C . PHE B 1 215 ? -9.18 -19.422 -5.793 1 97.25 215 PHE B C 1
ATOM 4683 O O . PHE B 1 215 ? -10.164 -20.109 -5.523 1 97.25 215 PHE B O 1
ATOM 4690 N N . GLY B 1 216 ? -8.078 -19.5 -5.133 1 98.19 216 GLY B N 1
ATOM 4691 C CA . GLY B 1 216 ? -7.863 -20.188 -3.871 1 98.19 216 GLY B CA 1
ATOM 4692 C C . GLY B 1 216 ? -7.145 -19.344 -2.84 1 98.19 216 GLY B C 1
ATOM 4693 O O . GLY B 1 216 ? -6.742 -18.219 -3.127 1 98.19 216 GLY B O 1
ATOM 4694 N N . ASP B 1 217 ? -7.105 -19.891 -1.627 1 98.81 217 ASP B N 1
ATOM 4695 C CA . ASP B 1 217 ? -6.453 -19.172 -0.529 1 98.81 217 ASP B CA 1
ATOM 4696 C C . ASP B 1 217 ? -5.027 -19.672 -0.321 1 98.81 217 ASP B C 1
ATOM 4698 O O . ASP B 1 217 ? -4.75 -20.859 -0.488 1 98.81 217 ASP B O 1
ATOM 4702 N N . GLY B 1 218 ? -4.16 -18.766 0.077 1 98.94 218 GLY B N 1
ATOM 4703 C CA . GLY B 1 218 ? -2.783 -19.125 0.39 1 98.94 218 GLY B CA 1
ATOM 4704 C C . GLY B 1 218 ? -1.938 -17.922 0.794 1 98.94 218 GLY B C 1
ATOM 4705 O O . GLY B 1 218 ? -2.328 -16.781 0.572 1 98.94 218 GLY B O 1
ATOM 4706 N N . ALA B 1 219 ? -0.868 -18.25 1.463 1 98.94 219 ALA B N 1
ATOM 4707 C CA . ALA B 1 219 ? 0.095 -17.219 1.862 1 98.94 219 ALA B CA 1
ATOM 4708 C C . ALA B 1 219 ? 1.523 -17.672 1.564 1 98.94 219 ALA B C 1
ATOM 4710 O O . ALA B 1 219 ? 1.88 -18.828 1.793 1 98.94 219 ALA B O 1
ATOM 4711 N N . GLY B 1 220 ? 2.242 -16.828 0.919 1 98.94 220 GLY B N 1
ATOM 4712 C CA . GLY B 1 220 ? 3.676 -17 0.731 1 98.94 220 GLY B CA 1
ATOM 4713 C C . GLY B 1 220 ? 4.492 -15.914 1.425 1 98.94 220 GLY B C 1
ATOM 4714 O O . GLY B 1 220 ? 4.074 -14.758 1.491 1 98.94 220 GLY B O 1
ATOM 4715 N N . ALA B 1 221 ? 5.621 -16.297 1.973 1 98.94 221 ALA B N 1
ATOM 4716 C CA . ALA B 1 221 ? 6.547 -15.367 2.627 1 98.94 221 ALA B CA 1
ATOM 4717 C C . ALA B 1 221 ? 7.98 -15.602 2.162 1 98.94 221 ALA B C 1
ATOM 4719 O O . ALA B 1 221 ? 8.383 -16.75 1.931 1 98.94 221 ALA B O 1
ATOM 4720 N N . VAL B 1 222 ? 8.734 -14.57 2.014 1 98.94 222 VAL B N 1
ATOM 4721 C CA . VAL B 1 222 ? 10.156 -14.688 1.72 1 98.94 222 VAL B CA 1
ATOM 4722 C C . VAL B 1 222 ? 10.945 -13.719 2.602 1 98.94 222 VAL B C 1
ATOM 4724 O O . VAL B 1 222 ? 10.398 -12.719 3.076 1 98.94 222 VAL B O 1
ATOM 4727 N N . ILE B 1 223 ? 12.125 -14.023 2.9 1 98.94 223 ILE B N 1
ATOM 4728 C CA . ILE B 1 223 ? 13.086 -13.102 3.498 1 98.94 223 ILE B CA 1
ATOM 4729 C C . ILE B 1 223 ? 14.102 -12.672 2.449 1 98.94 223 ILE B C 1
ATOM 4731 O O . ILE B 1 223 ? 14.742 -13.508 1.807 1 98.94 223 ILE B O 1
ATOM 4735 N N . VAL B 1 224 ? 14.242 -11.367 2.244 1 98.94 224 VAL B N 1
ATOM 4736 C CA . VAL B 1 224 ? 15.133 -10.805 1.242 1 98.94 224 VAL B CA 1
ATOM 4737 C C . VAL B 1 224 ? 16.203 -9.945 1.926 1 98.94 224 VAL B C 1
ATOM 4739 O O . VAL B 1 224 ? 15.891 -9.18 2.84 1 98.94 224 VAL B O 1
ATOM 4742 N N . GLY B 1 225 ? 17.375 -10.07 1.559 1 98.75 225 GLY B N 1
ATOM 4743 C CA . GLY B 1 225 ? 18.484 -9.266 2.064 1 98.75 225 GLY B CA 1
ATOM 4744 C C . GLY B 1 225 ? 19.688 -9.258 1.146 1 98.75 225 GLY B C 1
ATOM 4745 O O . GLY B 1 225 ? 19.844 -10.156 0.321 1 98.75 225 GLY B O 1
ATOM 4746 N N . SER B 1 226 ? 20.469 -8.227 1.219 1 98.06 226 SER B N 1
ATOM 4747 C CA . SER B 1 226 ? 21.766 -8.172 0.548 1 98.06 226 SER B CA 1
ATOM 4748 C C . SER B 1 226 ? 22.875 -8.688 1.454 1 98.06 226 SER B C 1
ATOM 4750 O O . SER B 1 226 ? 22.719 -8.75 2.674 1 98.06 226 SER B O 1
ATOM 4752 N N . ASP B 1 227 ? 24.016 -9.125 0.83 1 97.69 227 ASP B N 1
ATOM 4753 C CA . ASP B 1 227 ? 25.219 -9.508 1.555 1 97.69 227 ASP B CA 1
ATOM 4754 C C . ASP B 1 227 ? 24.922 -10.609 2.574 1 97.69 227 ASP B C 1
ATOM 4756 O O . ASP B 1 227 ? 25.172 -10.43 3.77 1 97.69 227 ASP B O 1
ATOM 4760 N N . PRO B 1 228 ? 24.438 -11.719 2.086 1 97.62 228 PRO B N 1
ATOM 4761 C CA . PRO B 1 228 ? 24.125 -12.82 3 1 97.62 228 PRO B CA 1
ATOM 4762 C C . PRO B 1 228 ? 25.281 -13.172 3.928 1 97.62 228 PRO B C 1
ATOM 4764 O O . PRO B 1 228 ? 26.438 -13.109 3.518 1 97.62 228 PRO B O 1
ATOM 4767 N N . VAL B 1 229 ? 24.922 -13.508 5.137 1 96.81 229 VAL B N 1
ATOM 4768 C CA . VAL B 1 229 ? 25.938 -13.969 6.09 1 96.81 229 VAL B CA 1
ATOM 4769 C C . VAL B 1 229 ? 26.453 -15.344 5.68 1 96.81 229 VAL B C 1
ATOM 4771 O O . VAL B 1 229 ? 25.719 -16.344 5.781 1 96.81 229 VAL B O 1
ATOM 4774 N N . ILE B 1 230 ? 27.703 -15.406 5.395 1 94.19 230 ILE B N 1
ATOM 4775 C CA . ILE B 1 230 ? 28.312 -16.625 4.855 1 94.19 230 ILE B CA 1
ATOM 4776 C C . ILE B 1 230 ? 28.234 -17.734 5.891 1 94.19 230 ILE B C 1
ATOM 4778 O O . ILE B 1 230 ? 28.562 -17.531 7.062 1 94.19 230 ILE B O 1
ATOM 4782 N N . GLY B 1 231 ? 27.812 -18.891 5.473 1 93.88 231 GLY B N 1
ATOM 4783 C CA . GLY B 1 231 ? 27.766 -20.047 6.336 1 93.88 231 GLY B CA 1
ATOM 4784 C C . GLY B 1 231 ? 26.5 -20.141 7.16 1 93.88 231 GLY B C 1
ATOM 4785 O O . GLY B 1 231 ? 26.203 -21.188 7.75 1 93.88 231 GLY B O 1
ATOM 4786 N N . ILE B 1 232 ? 25.703 -19.078 7.176 1 95.31 232 ILE B N 1
ATOM 4787 C CA . ILE B 1 232 ? 24.484 -19.062 7.98 1 95.31 232 ILE B CA 1
ATOM 4788 C C . ILE B 1 232 ? 23.281 -18.922 7.066 1 95.31 232 ILE B C 1
ATOM 4790 O O . ILE B 1 232 ? 22.375 -19.75 7.086 1 95.31 232 ILE B O 1
ATOM 4794 N N . GLU B 1 233 ? 23.266 -17.859 6.293 1 97.5 233 GLU B N 1
ATOM 4795 C CA . GLU B 1 233 ? 22.172 -17.609 5.371 1 97.5 233 GLU B CA 1
ATOM 4796 C C . GLU B 1 233 ? 22.422 -18.266 4.016 1 97.5 233 GLU B C 1
ATOM 4798 O O . GLU B 1 233 ? 23.562 -18.297 3.543 1 97.5 233 GLU B O 1
ATOM 4803 N N . LYS B 1 234 ? 21.438 -18.812 3.449 1 96 234 LYS B N 1
ATOM 4804 C CA . LYS B 1 234 ? 21.547 -19.547 2.189 1 96 234 LYS B CA 1
ATOM 4805 C C . LYS B 1 234 ? 20.828 -18.812 1.062 1 96 234 LYS B C 1
ATOM 4807 O O . LYS B 1 234 ? 19.625 -18.984 0.862 1 96 234 LYS B O 1
ATOM 4812 N N . PRO B 1 235 ? 21.578 -18.156 0.224 1 98 235 PRO B N 1
ATOM 4813 C CA . PRO B 1 235 ? 20.953 -17.469 -0.91 1 98 235 PRO B CA 1
ATOM 4814 C C . PRO B 1 235 ? 20.234 -18.438 -1.853 1 98 235 PRO B C 1
ATOM 4816 O O . PRO B 1 235 ? 20.719 -19.547 -2.102 1 98 235 PRO B O 1
ATOM 4819 N N . LEU B 1 236 ? 19.109 -18.031 -2.361 1 98.5 236 LEU B N 1
ATOM 4820 C CA . LEU B 1 236 ? 18.328 -18.875 -3.264 1 98.5 236 LEU B CA 1
ATOM 4821 C C . LEU B 1 236 ? 18.234 -18.234 -4.648 1 98.5 236 LEU B C 1
ATOM 4823 O O . LEU B 1 236 ? 18.531 -18.875 -5.652 1 98.5 236 LEU B O 1
ATOM 4827 N N . PHE B 1 237 ? 17.75 -16.969 -4.75 1 98.75 237 PHE B N 1
ATOM 4828 C CA . PHE B 1 237 ? 17.594 -16.203 -5.98 1 98.75 237 PHE B CA 1
ATOM 4829 C C . PHE B 1 237 ? 18.031 -14.766 -5.777 1 98.75 237 PHE B C 1
ATOM 4831 O O . PHE B 1 237 ? 17.516 -14.078 -4.887 1 98.75 237 PHE B O 1
ATOM 4838 N N . GLU B 1 238 ? 18.938 -14.297 -6.582 1 98.56 238 GLU B N 1
ATOM 4839 C CA . GLU B 1 238 ? 19.234 -12.867 -6.609 1 98.56 238 GLU B CA 1
ATOM 4840 C C . GLU B 1 238 ? 18.188 -12.109 -7.418 1 98.56 238 GLU B C 1
ATOM 4842 O O . GLU B 1 238 ? 17.766 -12.562 -8.477 1 98.56 238 GLU B O 1
ATOM 4847 N N . ILE B 1 239 ? 17.688 -11.062 -6.871 1 98.69 239 ILE B N 1
ATOM 4848 C CA . ILE B 1 239 ? 16.797 -10.164 -7.598 1 98.69 239 ILE B CA 1
ATOM 4849 C C . ILE B 1 239 ? 17.609 -9.094 -8.32 1 98.69 239 ILE B C 1
ATOM 4851 O O . ILE B 1 239 ? 18.109 -8.164 -7.688 1 98.69 239 ILE B O 1
ATOM 4855 N N . VAL B 1 240 ? 17.641 -9.141 -9.609 1 98 240 VAL B N 1
ATOM 4856 C CA . VAL B 1 240 ? 18.625 -8.375 -10.367 1 98 240 VAL B CA 1
ATOM 4857 C C . VAL B 1 240 ? 18.016 -7.035 -10.789 1 98 240 VAL B C 1
ATOM 4859 O O . VAL B 1 240 ? 18.609 -5.98 -10.562 1 98 240 VAL B O 1
ATOM 4862 N N . SER B 1 241 ? 16.875 -7.086 -11.367 1 97.12 241 SER B N 1
ATOM 4863 C CA . SER B 1 241 ? 16.141 -5.895 -11.781 1 97.12 241 SER B CA 1
ATOM 4864 C C . SER B 1 241 ? 14.641 -6.152 -11.797 1 97.12 241 SER B C 1
ATOM 4866 O O . SER B 1 241 ? 14.203 -7.301 -11.727 1 97.12 241 SER B O 1
ATOM 4868 N N . ALA B 1 242 ? 13.914 -5.145 -11.719 1 97.19 242 ALA B N 1
ATOM 4869 C CA . ALA B 1 242 ? 12.461 -5.238 -11.75 1 97.19 242 ALA B CA 1
ATOM 4870 C C . ALA B 1 242 ? 11.852 -4.07 -12.516 1 97.19 242 ALA B C 1
ATOM 4872 O O . ALA B 1 242 ? 12.375 -2.955 -12.484 1 97.19 242 ALA B O 1
ATOM 4873 N N . ALA B 1 243 ? 10.773 -4.336 -13.203 1 97.31 243 ALA B N 1
ATOM 4874 C CA . ALA B 1 243 ? 10.039 -3.336 -13.984 1 97.31 243 ALA B CA 1
ATOM 4875 C C . ALA B 1 243 ? 8.531 -3.578 -13.906 1 97.31 243 ALA B C 1
ATOM 4877 O O . ALA B 1 243 ? 8.094 -4.684 -13.578 1 97.31 243 ALA B O 1
ATOM 4878 N N . GLN B 1 244 ? 7.809 -2.568 -14.102 1 98.19 244 GLN B N 1
ATOM 4879 C CA . GLN B 1 244 ? 6.352 -2.613 -14.18 1 98.19 244 GLN B CA 1
ATOM 4880 C C . GLN B 1 244 ? 5.848 -1.894 -15.422 1 98.19 244 GLN B C 1
ATOM 4882 O O . GLN B 1 244 ? 6.355 -0.829 -15.781 1 98.19 244 GLN B O 1
ATOM 4887 N N . THR B 1 245 ? 4.867 -2.461 -16.078 1 98.12 245 THR B N 1
ATOM 4888 C CA . THR B 1 245 ? 4.352 -1.856 -17.297 1 98.12 245 THR B CA 1
ATOM 4889 C C . THR B 1 245 ? 2.84 -2.037 -17.391 1 98.12 245 THR B C 1
ATOM 4891 O O . THR B 1 245 ? 2.322 -3.133 -17.156 1 98.12 245 THR B O 1
ATOM 4894 N N . ILE B 1 246 ? 2.125 -0.945 -17.656 1 97.88 246 ILE B N 1
ATOM 4895 C CA . ILE B 1 246 ? 0.726 -1.029 -18.062 1 97.88 246 ILE B CA 1
ATOM 4896 C C . ILE B 1 246 ? 0.637 -1.419 -19.531 1 97.88 246 ILE B C 1
ATOM 4898 O O . ILE B 1 246 ? 1.182 -0.729 -20.391 1 97.88 246 ILE B O 1
ATOM 4902 N N . LEU B 1 247 ? -0.032 -2.529 -19.812 1 97.38 247 LEU B N 1
ATOM 4903 C CA . LEU B 1 247 ? -0.117 -2.988 -21.203 1 97.38 247 LEU B CA 1
ATOM 4904 C C . LEU B 1 247 ? -1.008 -2.068 -22.031 1 97.38 247 LEU B C 1
ATOM 4906 O O . LEU B 1 247 ? -2.035 -1.59 -21.547 1 97.38 247 LEU B O 1
ATOM 4910 N N . PRO B 1 248 ? -0.629 -1.79 -23.266 1 94.75 248 PRO B N 1
ATOM 4911 C CA . PRO B 1 248 ? -1.438 -0.921 -24.125 1 94.75 248 PRO B CA 1
ATOM 4912 C C . PRO B 1 248 ? -2.803 -1.521 -24.453 1 94.75 248 PRO B C 1
ATOM 4914 O O . PRO B 1 248 ? -2.943 -2.744 -24.516 1 94.75 248 PRO B O 1
ATOM 4917 N N . ASP B 1 249 ? -3.818 -0.67 -24.609 1 91.31 249 ASP B N 1
ATOM 4918 C CA . ASP B 1 249 ? -5.164 -1.017 -25.062 1 91.31 249 ASP B CA 1
ATOM 4919 C C . ASP B 1 249 ? -5.828 -1.996 -24.109 1 91.31 249 ASP B C 1
ATOM 4921 O O . ASP B 1 249 ? -6.527 -2.916 -24.531 1 91.31 249 ASP B O 1
ATOM 4925 N N . SER B 1 250 ? -5.52 -1.845 -22.844 1 92.75 250 SER B N 1
ATOM 4926 C CA . SER B 1 250 ? -5.98 -2.857 -21.906 1 92.75 250 SER B CA 1
ATOM 4927 C C . SER B 1 250 ? -6.953 -2.268 -20.891 1 92.75 250 SER B C 1
ATOM 4929 O O . SER B 1 250 ? -7.211 -2.865 -19.844 1 92.75 250 SER B O 1
ATOM 4931 N N . ASP B 1 251 ? -7.543 -1.14 -21.188 1 89.81 251 ASP B N 1
ATOM 4932 C CA . ASP B 1 251 ? -8.461 -0.474 -20.266 1 89.81 251 ASP B CA 1
ATOM 4933 C C . ASP B 1 251 ? -9.625 -1.388 -19.891 1 89.81 251 ASP B C 1
ATOM 4935 O O . ASP B 1 251 ? -10.281 -1.957 -20.766 1 89.81 251 ASP B O 1
ATOM 4939 N N . GLY B 1 252 ? -9.773 -1.547 -18.594 1 90.75 252 GLY B N 1
ATOM 4940 C CA . GLY B 1 252 ? -10.914 -2.311 -18.094 1 90.75 252 GLY B CA 1
ATOM 4941 C C . GLY B 1 252 ? -10.711 -3.811 -18.188 1 90.75 252 GLY B C 1
ATOM 4942 O O . GLY B 1 252 ? -11.625 -4.586 -17.906 1 90.75 252 GLY B O 1
ATOM 4943 N N . ALA B 1 253 ? -9.531 -4.277 -18.547 1 93.06 253 ALA B N 1
ATOM 4944 C CA . ALA B 1 253 ? -9.281 -5.699 -18.766 1 93.06 253 ALA B CA 1
ATOM 4945 C C . ALA B 1 253 ? -9.477 -6.5 -17.484 1 93.06 253 ALA B C 1
ATOM 4947 O O . ALA B 1 253 ? -10.055 -7.59 -17.516 1 93.06 253 ALA B O 1
ATOM 4948 N N . ILE B 1 254 ? -8.93 -6.086 -16.438 1 94.56 254 ILE B N 1
ATOM 4949 C CA . ILE B 1 254 ? -9.094 -6.684 -15.109 1 94.56 254 ILE B CA 1
ATOM 4950 C C . ILE B 1 254 ? -9.43 -5.594 -14.094 1 94.56 254 ILE B C 1
ATOM 4952 O O . ILE B 1 254 ? -8.633 -4.68 -13.867 1 94.56 254 ILE B O 1
ATOM 4956 N N . ASP B 1 255 ? -10.594 -5.727 -13.477 1 95 255 ASP B N 1
ATOM 4957 C CA . ASP B 1 255 ? -11.031 -4.734 -12.5 1 95 255 ASP B CA 1
ATOM 4958 C C . ASP B 1 255 ? -11.57 -5.41 -11.242 1 95 255 ASP B C 1
ATOM 4960 O O . ASP B 1 255 ? -12.094 -6.527 -11.305 1 95 255 ASP B O 1
ATOM 4964 N N . GLY B 1 256 ? -11.344 -4.793 -10.141 1 95.19 256 GLY B N 1
ATOM 4965 C CA . GLY B 1 256 ? -11.961 -5.133 -8.875 1 95.19 256 GLY B CA 1
ATOM 4966 C C . GLY B 1 256 ? -12.531 -3.926 -8.141 1 95.19 256 GLY B C 1
ATOM 4967 O O . GLY B 1 256 ? -11.93 -2.848 -8.156 1 95.19 256 GLY B O 1
ATOM 4968 N N . HIS B 1 257 ? -13.719 -4.07 -7.598 1 96.25 257 HIS B N 1
ATOM 4969 C CA . HIS B 1 257 ? -14.383 -2.975 -6.895 1 96.25 257 HIS B CA 1
ATOM 4970 C C . HIS B 1 257 ? -14.836 -3.408 -5.508 1 96.25 257 HIS B C 1
ATOM 4972 O O . HIS B 1 257 ? -15.602 -4.363 -5.371 1 96.25 257 HIS B O 1
ATOM 4978 N N . LEU B 1 258 ? -14.359 -2.715 -4.512 1 97.19 258 LEU B N 1
ATOM 4979 C CA . LEU B 1 258 ? -14.828 -2.941 -3.15 1 97.19 258 LEU B CA 1
ATOM 4980 C C . LEU B 1 258 ? -16.172 -2.258 -2.918 1 97.19 258 LEU B C 1
ATOM 4982 O O . LEU B 1 258 ? -16.297 -1.042 -3.086 1 97.19 258 LEU B O 1
ATOM 4986 N N . ARG B 1 259 ? -17.172 -3.041 -2.559 1 97.25 259 ARG B N 1
ATOM 4987 C CA . ARG B 1 259 ? -18.547 -2.58 -2.383 1 97.25 259 ARG B CA 1
ATOM 4988 C C . ARG B 1 259 ? -19.156 -3.18 -1.127 1 97.25 259 ARG B C 1
ATOM 4990 O O . ARG B 1 259 ? -18.516 -3.957 -0.418 1 97.25 259 ARG B O 1
ATOM 4997 N N . GLU B 1 260 ? -20.406 -2.785 -0.838 1 97.81 260 GLU B N 1
ATOM 4998 C CA . GLU B 1 260 ? -21.141 -3.322 0.3 1 97.81 260 GLU B CA 1
ATOM 4999 C C . GLU B 1 260 ? -21.328 -4.832 0.18 1 97.81 260 GLU B C 1
ATOM 5001 O O . GLU B 1 260 ? -21.422 -5.535 1.188 1 97.81 260 GLU B O 1
ATOM 5006 N N . VAL B 1 261 ? -21.266 -5.391 -1.006 1 97 261 VAL B N 1
ATOM 5007 C CA . VAL B 1 261 ? -21.453 -6.816 -1.269 1 97 261 VAL B CA 1
ATOM 5008 C C . VAL B 1 261 ? -20.125 -7.547 -1.099 1 97 261 VAL B C 1
ATOM 5010 O O . VAL B 1 261 ? -20.078 -8.781 -1.141 1 97 261 VAL B O 1
ATOM 5013 N N . GLY B 1 262 ? -19.062 -6.887 -0.904 1 96.62 262 GLY B N 1
ATOM 5014 C CA . GLY B 1 262 ? -17.703 -7.43 -0.926 1 96.62 262 GLY B CA 1
ATOM 5015 C C . GLY B 1 262 ? -16.891 -6.953 -2.113 1 96.62 262 GLY B C 1
ATOM 5016 O O . GLY B 1 262 ? -17.078 -5.832 -2.596 1 96.62 262 GLY B O 1
ATOM 5017 N N . LEU B 1 263 ? -15.938 -7.715 -2.416 1 96.31 263 LEU B N 1
ATOM 5018 C CA . LEU B 1 263 ? -15.078 -7.387 -3.551 1 96.31 263 LEU B CA 1
ATOM 5019 C C . LEU B 1 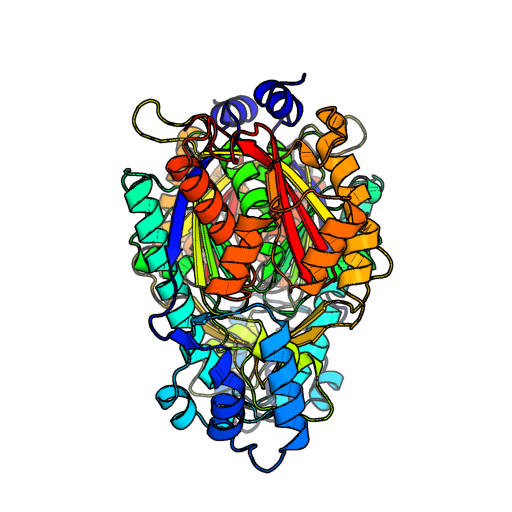263 ? -15.57 -8.078 -4.816 1 96.31 263 LEU B C 1
ATOM 5021 O O . LEU B 1 263 ? -15.664 -9.312 -4.859 1 96.31 263 LEU B O 1
ATOM 5025 N N . THR B 1 264 ? -15.852 -7.289 -5.828 1 94.62 264 THR B N 1
ATOM 5026 C CA . THR B 1 264 ? -16.281 -7.84 -7.109 1 94.62 264 THR B CA 1
ATOM 5027 C C . THR B 1 264 ? -15.164 -7.734 -8.148 1 94.62 264 THR B C 1
ATOM 5029 O O . THR B 1 264 ? -14.344 -6.816 -8.094 1 94.62 264 THR B O 1
ATOM 5032 N N . PHE B 1 265 ? -15.156 -8.734 -9.023 1 91.62 265 PHE B N 1
ATOM 5033 C CA . PHE B 1 265 ? -14.148 -8.75 -10.086 1 91.62 265 PHE B CA 1
ATOM 5034 C C . PHE B 1 265 ? -14.812 -8.781 -11.453 1 91.62 265 PHE B C 1
ATOM 5036 O O . PHE B 1 265 ? -15.867 -9.391 -11.625 1 91.62 265 PHE B O 1
ATOM 5043 N N . HIS B 1 266 ? -14.148 -8.102 -12.328 1 91.12 266 HIS B N 1
ATOM 5044 C CA . HIS B 1 266 ? -14.5 -8.148 -13.742 1 91.12 266 HIS B CA 1
ATOM 5045 C C . HIS B 1 266 ? -13.289 -8.484 -14.602 1 91.12 266 HIS B C 1
ATOM 5047 O O . HIS B 1 266 ? -12.234 -7.863 -14.461 1 91.12 266 HIS B O 1
ATOM 5053 N N . LEU B 1 267 ? -13.445 -9.484 -15.406 1 90.31 267 LEU B N 1
ATOM 5054 C CA . LEU B 1 267 ? -12.391 -9.938 -16.312 1 90.31 267 LEU B CA 1
ATOM 5055 C C . LEU B 1 267 ? -12.875 -9.93 -17.766 1 90.31 267 LEU B C 1
ATOM 5057 O O . LEU B 1 267 ? -13.891 -10.555 -18.078 1 90.31 267 LEU B O 1
ATOM 5061 N N . LEU B 1 268 ? -12.156 -9.156 -18.531 1 89.75 268 LEU B N 1
ATOM 5062 C CA . LEU B 1 268 ? -12.445 -9.242 -19.953 1 89.75 268 LEU B CA 1
ATOM 5063 C C . LEU B 1 268 ? -11.961 -10.578 -20.531 1 89.75 268 LEU B C 1
ATOM 5065 O O . LEU B 1 268 ? -10.906 -11.078 -20.141 1 89.75 268 LEU B O 1
ATOM 5069 N N . LYS B 1 269 ? -12.68 -11.039 -21.547 1 85.88 269 LYS B N 1
ATOM 5070 C CA . LYS B 1 269 ? -12.406 -12.328 -22.172 1 85.88 269 LYS B CA 1
ATOM 5071 C C . LYS B 1 269 ? -11.047 -12.328 -22.859 1 85.88 269 LYS B C 1
ATOM 5073 O O . LYS B 1 269 ? -10.383 -13.367 -22.938 1 85.88 269 LYS B O 1
ATOM 5078 N N . ASP B 1 270 ? -10.594 -11.18 -23.25 1 90.94 270 ASP B N 1
ATOM 5079 C CA . ASP B 1 270 ? -9.422 -11.133 -24.109 1 90.94 270 ASP B CA 1
ATOM 5080 C C . ASP B 1 270 ? -8.148 -10.898 -23.297 1 90.94 270 ASP B C 1
ATOM 5082 O O . ASP B 1 270 ? -7.102 -10.555 -23.844 1 90.94 270 ASP B O 1
ATOM 5086 N N . VAL B 1 271 ? -8.156 -11.078 -22.031 1 92.62 271 VAL B N 1
ATOM 5087 C CA . VAL B 1 271 ? -7 -10.852 -21.156 1 92.62 271 VAL B CA 1
ATOM 5088 C C . VAL B 1 271 ? -5.84 -11.734 -21.609 1 92.62 271 VAL B C 1
ATOM 5090 O O . VAL B 1 271 ? -4.711 -11.258 -21.75 1 92.62 271 VAL B O 1
ATOM 5093 N N . PRO B 1 272 ? -6.004 -13.062 -21.922 1 93.12 272 PRO B N 1
ATOM 5094 C CA . PRO B 1 272 ? -4.895 -13.898 -22.391 1 93.12 272 PRO B CA 1
ATOM 5095 C C . PRO B 1 272 ? -4.246 -13.367 -23.656 1 93.12 272 PRO B C 1
ATOM 5097 O O . PRO B 1 272 ? -3.02 -13.352 -23.781 1 93.12 272 PRO B O 1
ATOM 5100 N N . GLY B 1 273 ? -5.047 -12.898 -24.516 1 94 273 GLY B N 1
ATOM 5101 C CA . GLY B 1 273 ? -4.539 -12.344 -25.766 1 94 273 GLY B CA 1
ATOM 5102 C C . GLY B 1 273 ? -3.748 -11.062 -25.562 1 94 273 GLY B C 1
ATOM 5103 O O . GLY B 1 273 ? -2.717 -10.859 -26.203 1 94 273 GLY B O 1
ATOM 5104 N N . LEU B 1 274 ? -4.211 -10.203 -24.688 1 95 274 LEU B N 1
ATOM 5105 C CA . LEU B 1 274 ? -3.523 -8.953 -24.391 1 95 274 LEU B CA 1
ATOM 5106 C C . LEU B 1 274 ? -2.146 -9.219 -23.797 1 95 274 LEU B C 1
ATOM 5108 O O . LEU B 1 274 ? -1.167 -8.57 -24.172 1 95 274 LEU B O 1
ATOM 5112 N N . ILE B 1 275 ? -2.062 -10.164 -22.891 1 94.06 275 ILE B N 1
ATOM 5113 C CA . ILE B 1 275 ? -0.799 -10.508 -22.234 1 94.06 275 ILE B CA 1
ATOM 5114 C C . ILE B 1 275 ? 0.162 -11.094 -23.266 1 94.06 275 ILE B C 1
ATOM 5116 O O . ILE B 1 275 ? 1.322 -10.688 -23.344 1 94.06 275 ILE B O 1
ATOM 5120 N N . SER B 1 276 ? -0.343 -12.047 -24.031 1 91.75 276 SER B N 1
ATOM 5121 C CA . SER B 1 276 ? 0.482 -12.742 -25.016 1 91.75 276 SER B CA 1
ATOM 5122 C C . SER B 1 276 ? 1.074 -11.758 -26.031 1 91.75 276 SER B C 1
ATOM 5124 O O . SER B 1 276 ? 2.242 -11.875 -26.406 1 91.75 276 SER B O 1
ATOM 5126 N N . LYS B 1 277 ? 0.354 -10.781 -26.391 1 91.88 277 LYS B N 1
ATOM 5127 C CA . LYS B 1 277 ? 0.766 -9.812 -27.406 1 91.88 277 LYS B CA 1
ATOM 5128 C C . LYS B 1 277 ? 1.891 -8.922 -26.891 1 91.88 277 LYS B C 1
ATOM 5130 O O . LYS B 1 277 ? 2.668 -8.375 -27.672 1 91.88 277 LYS B O 1
ATOM 5135 N N . ASN B 1 278 ? 2.023 -8.828 -25.625 1 94.12 278 ASN B N 1
ATOM 5136 C CA . ASN B 1 278 ? 2.924 -7.809 -25.094 1 94.12 278 ASN B CA 1
ATOM 5137 C C . ASN B 1 278 ? 4.059 -8.43 -24.297 1 94.12 278 ASN B C 1
ATOM 5139 O O . ASN B 1 278 ? 5.035 -7.754 -23.969 1 94.12 278 ASN B O 1
ATOM 5143 N N . ILE B 1 279 ? 4.004 -9.688 -24.062 1 95 279 ILE B N 1
ATOM 5144 C CA . ILE B 1 279 ? 4.938 -10.336 -23.156 1 95 279 ILE B CA 1
ATOM 5145 C C . ILE B 1 279 ? 6.348 -10.297 -23.75 1 95 279 ILE B C 1
ATOM 5147 O O . ILE B 1 279 ? 7.328 -10.148 -23.016 1 95 279 ILE B O 1
ATOM 5151 N N . ARG B 1 280 ? 6.516 -10.445 -25.047 1 96.19 280 ARG B N 1
ATOM 5152 C CA . ARG B 1 280 ? 7.824 -10.43 -25.703 1 96.19 280 ARG B CA 1
ATOM 5153 C C . ARG B 1 280 ? 8.516 -9.086 -25.484 1 96.19 280 ARG B C 1
ATOM 5155 O O . ARG B 1 280 ? 9.719 -9.039 -25.219 1 96.19 280 ARG B O 1
ATOM 5162 N N . LYS B 1 281 ? 7.801 -8.047 -25.672 1 96.06 281 LYS B N 1
ATOM 5163 C CA . LYS B 1 281 ? 8.367 -6.719 -25.484 1 96.06 281 LYS B CA 1
ATOM 5164 C C . LYS B 1 281 ? 8.922 -6.555 -24.062 1 96.06 281 LYS B C 1
ATOM 5166 O O . LYS B 1 281 ? 10.008 -6.016 -23.875 1 96.06 281 LYS B O 1
ATOM 5171 N N . SER B 1 282 ? 8.164 -7.004 -23.078 1 95.88 282 SER B N 1
ATOM 5172 C CA . SER B 1 282 ? 8.602 -6.926 -21.688 1 95.88 282 SER B CA 1
ATOM 5173 C C . SER B 1 282 ? 9.883 -7.723 -21.453 1 95.88 282 SER B C 1
ATOM 5175 O O . SER B 1 282 ? 10.789 -7.266 -20.766 1 95.88 282 SER B O 1
ATOM 5177 N N . LEU B 1 283 ? 9.961 -8.852 -22.062 1 97.75 283 LEU B N 1
ATOM 5178 C CA . LEU B 1 283 ? 11.133 -9.711 -21.938 1 97.75 283 LEU B CA 1
ATOM 5179 C C . LEU B 1 283 ? 12.352 -9.07 -22.578 1 97.75 283 LEU B C 1
ATOM 5181 O O . LEU B 1 283 ? 13.438 -9.062 -22 1 97.75 283 LEU B O 1
ATOM 5185 N N . VAL B 1 284 ? 12.172 -8.578 -23.75 1 97.88 284 VAL B N 1
ATOM 5186 C CA . VAL B 1 284 ? 13.273 -7.953 -24.484 1 97.88 284 VAL B CA 1
ATOM 5187 C C . VAL B 1 284 ? 13.828 -6.781 -23.672 1 97.88 284 VAL B C 1
ATOM 5189 O O . VAL B 1 284 ? 15.039 -6.66 -23.5 1 97.88 284 VAL B O 1
ATOM 5192 N N . GLU B 1 285 ? 12.969 -5.969 -23.172 1 96.25 285 GLU B N 1
ATOM 5193 C CA . GLU B 1 285 ? 13.406 -4.816 -22.391 1 96.25 285 GLU B CA 1
ATOM 5194 C C . GLU B 1 285 ? 14.148 -5.25 -21.125 1 96.25 285 GLU B C 1
ATOM 5196 O O . GLU B 1 285 ? 15.148 -4.633 -20.75 1 96.25 285 GLU B O 1
ATOM 5201 N N . ALA B 1 286 ? 13.695 -6.301 -20.516 1 96.31 286 ALA B N 1
ATOM 5202 C CA . ALA B 1 286 ? 14.258 -6.758 -19.25 1 96.31 286 ALA B CA 1
ATOM 5203 C C . ALA B 1 286 ? 15.617 -7.426 -19.469 1 96.31 286 ALA B C 1
ATOM 5205 O O . ALA B 1 286 ? 16.516 -7.297 -18.641 1 96.31 286 ALA B O 1
ATOM 5206 N N . PHE B 1 287 ? 15.867 -8.086 -20.578 1 97.19 287 PHE B N 1
ATOM 5207 C CA . PHE B 1 287 ? 17.016 -8.969 -20.688 1 97.19 287 PHE B CA 1
ATOM 5208 C C . PHE B 1 287 ? 18.016 -8.422 -21.703 1 97.19 287 PHE B C 1
ATOM 5210 O O . PHE B 1 287 ? 19.156 -8.898 -21.797 1 97.19 287 PHE B O 1
ATOM 5217 N N . LYS B 1 288 ? 17.609 -7.379 -22.422 1 95.38 288 LYS B N 1
ATOM 5218 C CA . LYS B 1 288 ? 18.531 -6.781 -23.391 1 95.38 288 LYS B CA 1
ATOM 5219 C C . LYS B 1 288 ? 19.844 -6.395 -22.734 1 95.38 288 LYS B C 1
ATOM 5221 O O . LYS B 1 288 ? 20.922 -6.688 -23.266 1 95.38 288 LYS B O 1
ATOM 5226 N N . PRO B 1 289 ? 19.828 -5.793 -21.578 1 92.62 289 PRO B N 1
ATOM 5227 C CA . PRO B 1 289 ? 21.094 -5.41 -20.938 1 92.62 289 PRO B CA 1
ATOM 5228 C C . PRO B 1 289 ? 21.969 -6.617 -20.594 1 92.62 289 PRO B C 1
ATOM 5230 O O . PRO B 1 289 ? 23.172 -6.469 -20.359 1 92.62 289 PRO B O 1
ATOM 5233 N N . LEU B 1 290 ? 21.375 -7.785 -20.547 1 94.19 290 LEU B N 1
ATOM 5234 C CA . LEU B 1 290 ? 22.078 -9 -20.172 1 94.19 290 LEU B CA 1
ATOM 5235 C C . LEU B 1 290 ? 22.5 -9.797 -21.406 1 94.19 290 LEU B C 1
ATOM 5237 O O . LEU B 1 290 ? 23.203 -10.805 -21.281 1 94.19 290 LEU B O 1
ATOM 5241 N N . GLY B 1 291 ? 22.031 -9.422 -22.594 1 94.94 291 GLY B N 1
ATOM 5242 C CA . GLY B 1 291 ? 22.359 -10.102 -23.844 1 94.94 291 GLY B CA 1
ATOM 5243 C C . GLY B 1 291 ? 21.625 -11.414 -24.016 1 94.94 291 GLY B C 1
ATOM 5244 O O . GLY B 1 291 ? 22.125 -12.328 -24.688 1 94.94 291 GLY B O 1
ATOM 5245 N N . ILE B 1 292 ? 20.531 -11.578 -23.391 1 96.88 292 ILE B N 1
ATOM 5246 C CA . ILE B 1 292 ? 19.75 -12.812 -23.469 1 96.88 292 ILE B CA 1
ATOM 5247 C C . ILE B 1 292 ? 18.531 -12.594 -24.344 1 96.88 292 ILE B C 1
ATOM 5249 O O . ILE B 1 292 ? 17.766 -11.641 -24.141 1 96.88 292 ILE B O 1
ATOM 5253 N N . SER B 1 293 ? 18.344 -13.453 -25.328 1 96.69 293 SER B N 1
ATOM 5254 C CA . SER B 1 293 ? 17.203 -13.336 -26.234 1 96.69 293 SER B CA 1
ATOM 5255 C C . SER B 1 293 ? 16.547 -14.695 -26.469 1 96.69 293 SER B C 1
ATOM 5257 O O . SER B 1 293 ? 15.523 -14.789 -27.141 1 96.69 293 SER B O 1
ATOM 5259 N N . ASP B 1 294 ? 17.188 -15.742 -25.953 1 97.81 294 ASP B N 1
ATOM 5260 C CA . ASP B 1 294 ? 16.594 -17.078 -26.016 1 97.81 294 ASP B CA 1
ATOM 5261 C C . ASP B 1 294 ? 15.766 -17.375 -24.766 1 97.81 294 ASP B C 1
ATOM 5263 O O . ASP B 1 294 ? 16.328 -17.625 -23.688 1 97.81 294 ASP B O 1
ATOM 5267 N N . TRP B 1 295 ? 14.531 -17.406 -24.953 1 98 295 TRP B N 1
ATOM 5268 C CA . TRP B 1 295 ? 13.609 -17.516 -23.828 1 98 295 TRP B CA 1
ATOM 5269 C C . TRP B 1 295 ? 13.555 -18.953 -23.297 1 98 295 TRP B C 1
ATOM 5271 O O . TRP B 1 295 ? 12.992 -19.203 -22.219 1 98 295 TRP B O 1
ATOM 5281 N N . ASN B 1 296 ? 14.125 -19.875 -23.984 1 97.94 296 ASN B N 1
ATOM 5282 C CA . ASN B 1 296 ? 14.25 -21.234 -23.484 1 97.94 296 ASN B CA 1
ATOM 5283 C C . ASN B 1 296 ? 15.547 -21.422 -22.688 1 97.94 296 ASN B C 1
ATOM 5285 O O . ASN B 1 296 ? 15.758 -22.469 -22.078 1 97.94 296 ASN B O 1
ATOM 5289 N N . SER B 1 297 ? 16.328 -20.391 -22.641 1 97.56 297 SER B N 1
ATOM 5290 C CA . SER B 1 297 ? 17.594 -20.469 -21.906 1 97.56 297 SER B CA 1
ATOM 5291 C C . SER B 1 297 ? 17.453 -19.891 -20.5 1 97.56 297 SER B C 1
ATOM 5293 O O . SER B 1 297 ? 18.438 -19.781 -19.766 1 97.56 297 SER B O 1
ATOM 5295 N N . ILE B 1 298 ? 16.25 -19.5 -20.156 1 98.19 298 ILE B N 1
ATOM 5296 C CA . ILE B 1 298 ? 16.016 -18.953 -18.828 1 98.19 298 ILE B CA 1
ATOM 5297 C C . ILE B 1 298 ? 14.93 -19.766 -18.125 1 98.19 298 ILE B C 1
ATOM 5299 O O . ILE B 1 298 ? 14.141 -20.453 -18.781 1 98.19 298 ILE B O 1
ATOM 5303 N N . PHE B 1 299 ? 14.93 -19.75 -16.719 1 98.38 299 PHE B N 1
ATOM 5304 C CA . PHE B 1 299 ? 13.828 -20.375 -15.992 1 98.38 299 PHE B CA 1
ATOM 5305 C C . PHE B 1 299 ? 12.688 -19.391 -15.797 1 98.38 299 PHE B C 1
ATOM 5307 O O . PHE B 1 299 ? 12.875 -18.172 -15.898 1 98.38 299 PHE B O 1
ATOM 5314 N N . TRP B 1 300 ? 11.453 -19.938 -15.523 1 98.38 300 TRP B N 1
ATOM 5315 C CA . TRP B 1 300 ? 10.25 -19.125 -15.578 1 98.38 300 TRP B CA 1
ATOM 5316 C C . TRP B 1 300 ? 9.445 -19.25 -14.281 1 98.38 300 TRP B C 1
ATOM 5318 O O . TRP B 1 300 ? 9.188 -20.359 -13.812 1 98.38 300 TRP B O 1
ATOM 5328 N N . ILE B 1 301 ? 9.148 -18.125 -13.703 1 98.38 301 ILE B N 1
ATOM 5329 C CA . ILE B 1 301 ? 8.148 -17.969 -12.648 1 98.38 301 ILE B CA 1
ATOM 5330 C C . ILE B 1 301 ? 6.992 -17.125 -13.156 1 98.38 301 ILE B C 1
ATOM 5332 O O . ILE B 1 301 ? 6.988 -15.898 -12.984 1 98.38 301 ILE B O 1
ATOM 5336 N N . ALA B 1 302 ? 5.984 -17.734 -13.703 1 97.38 302 ALA B N 1
ATOM 5337 C CA . ALA B 1 302 ? 4.871 -17 -14.305 1 97.38 302 ALA B CA 1
ATOM 5338 C C . ALA B 1 302 ? 3.615 -17.109 -13.445 1 97.38 302 ALA B C 1
ATOM 5340 O O . ALA B 1 302 ? 3.168 -18.219 -13.125 1 97.38 302 ALA B O 1
ATOM 5341 N N . HIS B 1 303 ? 3.1 -15.945 -13.078 1 97.31 303 HIS B N 1
ATOM 5342 C CA . HIS B 1 303 ? 1.843 -15.961 -12.344 1 97.31 303 HIS B CA 1
ATOM 5343 C C . HIS B 1 303 ? 0.756 -16.703 -13.117 1 97.31 303 HIS B C 1
ATOM 5345 O O . HIS B 1 303 ? 0.493 -16.375 -14.281 1 97.31 303 HIS B O 1
ATOM 5351 N N . PRO B 1 304 ? 0.123 -17.625 -12.5 1 94.12 304 PRO B N 1
ATOM 5352 C CA . PRO B 1 304 ? -0.907 -18.406 -13.203 1 94.12 304 PRO B CA 1
ATOM 5353 C C . PRO B 1 304 ? -2.277 -17.734 -13.156 1 94.12 304 PRO B C 1
ATOM 5355 O O . PRO B 1 304 ? -3.158 -18.156 -12.414 1 94.12 304 PRO B O 1
ATOM 5358 N N . GLY B 1 305 ? -2.564 -16.812 -13.984 1 90.06 305 GLY B N 1
ATOM 5359 C CA . GLY B 1 305 ? -3.908 -16.266 -14.102 1 90.06 305 GLY B CA 1
ATOM 5360 C C . GLY B 1 305 ? -4.945 -17.312 -14.484 1 90.06 305 GLY B C 1
ATOM 5361 O O . GLY B 1 305 ? -6.09 -17.25 -14.031 1 90.06 305 GLY B O 1
ATOM 5362 N N . GLY B 1 306 ? -4.711 -18.25 -15.203 1 91.38 306 GLY B N 1
ATOM 5363 C CA . GLY B 1 306 ? -5.43 -19.391 -15.758 1 91.38 306 GLY B CA 1
ATOM 5364 C C . GLY B 1 306 ? -4.656 -20.109 -16.844 1 91.38 306 GLY B C 1
ATOM 5365 O O . GLY B 1 306 ? -3.643 -19.609 -17.328 1 91.38 306 GLY B O 1
ATOM 5366 N N . PRO B 1 307 ? -5.137 -21.297 -17.094 1 93.5 307 PRO B N 1
ATOM 5367 C CA . PRO B 1 307 ? -4.391 -22.078 -18.062 1 93.5 307 PRO B CA 1
ATOM 5368 C C . PRO B 1 307 ? -4.301 -21.391 -19.438 1 93.5 307 PRO B C 1
ATOM 5370 O O . PRO B 1 307 ? -3.295 -21.547 -20.141 1 93.5 307 PRO B O 1
ATOM 5373 N N . ALA B 1 308 ? -5.273 -20.609 -19.797 1 92.44 308 ALA B N 1
ATOM 5374 C CA . ALA B 1 308 ? -5.297 -19.953 -21.109 1 92.44 308 ALA B CA 1
ATOM 5375 C C . ALA B 1 308 ? -4.137 -18.969 -21.25 1 92.44 308 ALA B C 1
ATOM 5377 O O . ALA B 1 308 ? -3.543 -18.844 -22.312 1 92.44 308 ALA B O 1
ATOM 5378 N N . ILE B 1 309 ? -3.883 -18.234 -20.172 1 93.12 309 ILE B N 1
ATOM 5379 C CA . ILE B 1 309 ? -2.775 -17.297 -20.188 1 93.12 309 ILE B CA 1
ATOM 5380 C C . ILE B 1 309 ? -1.457 -18.031 -20.375 1 93.12 309 ILE B C 1
ATOM 5382 O O . ILE B 1 309 ? -0.624 -17.641 -21.188 1 93.12 309 ILE B O 1
ATOM 5386 N N . LEU B 1 310 ? -1.241 -19.109 -19.672 1 95.5 310 LEU B N 1
ATOM 5387 C CA . LEU B 1 310 ? -0.011 -19.891 -19.734 1 95.5 310 LEU B CA 1
ATOM 5388 C C . LEU B 1 310 ? 0.173 -20.5 -21.125 1 95.5 310 LEU B C 1
ATOM 5390 O O . LEU B 1 310 ? 1.274 -20.469 -21.672 1 95.5 310 LEU B O 1
ATOM 5394 N N . ASP B 1 311 ? -0.91 -21.031 -21.641 1 95.31 311 ASP B N 1
ATOM 5395 C CA . ASP B 1 311 ? -0.866 -21.594 -22.984 1 95.31 311 ASP B CA 1
ATOM 5396 C C . ASP B 1 311 ? -0.445 -20.562 -24.016 1 95.31 311 ASP B C 1
ATOM 5398 O O . ASP B 1 311 ? 0.377 -20.828 -24.891 1 95.31 311 ASP B O 1
ATOM 5402 N N . GLN B 1 312 ? -0.995 -19.391 -23.906 1 94.25 312 GLN B N 1
ATOM 5403 C CA . GLN B 1 312 ? -0.702 -18.344 -24.875 1 94.25 312 GLN B CA 1
ATOM 5404 C C . GLN B 1 312 ? 0.739 -17.859 -24.734 1 94.25 312 GLN B C 1
ATOM 5406 O O . GLN B 1 312 ? 1.388 -17.531 -25.734 1 94.25 312 GLN B O 1
ATOM 5411 N N . VAL B 1 313 ? 1.173 -17.766 -23.531 1 93.88 313 VAL B N 1
ATOM 5412 C CA . VAL B 1 313 ? 2.562 -17.391 -23.297 1 93.88 313 VAL B CA 1
ATOM 5413 C C . VAL B 1 313 ? 3.494 -18.422 -23.922 1 93.88 313 VAL B C 1
ATOM 5415 O O . VAL B 1 313 ? 4.453 -18.062 -24.609 1 93.88 313 VAL B O 1
ATOM 5418 N N . GLU B 1 314 ? 3.244 -19.703 -23.703 1 96.19 314 GLU B N 1
ATOM 5419 C CA . GLU B 1 314 ? 4.055 -20.766 -24.266 1 96.19 314 GLU B CA 1
ATOM 5420 C C . GLU B 1 314 ? 4.059 -20.703 -25.797 1 96.19 314 GLU B C 1
ATOM 5422 O O . GLU B 1 314 ? 5.109 -20.859 -26.422 1 96.19 314 GLU B O 1
ATOM 5427 N N . THR B 1 315 ? 2.924 -20.453 -26.297 1 96.06 315 THR B N 1
ATOM 5428 C CA . THR B 1 315 ? 2.787 -20.422 -27.75 1 96.06 315 THR B CA 1
ATOM 5429 C C . THR B 1 315 ? 3.508 -19.203 -28.328 1 96.06 315 THR B C 1
ATOM 5431 O O . THR B 1 315 ? 4.309 -19.328 -29.25 1 96.06 315 THR B O 1
ATOM 5434 N N . GLU B 1 316 ? 3.246 -18.047 -27.781 1 95.94 316 GLU B N 1
ATOM 5435 C CA . GLU B 1 316 ? 3.799 -16.797 -28.281 1 95.94 316 GLU B CA 1
ATOM 5436 C C . GLU B 1 316 ? 5.324 -16.812 -28.25 1 95.94 316 GLU B C 1
ATOM 5438 O O . GLU B 1 316 ? 5.977 -16.281 -29.156 1 95.94 316 GLU B O 1
ATOM 5443 N N . LEU B 1 317 ? 5.863 -17.406 -27.25 1 97.06 317 LEU B N 1
ATOM 5444 C CA . LEU B 1 317 ? 7.309 -17.359 -27.047 1 97.06 317 LEU B CA 1
ATOM 5445 C C . LEU B 1 317 ? 7.957 -18.672 -27.5 1 97.06 317 LEU B C 1
ATOM 5447 O O . LEU B 1 317 ? 9.164 -18.844 -27.344 1 97.06 317 LEU B O 1
ATOM 5451 N N . SER B 1 318 ? 7.199 -19.609 -28.078 1 97.12 318 SER B N 1
ATOM 5452 C CA . SER B 1 318 ? 7.68 -20.922 -28.516 1 97.12 318 SER B CA 1
ATOM 5453 C C . SER B 1 318 ? 8.484 -21.609 -27.406 1 97.12 318 SER B C 1
ATOM 5455 O O . SER B 1 318 ? 9.602 -22.062 -27.641 1 97.12 318 SER B O 1
ATOM 5457 N N . LEU B 1 319 ? 7.906 -21.578 -26.25 1 97.56 319 LEU B N 1
ATOM 5458 C CA . LEU B 1 319 ? 8.57 -22.219 -25.109 1 97.56 319 LEU B CA 1
ATOM 5459 C C . LEU B 1 319 ? 8.508 -23.734 -25.234 1 97.56 319 LEU B C 1
ATOM 5461 O O . LEU B 1 319 ? 7.492 -24.281 -25.672 1 97.56 319 LEU B O 1
ATOM 5465 N N . LYS B 1 320 ? 9.648 -24.375 -24.922 1 95.75 320 LYS B N 1
ATOM 5466 C CA . LYS B 1 320 ? 9.656 -25.828 -24.859 1 95.75 320 LYS B CA 1
ATOM 5467 C C . LYS B 1 320 ? 8.664 -26.344 -23.828 1 95.75 320 LYS B C 1
ATOM 5469 O O . LYS B 1 320 ? 8.328 -25.641 -22.875 1 95.75 320 LYS B O 1
ATOM 5474 N N . PRO B 1 321 ? 8.484 -27.703 -24.047 1 86.38 321 PRO B N 1
ATOM 5475 C CA . PRO B 1 321 ? 7.562 -28.297 -23.078 1 86.38 321 PRO B CA 1
ATOM 5476 C C . PRO B 1 321 ? 8.109 -28.281 -21.641 1 86.38 321 PRO B C 1
ATOM 5478 O O . PRO B 1 321 ? 9.32 -28.391 -21.453 1 86.38 321 PRO B O 1
ATOM 5481 N N . ASP B 1 322 ? 7.492 -27.953 -20.641 1 89.69 322 ASP B N 1
ATOM 5482 C CA . ASP B 1 322 ? 7.793 -28.078 -19.219 1 89.69 322 ASP B CA 1
ATOM 5483 C C . ASP B 1 322 ? 8.422 -26.797 -18.672 1 89.69 322 ASP B C 1
ATOM 5485 O O . ASP B 1 322 ? 8.805 -26.719 -17.5 1 89.69 322 ASP B O 1
ATOM 5489 N N . LYS B 1 323 ? 8.68 -25.828 -19.609 1 95.69 323 LYS B N 1
ATOM 5490 C CA . LYS B 1 323 ? 9.281 -24.578 -19.156 1 95.69 323 LYS B CA 1
ATOM 5491 C C . LYS B 1 323 ? 8.461 -23.953 -18.016 1 95.69 323 LYS B C 1
ATOM 5493 O O . LYS B 1 323 ? 9.016 -23.297 -17.141 1 95.69 323 LYS B O 1
ATOM 5498 N N . LEU B 1 324 ? 7.141 -24.188 -18.125 1 97.38 324 LEU B N 1
ATOM 5499 C CA . LEU B 1 324 ? 6.27 -23.609 -17.094 1 97.38 324 LEU B CA 1
ATOM 5500 C C . LEU B 1 324 ? 5.77 -24.703 -16.156 1 97.38 324 LEU B C 1
ATOM 5502 O O . LEU B 1 324 ? 4.672 -24.594 -15.594 1 97.38 324 LEU B O 1
ATOM 5506 N N . LYS B 1 325 ? 6.543 -25.766 -15.938 1 96.62 325 LYS B N 1
ATOM 5507 C CA . LYS B 1 325 ? 6.094 -26.922 -15.164 1 96.62 325 LYS B CA 1
ATOM 5508 C C . LYS B 1 325 ? 5.793 -26.531 -13.719 1 96.62 325 LYS B C 1
ATOM 5510 O O . LYS B 1 325 ? 4.781 -26.953 -13.156 1 96.62 325 LYS B O 1
ATOM 5515 N N . SER B 1 326 ? 6.691 -25.75 -13.07 1 97.88 326 SER B N 1
ATOM 5516 C CA . SER B 1 326 ? 6.465 -25.344 -11.688 1 97.88 326 SER B CA 1
ATOM 5517 C C . SER B 1 326 ? 5.211 -24.484 -11.555 1 97.88 326 SER B C 1
ATOM 5519 O O . SER B 1 326 ? 4.449 -24.641 -10.602 1 97.88 326 SER B O 1
ATOM 5521 N N . THR B 1 327 ? 4.996 -23.594 -12.508 1 98.25 327 THR B N 1
ATOM 5522 C CA . THR B 1 327 ? 3.811 -22.734 -12.531 1 98.25 327 THR B CA 1
ATOM 5523 C C . THR B 1 327 ? 2.545 -23.578 -12.664 1 98.25 327 THR B C 1
ATOM 5525 O O . THR B 1 327 ? 1.577 -23.375 -11.93 1 98.25 327 THR B O 1
ATOM 5528 N N . ARG B 1 328 ? 2.572 -24.484 -13.57 1 97.88 328 ARG B N 1
ATOM 5529 C CA . ARG B 1 328 ? 1.401 -25.328 -13.812 1 97.88 328 ARG B CA 1
ATOM 5530 C C . ARG B 1 328 ? 1.13 -2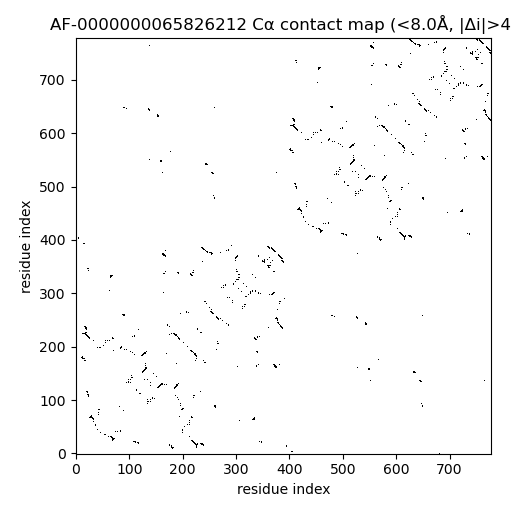6.25 -12.633 1 97.88 328 ARG B C 1
ATOM 5532 O O . ARG B 1 328 ? -0.026 -26.547 -12.328 1 97.88 328 ARG B O 1
ATOM 5539 N N . GLN B 1 329 ? 2.191 -26.734 -11.992 1 98.06 329 GLN B N 1
ATOM 5540 C CA . GLN B 1 329 ? 2.016 -27.562 -10.805 1 98.06 329 GLN B CA 1
ATOM 5541 C C . GLN B 1 329 ? 1.337 -26.781 -9.688 1 98.06 329 GLN B C 1
ATOM 5543 O O . GLN B 1 329 ? 0.43 -27.297 -9.023 1 98.06 329 GLN B O 1
ATOM 5548 N N . VAL B 1 330 ? 1.786 -25.578 -9.461 1 98.56 330 VAL B N 1
ATOM 5549 C CA . VAL B 1 330 ? 1.198 -24.75 -8.414 1 98.56 330 VAL B CA 1
ATOM 5550 C C . VAL B 1 330 ? -0.261 -24.453 -8.758 1 98.56 330 VAL B C 1
ATOM 5552 O O . VAL B 1 330 ? -1.129 -24.5 -7.879 1 98.56 330 VAL B O 1
ATOM 5555 N N . LEU B 1 331 ? -0.546 -24.109 -10.016 1 98.44 331 LEU B N 1
ATOM 5556 C CA . LEU B 1 331 ? -1.929 -23.891 -10.43 1 98.44 331 LEU B CA 1
ATOM 5557 C C . LEU B 1 331 ? -2.779 -25.125 -10.141 1 98.44 331 LEU B C 1
ATOM 5559 O O . LEU B 1 331 ? -3.885 -25.016 -9.609 1 98.44 331 LEU B O 1
ATOM 5563 N N . ARG B 1 332 ? -2.262 -26.281 -10.445 1 98.38 332 ARG B N 1
ATOM 5564 C CA . ARG B 1 332 ? -2.98 -27.531 -10.289 1 98.38 332 ARG B CA 1
ATOM 5565 C C . ARG B 1 332 ? -3.291 -27.812 -8.82 1 98.38 332 ARG B C 1
ATOM 5567 O O . ARG B 1 332 ? -4.391 -28.266 -8.492 1 98.38 332 ARG B O 1
ATOM 5574 N N . ASP B 1 333 ? -2.371 -27.547 -7.984 1 98.62 333 ASP B N 1
ATOM 5575 C CA . ASP B 1 333 ? -2.465 -27.984 -6.598 1 98.62 333 ASP B CA 1
ATOM 5576 C C . ASP B 1 333 ? -3.188 -26.953 -5.742 1 98.62 333 ASP B C 1
ATOM 5578 O O . ASP B 1 333 ? -3.783 -27.297 -4.715 1 98.62 333 ASP B O 1
ATOM 5582 N N . TYR B 1 334 ? -3.123 -25.641 -6.172 1 98.69 334 TYR B N 1
ATOM 5583 C CA . TYR B 1 334 ? -3.559 -24.609 -5.238 1 98.69 334 TYR B CA 1
ATOM 5584 C C . TYR B 1 334 ? -4.535 -23.641 -5.906 1 98.69 334 TYR B C 1
ATOM 5586 O O . TYR B 1 334 ? -5.191 -22.844 -5.23 1 98.69 334 TYR B O 1
ATOM 5594 N N . GLY B 1 335 ? -4.691 -23.688 -7.234 1 98.31 335 GLY B N 1
ATOM 5595 C CA . GLY B 1 335 ? -5.418 -22.625 -7.93 1 98.31 335 GLY B CA 1
ATOM 5596 C C . GLY B 1 335 ? -4.676 -21.312 -7.957 1 98.31 335 GLY B C 1
ATOM 5597 O O . GLY B 1 335 ? -3.447 -21.281 -7.852 1 98.31 335 GLY B O 1
ATOM 5598 N N . ASN B 1 336 ? -5.383 -20.25 -8.266 1 97.62 336 ASN B N 1
ATOM 5599 C CA . ASN B 1 336 ? -4.828 -18.891 -8.289 1 97.62 336 ASN B CA 1
ATOM 5600 C C . ASN B 1 336 ? -4.953 -18.219 -6.93 1 97.62 336 A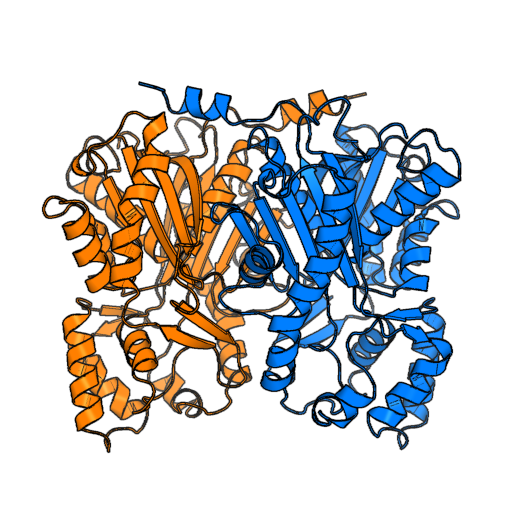SN B C 1
ATOM 5602 O O . ASN B 1 336 ? -6.047 -17.781 -6.539 1 97.62 336 ASN B O 1
ATOM 5606 N N . MET B 1 337 ? -3.863 -18.078 -6.27 1 98.5 337 MET B N 1
ATOM 5607 C CA . MET B 1 337 ? -3.846 -17.438 -4.957 1 98.5 337 MET B CA 1
ATOM 5608 C C . MET B 1 337 ? -3.42 -15.977 -5.074 1 98.5 337 MET B C 1
ATOM 5610 O O . MET B 1 337 ? -2.754 -15.445 -4.184 1 98.5 337 MET B O 1
ATOM 5614 N N . SER B 1 338 ? -3.658 -15.391 -6.176 1 97.31 338 SER B N 1
ATOM 5615 C CA . SER B 1 338 ? -3.387 -13.977 -6.438 1 97.31 338 SER B CA 1
ATOM 5616 C C . SER B 1 338 ? -1.922 -13.641 -6.18 1 97.31 338 SER B C 1
ATOM 5618 O O . SER B 1 338 ? -1.027 -14.242 -6.773 1 97.31 338 SER B O 1
ATOM 5620 N N . SER B 1 339 ? -1.606 -12.75 -5.266 1 98.38 339 SER B N 1
ATOM 5621 C CA . SER B 1 339 ? -0.261 -12.227 -5.055 1 98.38 339 SER B CA 1
ATOM 5622 C C . SER B 1 339 ? 0.686 -13.312 -4.562 1 98.38 339 SER B C 1
ATOM 5624 O O . SER B 1 339 ? 1.897 -13.234 -4.773 1 98.38 339 SER B O 1
ATOM 5626 N N . ALA B 1 340 ? 0.187 -14.352 -3.92 1 98.69 340 ALA B N 1
ATOM 5627 C CA . ALA B 1 340 ? 1.017 -15.352 -3.26 1 98.69 340 ALA B CA 1
ATOM 5628 C C . ALA B 1 340 ? 1.561 -16.359 -4.266 1 98.69 340 ALA B C 1
ATOM 5630 O O . ALA B 1 340 ? 2.541 -17.062 -3.988 1 98.69 340 ALA B O 1
ATOM 5631 N N . CYS B 1 341 ? 0.999 -16.438 -5.438 1 98.69 341 CYS B N 1
ATOM 5632 C CA . CYS B 1 341 ? 1.254 -17.5 -6.391 1 98.69 341 CYS B CA 1
ATOM 5633 C C . CYS B 1 341 ? 2.736 -17.578 -6.738 1 98.69 341 CYS B C 1
ATOM 5635 O O . CYS B 1 341 ? 3.33 -18.656 -6.695 1 98.69 341 CYS B O 1
ATOM 5637 N N . VAL B 1 342 ? 3.291 -16.453 -7.055 1 98.81 342 VAL B N 1
ATOM 5638 C CA . VAL B 1 342 ? 4.652 -16.5 -7.578 1 98.81 342 VAL B CA 1
ATOM 5639 C C . VAL B 1 342 ? 5.621 -16.922 -6.477 1 98.81 342 VAL B C 1
ATOM 5641 O O . VAL B 1 342 ? 6.672 -17.5 -6.754 1 98.81 342 VAL B O 1
ATOM 5644 N N . LEU B 1 343 ? 5.277 -16.688 -5.238 1 98.94 343 LEU B N 1
ATOM 5645 C CA . LEU B 1 343 ? 6.125 -17.141 -4.141 1 98.94 343 LEU B CA 1
ATOM 5646 C C . LEU B 1 343 ? 6.035 -18.656 -3.967 1 98.94 343 LEU B C 1
ATOM 5648 O O . LEU B 1 343 ? 7.031 -19.312 -3.65 1 98.94 343 LEU B O 1
ATOM 5652 N N . PHE B 1 344 ? 4.805 -19.219 -4.172 1 98.94 344 PHE B N 1
ATOM 5653 C CA . PHE B 1 344 ? 4.652 -20.672 -4.203 1 98.94 344 PHE B CA 1
ATOM 5654 C C . PHE B 1 344 ? 5.469 -21.281 -5.34 1 98.94 344 PHE B C 1
ATOM 5656 O O . PHE B 1 344 ? 6.07 -22.344 -5.18 1 98.94 344 PHE B O 1
ATOM 5663 N N . ILE B 1 345 ? 5.473 -20.609 -6.453 1 98.88 345 ILE B N 1
ATOM 5664 C CA . ILE B 1 345 ? 6.168 -21.141 -7.625 1 98.88 345 ILE B CA 1
ATOM 5665 C C . ILE B 1 345 ? 7.676 -21.094 -7.395 1 98.88 345 ILE B C 1
ATOM 5667 O O . ILE B 1 345 ? 8.398 -22.031 -7.77 1 98.88 345 ILE B O 1
ATOM 5671 N N . LEU B 1 346 ? 8.188 -20 -6.793 1 98.81 346 LEU B N 1
ATOM 5672 C CA . LEU B 1 346 ? 9.594 -19.938 -6.414 1 98.81 346 LEU B CA 1
ATOM 5673 C C . LEU B 1 346 ? 9.961 -21.125 -5.527 1 98.81 346 LEU B C 1
ATOM 5675 O O . LEU B 1 346 ? 11 -21.766 -5.73 1 98.81 346 LEU B O 1
ATOM 5679 N N . ASP B 1 347 ? 9.102 -21.359 -4.582 1 98.81 347 ASP B N 1
ATOM 5680 C CA . ASP B 1 347 ? 9.328 -22.469 -3.652 1 98.81 347 ASP B CA 1
ATOM 5681 C C . ASP B 1 347 ? 9.312 -23.812 -4.379 1 98.81 347 ASP B C 1
ATOM 5683 O O . ASP B 1 347 ? 10.195 -24.641 -4.16 1 98.81 347 ASP B O 1
ATOM 5687 N N . GLU B 1 348 ? 8.312 -24 -5.211 1 98.56 348 GLU B N 1
ATOM 5688 C CA . GLU B 1 348 ? 8.195 -25.219 -6 1 98.56 348 GLU B CA 1
ATOM 5689 C C . GLU B 1 348 ? 9.43 -25.422 -6.875 1 98.56 348 GLU B C 1
ATOM 5691 O O . GLU B 1 348 ? 9.969 -26.531 -6.949 1 98.56 348 GLU B O 1
ATOM 5696 N N . MET B 1 349 ? 9.875 -24.375 -7.496 1 98.06 349 MET B N 1
ATOM 5697 C CA . MET B 1 349 ? 11 -24.438 -8.422 1 98.06 349 MET B CA 1
ATOM 5698 C C . MET B 1 349 ? 12.281 -24.828 -7.703 1 98.06 349 MET B C 1
ATOM 5700 O O . MET B 1 349 ? 13 -25.734 -8.148 1 98.06 349 MET B O 1
ATOM 5704 N N . ARG B 1 350 ? 12.609 -24.141 -6.594 1 98.06 350 ARG B N 1
ATOM 5705 C CA . ARG B 1 350 ? 13.867 -24.438 -5.902 1 98.06 350 ARG B CA 1
ATOM 5706 C C . ARG B 1 350 ? 13.859 -25.844 -5.336 1 98.06 350 ARG B C 1
ATOM 5708 O O . ARG B 1 350 ? 14.883 -26.547 -5.363 1 98.06 350 ARG B O 1
ATOM 5715 N N . ASN B 1 351 ? 12.703 -26.297 -4.816 1 97.56 351 ASN B N 1
ATOM 5716 C CA . ASN B 1 351 ? 12.609 -27.641 -4.285 1 97.56 351 ASN B CA 1
ATOM 5717 C C . ASN B 1 351 ? 12.742 -28.688 -5.387 1 97.56 351 ASN B C 1
ATOM 5719 O O . ASN B 1 351 ? 13.422 -29.703 -5.211 1 97.56 351 ASN B O 1
ATOM 5723 N N . ALA B 1 352 ? 12.023 -28.469 -6.484 1 96.75 352 ALA B N 1
ATOM 5724 C CA . ALA B 1 352 ? 12.125 -29.391 -7.617 1 96.75 352 ALA B CA 1
ATOM 5725 C C . ALA B 1 352 ? 13.547 -29.438 -8.156 1 96.75 352 ALA B C 1
ATOM 5727 O O . ALA B 1 352 ? 14.039 -30.5 -8.539 1 96.75 352 ALA B O 1
ATOM 5728 N N . SER B 1 353 ? 14.211 -28.297 -8.242 1 97.31 353 SER B N 1
ATOM 5729 C CA . SER B 1 353 ? 15.594 -28.234 -8.695 1 97.31 353 SER B CA 1
ATOM 5730 C C . SER B 1 353 ? 16.516 -29.047 -7.801 1 97.31 353 SER B C 1
ATOM 5732 O O . SER B 1 353 ? 17.375 -29.781 -8.297 1 97.31 353 SER B O 1
ATOM 5734 N N . ALA B 1 354 ? 16.328 -28.875 -6.543 1 96.12 354 ALA B N 1
ATOM 5735 C CA . ALA B 1 354 ? 17.125 -29.656 -5.59 1 96.12 354 ALA B CA 1
ATOM 5736 C C . ALA B 1 354 ? 16.859 -31.141 -5.73 1 96.12 354 ALA B C 1
ATOM 5738 O O . ALA B 1 354 ? 17.797 -31.953 -5.754 1 96.12 354 ALA B O 1
ATOM 5739 N N . LYS B 1 355 ? 15.617 -31.516 -5.785 1 96.5 355 LYS B N 1
ATOM 5740 C CA . LYS B 1 355 ? 15.211 -32.906 -5.895 1 96.5 355 LYS B CA 1
ATOM 5741 C C . LYS B 1 355 ? 15.781 -33.562 -7.156 1 96.5 355 LYS B C 1
ATOM 5743 O O . LYS B 1 355 ? 16.203 -34.719 -7.133 1 96.5 355 LYS B O 1
ATOM 5748 N N . ASP B 1 356 ? 15.789 -32.781 -8.195 1 96.31 356 ASP B N 1
ATOM 5749 C CA . ASP B 1 356 ? 16.219 -33.312 -9.484 1 96.31 356 ASP B CA 1
ATOM 5750 C C . ASP B 1 356 ? 17.734 -33.188 -9.641 1 96.31 356 ASP B C 1
ATOM 5752 O O . ASP B 1 356 ? 18.297 -33.562 -10.672 1 96.31 356 ASP B O 1
ATOM 5756 N N . GLY B 1 357 ? 18.469 -32.594 -8.68 1 96.88 357 GLY B N 1
ATOM 5757 C CA . GLY B 1 357 ? 19.922 -32.5 -8.68 1 96.88 357 GLY B CA 1
ATOM 5758 C C . GLY B 1 357 ? 20.453 -31.469 -9.648 1 96.88 357 GLY B C 1
ATOM 5759 O O . GLY B 1 357 ? 21.531 -31.656 -10.219 1 96.88 357 GLY B O 1
ATOM 5760 N N . HIS B 1 358 ? 19.672 -30.484 -9.867 1 96.69 358 HIS B N 1
ATOM 5761 C CA . HIS B 1 358 ? 20.125 -29.422 -10.766 1 96.69 358 HIS B CA 1
ATOM 5762 C C . HIS B 1 358 ? 21.25 -28.609 -10.133 1 96.69 358 HIS B C 1
ATOM 5764 O O . HIS B 1 358 ? 21.359 -28.531 -8.906 1 96.69 358 HIS B O 1
ATOM 5770 N N . ARG B 1 359 ? 22 -27.953 -10.945 1 96.75 359 ARG B N 1
ATOM 5771 C CA . ARG B 1 359 ? 23.172 -27.172 -10.531 1 96.75 359 ARG B CA 1
ATOM 5772 C C . ARG B 1 359 ? 22.75 -25.922 -9.766 1 96.75 359 ARG B C 1
ATOM 5774 O O . ARG B 1 359 ? 23.484 -25.438 -8.906 1 96.75 359 ARG B O 1
ATOM 5781 N N . THR B 1 360 ? 21.609 -25.375 -10.18 1 97.31 360 THR B N 1
ATOM 5782 C CA . THR B 1 360 ? 21.141 -24.141 -9.547 1 97.31 360 THR B CA 1
ATOM 5783 C C . THR B 1 360 ? 19.688 -24.281 -9.117 1 97.31 360 THR B C 1
ATOM 5785 O O . THR B 1 360 ? 19 -25.219 -9.523 1 97.31 360 THR B O 1
ATOM 5788 N N . THR B 1 361 ? 19.172 -23.344 -8.352 1 97.69 361 THR B N 1
ATOM 5789 C CA . THR B 1 361 ? 17.797 -23.344 -7.832 1 97.69 361 THR B CA 1
ATOM 5790 C C . THR B 1 361 ? 16.797 -23.094 -8.953 1 97.69 361 THR B C 1
ATOM 5792 O O . THR B 1 361 ? 15.602 -23.328 -8.781 1 97.69 361 THR B O 1
ATOM 5795 N N . GLY B 1 362 ? 17.266 -22.562 -10.133 1 97.69 362 GLY B N 1
ATOM 5796 C CA . GLY B 1 362 ? 16.422 -22.297 -11.281 1 97.69 362 GLY B CA 1
ATOM 5797 C C . GLY B 1 362 ? 16.5 -23.375 -12.352 1 97.69 362 GLY B C 1
ATOM 5798 O O . GLY B 1 362 ? 16.75 -23.078 -13.523 1 97.69 362 GLY B O 1
ATOM 5799 N N . GLU B 1 363 ? 16.375 -24.609 -11.875 1 96.56 363 GLU B N 1
ATOM 5800 C CA . GLU B 1 363 ? 16.344 -25.766 -12.781 1 96.56 363 GLU B CA 1
ATOM 5801 C C . GLU B 1 363 ? 17.656 -25.891 -13.555 1 96.56 363 GLU B C 1
ATOM 5803 O O . GLU B 1 363 ? 17.656 -26.25 -14.734 1 96.56 363 GLU B O 1
ATOM 5808 N N . GLY B 1 364 ? 18.703 -25.484 -12.961 1 97.38 364 GLY B N 1
ATOM 5809 C CA . GLY B 1 364 ? 20.031 -25.609 -13.547 1 97.38 364 GLY B CA 1
ATOM 5810 C C . GLY B 1 364 ? 20.406 -24.422 -14.422 1 97.38 364 GLY B C 1
ATOM 5811 O O . GLY B 1 364 ? 21.531 -24.359 -14.93 1 97.38 364 GLY B O 1
ATOM 5812 N N . LEU B 1 365 ? 19.5 -23.531 -14.602 1 97.56 365 LEU B N 1
ATOM 5813 C CA . LEU B 1 365 ? 19.75 -22.344 -15.398 1 97.56 365 LEU B CA 1
ATOM 5814 C C . LEU B 1 365 ? 20.172 -21.172 -14.516 1 97.56 365 LEU B C 1
ATOM 5816 O O . LEU B 1 365 ? 19.844 -21.141 -13.328 1 97.56 365 LEU B O 1
ATOM 5820 N N . ASP B 1 366 ? 20.875 -20.25 -15.094 1 97.12 366 ASP B N 1
ATOM 5821 C CA . ASP B 1 366 ? 21.438 -19.141 -14.312 1 97.12 366 ASP B CA 1
ATOM 5822 C C . ASP B 1 366 ? 20.438 -17.984 -14.203 1 97.12 366 ASP B C 1
ATOM 5824 O O . ASP B 1 366 ? 20.281 -17.406 -13.141 1 97.12 366 ASP B O 1
ATOM 5828 N N . TRP B 1 367 ? 19.812 -17.688 -15.328 1 97.94 367 TRP B N 1
ATOM 5829 C CA . TRP B 1 367 ? 18.938 -16.531 -15.391 1 97.94 367 TRP B CA 1
ATOM 5830 C C . TRP B 1 367 ? 17.469 -16.953 -15.461 1 97.94 367 TRP B C 1
ATOM 5832 O O . TRP B 1 367 ? 17.156 -18.031 -15.945 1 97.94 367 TRP B O 1
ATOM 5842 N N . GLY B 1 368 ? 16.609 -16.141 -14.961 1 98.5 368 GLY B N 1
ATOM 5843 C CA . GLY B 1 368 ? 15.188 -16.406 -15.023 1 98.5 368 GLY B CA 1
ATOM 5844 C C . GLY B 1 368 ? 14.344 -15.148 -14.914 1 98.5 368 GLY B C 1
ATOM 5845 O O . GLY B 1 368 ? 14.875 -14.047 -14.742 1 98.5 368 GLY B O 1
ATOM 5846 N N . VAL B 1 369 ? 13.055 -15.352 -15.148 1 98.56 369 VAL B N 1
ATOM 5847 C CA . VAL B 1 369 ? 12.125 -14.219 -15.117 1 98.56 369 VAL B CA 1
ATOM 5848 C C . VAL B 1 369 ? 10.914 -14.578 -14.266 1 98.56 369 VAL B C 1
ATOM 5850 O O . VAL B 1 369 ? 10.438 -15.719 -14.289 1 98.56 369 VAL B O 1
ATOM 5853 N N . LEU B 1 370 ? 10.492 -13.695 -13.438 1 98.62 370 LEU B N 1
ATOM 5854 C CA . LEU B 1 370 ? 9.219 -13.758 -12.719 1 98.62 370 LEU B CA 1
ATOM 5855 C C . LEU B 1 370 ? 8.234 -12.734 -13.266 1 98.62 370 LEU B C 1
ATOM 5857 O O . LEU B 1 370 ? 8.531 -11.539 -13.305 1 98.62 370 LEU B O 1
ATOM 5861 N N . PHE B 1 371 ? 7.043 -13.203 -13.758 1 97.62 371 PHE B N 1
ATOM 5862 C CA . PHE B 1 371 ? 5.977 -12.336 -14.25 1 97.62 371 PHE B CA 1
ATOM 5863 C C . PHE B 1 371 ? 4.785 -12.344 -13.289 1 97.62 371 PHE B C 1
ATOM 5865 O O . PHE B 1 371 ? 4.336 -13.414 -12.867 1 97.62 371 PHE B O 1
ATOM 5872 N N . GLY B 1 372 ? 4.332 -11.172 -12.945 1 96.19 372 GLY B N 1
ATOM 5873 C CA . GLY B 1 372 ? 3.021 -10.977 -12.344 1 96.19 372 GLY B CA 1
ATOM 5874 C C . GLY B 1 372 ? 2.078 -10.172 -13.219 1 96.19 372 GLY B C 1
ATOM 5875 O O . GLY B 1 372 ? 2.49 -9.195 -13.852 1 96.19 372 GLY B O 1
ATOM 5876 N N . PHE B 1 373 ? 0.766 -10.617 -13.336 1 95.62 373 PHE B N 1
ATOM 5877 C CA . PHE B 1 373 ? -0.276 -9.938 -14.094 1 95.62 373 PHE B CA 1
ATOM 5878 C C . PHE B 1 373 ? -1.467 -9.602 -13.203 1 95.62 373 PHE B C 1
ATOM 5880 O O . PHE B 1 373 ? -1.894 -10.43 -12.398 1 95.62 373 PHE B O 1
ATOM 5887 N N . GLY B 1 374 ? -1.905 -8.391 -13.383 1 95.75 374 GLY B N 1
ATOM 5888 C CA . GLY B 1 374 ? -3.02 -8.07 -12.508 1 95.75 374 GLY B CA 1
ATOM 5889 C C . GLY B 1 374 ? -3.834 -6.887 -12.992 1 95.75 374 GLY B C 1
ATOM 5890 O O . GLY B 1 374 ? -3.801 -6.543 -14.18 1 95.75 374 GLY B O 1
ATOM 5891 N N . PRO B 1 375 ? -4.684 -6.27 -12.125 1 96.25 375 PRO B N 1
ATOM 5892 C CA . PRO B 1 375 ? -5.645 -5.215 -12.461 1 96.25 375 PRO B CA 1
ATOM 5893 C C . PRO B 1 375 ? -5.008 -4.066 -13.242 1 96.25 375 PRO B C 1
ATOM 5895 O O . PRO B 1 375 ? -3.861 -3.699 -12.984 1 96.25 375 PRO B O 1
ATOM 5898 N N . GLY B 1 376 ? -5.922 -3.318 -14.117 1 95.31 376 GLY B N 1
ATOM 5899 C CA . GLY B 1 376 ? -5.379 -2.318 -15.023 1 95.31 376 GLY B CA 1
ATOM 5900 C C . GLY B 1 376 ? -4.469 -2.906 -16.078 1 95.31 376 GLY B C 1
ATOM 5901 O O . GLY B 1 376 ? -3.816 -2.17 -16.828 1 95.31 376 GLY B O 1
ATOM 5902 N N . LEU B 1 377 ? -4.52 -4.227 -16.141 1 96.12 377 LEU B N 1
ATOM 5903 C CA . LEU B 1 377 ? -3.602 -5.148 -16.797 1 96.12 377 LEU B CA 1
ATOM 5904 C C . LEU B 1 377 ? -2.17 -4.629 -16.719 1 96.12 377 LEU B C 1
ATOM 5906 O O . LEU B 1 377 ? -1.615 -4.188 -17.734 1 96.12 377 LEU B O 1
ATOM 5910 N N . THR B 1 378 ? -1.65 -4.711 -15.633 1 97.44 378 THR B N 1
ATOM 5911 C CA . THR B 1 378 ? -0.281 -4.355 -15.281 1 97.44 378 THR B CA 1
ATOM 5912 C C . THR B 1 378 ? 0.595 -5.602 -15.188 1 97.44 378 THR B C 1
ATOM 5914 O O . THR B 1 378 ? 0.17 -6.625 -14.656 1 97.44 378 THR B O 1
ATOM 5917 N N . VAL B 1 379 ? 1.772 -5.48 -15.75 1 97.44 379 VAL B N 1
ATOM 5918 C CA . VAL B 1 379 ? 2.703 -6.605 -15.727 1 97.44 379 VAL B CA 1
ATOM 5919 C C . VAL B 1 379 ? 3.938 -6.234 -14.906 1 97.44 379 VAL B C 1
ATOM 5921 O O . VAL B 1 379 ? 4.562 -5.195 -15.148 1 97.44 379 VAL B O 1
ATOM 5924 N N . GLU B 1 380 ? 4.227 -7.027 -13.93 1 98.25 380 GLU B N 1
ATOM 5925 C CA . GLU B 1 380 ? 5.512 -6.984 -13.234 1 98.25 380 GLU B CA 1
ATOM 5926 C C . GLU B 1 380 ? 6.52 -7.934 -13.875 1 98.25 380 GLU B C 1
ATOM 5928 O O . GLU B 1 380 ? 6.195 -9.094 -14.164 1 98.25 380 GLU B O 1
ATOM 5933 N N . THR B 1 381 ? 7.676 -7.449 -14.172 1 98.5 381 THR B N 1
ATOM 5934 C CA . THR B 1 381 ? 8.773 -8.25 -14.703 1 98.5 381 THR B CA 1
ATOM 5935 C C . THR B 1 381 ? 9.992 -8.188 -13.789 1 98.5 381 THR B C 1
ATOM 5937 O O . THR B 1 381 ? 10.617 -7.133 -13.656 1 98.5 381 THR B O 1
ATOM 5940 N N . VAL B 1 382 ? 10.32 -9.305 -13.156 1 98.69 382 VAL B N 1
ATOM 5941 C CA . VAL B 1 382 ? 11.461 -9.375 -12.25 1 98.69 382 VAL B CA 1
ATOM 5942 C C . VAL B 1 382 ? 12.508 -10.328 -12.812 1 98.69 382 VAL B C 1
ATOM 5944 O O . VAL B 1 382 ? 12.219 -11.5 -13.055 1 98.69 382 VAL B O 1
ATOM 5947 N N . VAL B 1 383 ? 13.695 -9.82 -13.031 1 98.62 383 VAL B N 1
ATOM 5948 C CA . VAL B 1 383 ? 14.805 -10.648 -13.492 1 98.62 383 VAL B CA 1
ATOM 5949 C C . VAL B 1 383 ? 15.516 -11.281 -12.297 1 98.62 383 VAL B C 1
ATOM 5951 O O . VAL B 1 383 ? 15.906 -10.586 -11.359 1 98.62 383 VAL B O 1
ATOM 5954 N N . LEU B 1 384 ? 15.664 -12.57 -12.375 1 98.69 384 LEU B N 1
ATOM 5955 C CA . LEU B 1 384 ? 16.266 -13.328 -11.281 1 98.69 384 LEU B CA 1
ATOM 5956 C C . LEU B 1 384 ? 17.547 -14.023 -11.742 1 98.69 384 LEU B C 1
ATOM 5958 O O . LEU B 1 384 ? 17.688 -14.328 -12.93 1 98.69 384 LEU B O 1
ATOM 5962 N N . HIS B 1 385 ? 18.453 -14.18 -10.852 1 98.38 385 HIS B N 1
ATOM 5963 C CA . HIS B 1 385 ? 19.641 -15.008 -11.023 1 98.38 385 HIS B CA 1
ATOM 5964 C C . HIS B 1 385 ? 19.688 -16.125 -9.984 1 98.38 385 HIS B C 1
ATOM 5966 O O . HIS B 1 385 ? 19.609 -15.867 -8.781 1 98.38 385 HIS B O 1
ATOM 5972 N N . SER B 1 386 ? 19.703 -17.312 -10.453 1 97.69 386 SER B N 1
ATOM 5973 C CA . SER B 1 386 ? 19.703 -18.453 -9.547 1 97.69 386 SER B CA 1
ATOM 5974 C C . SER B 1 386 ? 21.078 -18.672 -8.945 1 97.69 386 SER B C 1
ATOM 5976 O O . SER B 1 386 ? 22.062 -18.062 -9.375 1 97.69 386 SER B O 1
ATOM 5978 N N . VAL B 1 387 ? 21.156 -19.406 -7.891 1 94.62 387 VAL B N 1
ATOM 5979 C CA . VAL B 1 387 ? 22.406 -19.688 -7.203 1 94.62 387 VAL B CA 1
ATOM 5980 C C . VAL B 1 387 ? 22.625 -21.203 -7.121 1 94.62 387 VAL B C 1
ATOM 5982 O O . VAL B 1 387 ? 21.672 -21.984 -7.273 1 94.62 387 VAL B O 1
ATOM 5985 N N . PRO B 1 388 ? 23.859 -21.578 -6.91 1 90.94 388 PRO B N 1
ATOM 5986 C CA . PRO B 1 388 ? 24.125 -23.016 -6.797 1 90.94 388 PRO B CA 1
ATOM 5987 C C . PRO B 1 388 ? 23.344 -23.672 -5.648 1 90.94 388 PRO B C 1
ATOM 5989 O O . PRO B 1 388 ? 23.141 -23.031 -4.609 1 90.94 388 PRO B O 1
ATOM 5992 N N . THR B 1 389 ? 22.844 -24.828 -5.805 1 84.12 389 THR B N 1
ATOM 5993 C CA . THR B 1 389 ? 22.109 -25.562 -4.781 1 84.12 389 THR B CA 1
ATOM 5994 C C . THR B 1 389 ? 23.078 -26.234 -3.799 1 84.12 389 THR B C 1
ATOM 5996 O O . THR B 1 389 ? 24.203 -26.578 -4.164 1 84.12 389 THR B O 1
#